Protein AF-0000000074539495 (afdb_homodimer)

Sequence (388 aa):
MKFKCVLYTWDEIRKLCKELAMKVRESGYQPDAVVAIARGGWVPARIVCDYLDIRELYSVKTEHWDVAEKREEAKITQPLNVDVSGKKILIVDDVADTGDTIRVVVDHVNQYRPAEIRVAVVDYKTTSKFVPDYYAAKMEAWRWIVYPWSVKEELRDLIEKVNAKTVDEAVRALKEEFDLEVDEELVRDVLTDCMKFKCVLYTWDEIRKLCKELAMKVRESGYQPDAVVAIARGGWVPARIVCDYLDIRELYSVKTEHWDVAEKREEAKITQPLNVDVSGKKILIVDDVADTGDTIRVVVDHVNQYRPAEIRVAVVDYKTTSKFVPDYYAAKMEAWRWIVYPWSVKEELRDLIEKVNAKTVDEAVRALKEEFDLEVDEELVRDVLTDC

Structure (mmCIF, N/CA/C/O backbone):
data_AF-0000000074539495-model_v1
#
loop_
_entity.id
_entity.type
_entity.pdbx_description
1 polymer 'Xanthine-guanine phosphoribosyltransferase (GptA-1)'
#
loop_
_atom_site.group_PDB
_atom_site.id
_atom_site.type_symbol
_atom_site.label_atom_id
_atom_site.label_alt_id
_atom_site.label_comp_id
_atom_site.label_asym_id
_atom_site.label_entity_id
_atom_site.label_seq_id
_atom_site.pdbx_PDB_ins_code
_atom_site.Cartn_x
_atom_site.Cartn_y
_atom_site.Cartn_z
_atom_site.occupancy
_atom_site.B_iso_or_equiv
_atom_site.auth_seq_id
_atom_site.auth_comp_id
_atom_site.auth_asym_id
_atom_site.auth_atom_id
_atom_site.pdbx_PDB_model_num
ATOM 1 N N . MET A 1 1 ? -1.854 -24.922 -20.188 1 56.97 1 MET A N 1
ATOM 2 C CA . MET A 1 1 ? -3.227 -24.531 -19.875 1 56.97 1 MET A CA 1
ATOM 3 C C . MET A 1 1 ? -3.393 -23.016 -19.953 1 56.97 1 MET A C 1
ATOM 5 O O . MET A 1 1 ? -2.529 -22.266 -19.484 1 56.97 1 MET A O 1
ATOM 9 N N . LYS A 1 2 ? -4.148 -22.531 -21.047 1 81.12 2 LYS A N 1
ATOM 10 C CA . LYS A 1 2 ? -4.441 -21.172 -21.484 1 81.12 2 LYS A CA 1
ATOM 11 C C . LYS A 1 2 ? -5.523 -20.531 -20.625 1 81.12 2 LYS A C 1
ATOM 13 O O . LYS A 1 2 ? -6.57 -21.125 -20.375 1 81.12 2 LYS A O 1
ATOM 18 N N . PHE A 1 3 ? -5.164 -19.672 -19.672 1 89.75 3 PHE A N 1
ATOM 19 C CA . PHE A 1 3 ? -6.199 -18.922 -18.969 1 89.75 3 PHE A CA 1
ATOM 20 C C . PHE A 1 3 ? -6.156 -17.453 -19.344 1 89.75 3 PHE A C 1
ATOM 22 O O . PHE A 1 3 ? -5.203 -17 -19.984 1 89.75 3 PHE A O 1
ATOM 29 N N . LYS A 1 4 ? -7.262 -16.797 -19.094 1 95.5 4 LYS A N 1
ATOM 30 C CA . LYS A 1 4 ? -7.355 -15.367 -19.406 1 95.5 4 LYS A CA 1
ATOM 31 C C . LYS A 1 4 ? -6.895 -14.523 -18.219 1 95.5 4 LYS A C 1
ATOM 33 O O . LYS A 1 4 ? -6.992 -14.945 -17.062 1 95.5 4 LYS A O 1
ATOM 38 N N . CYS A 1 5 ? -6.387 -13.344 -18.578 1 96.31 5 CYS A N 1
ATOM 39 C CA . CYS A 1 5 ? -5.898 -12.438 -17.547 1 96.31 5 CYS A CA 1
ATOM 40 C C . CYS A 1 5 ? -6.602 -11.094 -17.625 1 96.31 5 CYS A C 1
ATOM 42 O O . CYS A 1 5 ? -7.145 -10.727 -18.672 1 96.31 5 CYS A O 1
ATOM 44 N N . VAL A 1 6 ? -6.645 -10.453 -16.547 1 95.94 6 VAL A N 1
ATOM 45 C CA . VAL A 1 6 ? -7.062 -9.062 -16.484 1 95.94 6 VAL A CA 1
ATOM 46 C C . VAL A 1 6 ? -5.961 -8.219 -15.828 1 95.94 6 VAL A C 1
ATOM 48 O O . VAL A 1 6 ? -5.371 -8.633 -14.828 1 95.94 6 VAL A O 1
ATOM 51 N N . LEU A 1 7 ? -5.609 -7.133 -16.438 1 96.62 7 LEU A N 1
ATOM 52 C CA . LEU A 1 7 ? -4.633 -6.172 -15.938 1 96.62 7 LEU A CA 1
ATOM 53 C C . LEU A 1 7 ? -5.32 -4.891 -15.477 1 96.62 7 LEU A C 1
ATOM 55 O O . LEU A 1 7 ? -5.914 -4.176 -16.281 1 96.62 7 LEU A O 1
ATOM 59 N N . TYR A 1 8 ? -5.215 -4.629 -14.188 1 97.38 8 TYR A N 1
ATOM 60 C CA . TYR A 1 8 ? -5.777 -3.389 -13.672 1 97.38 8 TYR A CA 1
ATOM 61 C C . TYR A 1 8 ? -4.781 -2.242 -13.797 1 97.38 8 TYR A C 1
ATOM 63 O O . TYR A 1 8 ? -3.588 -2.42 -13.555 1 97.38 8 TYR A O 1
ATOM 71 N N . THR A 1 9 ? -5.301 -1.091 -14.203 1 96.38 9 THR A N 1
ATOM 72 C CA . THR A 1 9 ? -4.543 0.146 -14.055 1 96.38 9 THR A CA 1
ATOM 73 C C . THR A 1 9 ? -4.664 0.689 -12.633 1 96.38 9 THR A C 1
ATOM 75 O O . THR A 1 9 ? -5.531 0.261 -11.867 1 96.38 9 THR A O 1
ATOM 78 N N . TRP A 1 10 ? -3.844 1.575 -12.273 1 96.88 10 TRP A N 1
ATOM 79 C CA . TRP A 1 10 ? -3.898 2.221 -10.969 1 96.88 10 TRP A CA 1
ATOM 80 C C . TRP A 1 10 ? -5.215 2.971 -10.781 1 96.88 10 TRP A C 1
ATOM 82 O O . TRP A 1 10 ? -5.793 2.967 -9.695 1 96.88 10 TRP A O 1
ATOM 92 N N . ASP A 1 11 ? -5.691 3.605 -11.812 1 95.12 11 ASP A N 1
ATOM 93 C CA . ASP A 1 11 ? -6.957 4.332 -11.742 1 95.12 11 ASP A CA 1
ATOM 94 C C . ASP A 1 11 ? -8.125 3.377 -11.516 1 95.12 11 ASP A C 1
ATOM 96 O O . ASP A 1 11 ? -9.062 3.695 -10.773 1 95.12 11 ASP A O 1
ATOM 100 N N . GLU A 1 12 ? -8.102 2.258 -12.164 1 97.31 12 GLU A N 1
ATOM 101 C CA . GLU A 1 12 ? -9.141 1.256 -11.961 1 97.31 12 GLU A CA 1
ATOM 102 C C . GLU A 1 12 ? -9.141 0.751 -10.516 1 97.31 12 GLU A C 1
ATOM 104 O O . GLU A 1 12 ? -10.203 0.59 -9.914 1 97.31 12 GLU A O 1
ATOM 109 N N . ILE A 1 13 ? -7.941 0.53 -9.977 1 98.12 13 ILE A N 1
ATOM 110 C CA . ILE A 1 13 ? -7.82 0.048 -8.602 1 98.12 13 ILE A CA 1
ATOM 111 C C . ILE A 1 13 ? -8.367 1.097 -7.637 1 98.12 13 ILE A C 1
ATOM 113 O O . ILE A 1 13 ? -9.086 0.764 -6.691 1 98.12 13 ILE A O 1
ATOM 117 N N . ARG A 1 14 ? -8.008 2.303 -7.855 1 96.56 14 ARG A N 1
ATOM 118 C CA . ARG A 1 14 ? -8.531 3.377 -7.016 1 96.56 14 ARG A CA 1
ATOM 119 C C . ARG A 1 14 ? -10.055 3.375 -7.016 1 96.56 14 ARG A C 1
ATOM 121 O O . ARG A 1 14 ? -10.68 3.477 -5.957 1 96.56 14 ARG A O 1
ATOM 128 N N . LYS A 1 15 ? -10.664 3.258 -8.203 1 96.88 15 LYS A N 1
ATOM 129 C CA . LYS A 1 15 ? -12.117 3.25 -8.328 1 96.88 15 LYS A CA 1
ATOM 130 C C . LYS A 1 15 ? -12.727 2.049 -7.609 1 96.88 15 LYS A C 1
ATOM 132 O O . LYS A 1 15 ? -13.727 2.184 -6.902 1 96.88 15 LYS A O 1
ATOM 137 N N . LEU A 1 16 ? -12.117 0.916 -7.793 1 98.62 16 LEU A N 1
ATOM 138 C CA . LEU A 1 16 ? -12.617 -0.297 -7.152 1 98.62 16 LEU A CA 1
ATOM 139 C C . LEU A 1 16 ? -12.508 -0.195 -5.637 1 98.62 16 LEU A C 1
ATOM 141 O O . LEU A 1 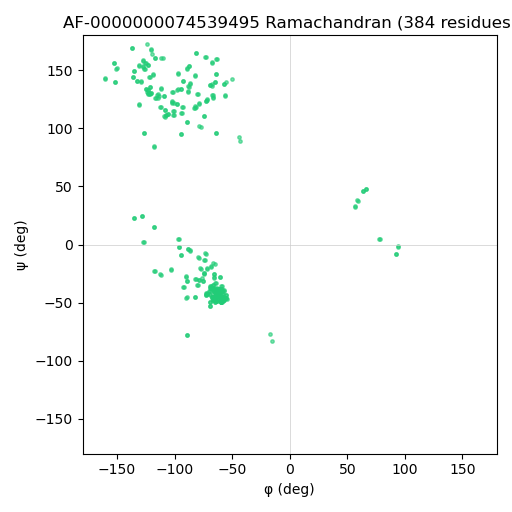16 ? -13.422 -0.606 -4.914 1 98.62 16 LEU A O 1
ATOM 145 N N . CYS A 1 17 ? -11.438 0.355 -5.121 1 98.62 17 CYS A N 1
ATOM 146 C CA . CYS A 1 17 ? -11.258 0.501 -3.68 1 98.62 17 CYS A CA 1
ATOM 147 C C . CYS A 1 17 ? -12.234 1.518 -3.107 1 98.62 17 CYS A C 1
ATOM 149 O O . CYS A 1 17 ? -12.719 1.357 -1.983 1 98.62 17 CYS A O 1
ATOM 151 N N . LYS A 1 18 ? -12.469 2.572 -3.867 1 97.06 18 LYS A N 1
ATOM 152 C CA . LYS A 1 18 ? -13.5 3.521 -3.459 1 97.06 18 LYS A CA 1
ATOM 153 C C . LYS A 1 18 ? -14.859 2.842 -3.348 1 97.06 18 LYS A C 1
ATOM 155 O O . LYS A 1 18 ? -15.57 3.025 -2.357 1 97.06 18 LYS A O 1
ATOM 160 N N . GLU A 1 19 ? -15.188 2.102 -4.406 1 98.12 19 GLU A N 1
ATOM 161 C CA . GLU A 1 19 ? -16.438 1.352 -4.379 1 98.12 19 GLU A CA 1
ATOM 162 C C . GLU A 1 19 ? -16.5 0.43 -3.164 1 98.12 19 GLU A C 1
ATOM 164 O O . GLU A 1 19 ? -17.547 0.332 -2.51 1 98.12 19 GLU A O 1
ATOM 169 N N . LEU A 1 20 ? -15.461 -0.222 -2.881 1 98.75 20 LEU A N 1
ATOM 170 C CA . LEU A 1 20 ? -15.375 -1.126 -1.739 1 98.75 20 LEU A CA 1
ATOM 171 C C . LEU A 1 20 ? -15.633 -0.38 -0.435 1 98.75 20 LEU A C 1
ATOM 173 O O . LEU A 1 20 ? -16.422 -0.834 0.397 1 98.75 20 LEU A O 1
ATOM 177 N N . ALA A 1 21 ? -14.969 0.743 -0.233 1 98.12 21 ALA A N 1
ATOM 178 C CA . ALA A 1 21 ? -15.141 1.567 0.961 1 98.12 21 ALA A CA 1
ATOM 179 C C . ALA A 1 21 ? -16.594 2.029 1.103 1 98.12 21 ALA A C 1
ATOM 181 O O . ALA A 1 21 ? -17.141 2.047 2.207 1 98.12 21 ALA A O 1
ATOM 182 N N . MET A 1 22 ? -17.203 2.395 -0.023 1 97.12 22 MET A N 1
ATOM 183 C CA . MET A 1 22 ? -18.578 2.854 0.001 1 97.12 22 MET A CA 1
ATOM 184 C C . MET A 1 22 ? -19.531 1.727 0.418 1 97.12 22 MET A C 1
ATOM 186 O O . MET A 1 22 ? -20.484 1.952 1.164 1 97.12 22 MET A O 1
ATOM 190 N N . LYS A 1 23 ? -19.234 0.545 -0.064 1 98.62 23 LYS A N 1
ATOM 191 C CA . LYS A 1 23 ? -20.047 -0.599 0.34 1 98.62 23 LYS A CA 1
ATOM 192 C C . LYS A 1 23 ? -19.969 -0.829 1.847 1 98.62 23 LYS A C 1
ATOM 194 O O . LYS A 1 23 ? -20.969 -1.132 2.49 1 98.62 23 LYS A O 1
ATOM 199 N N . VAL A 1 24 ? -18.781 -0.725 2.398 1 98.69 24 VAL A N 1
ATOM 200 C CA . VAL A 1 24 ? -18.609 -0.846 3.844 1 98.69 24 VAL A CA 1
ATOM 201 C C . VAL A 1 24 ? -19.422 0.235 4.551 1 98.69 24 VAL A C 1
ATOM 203 O O . VAL A 1 24 ? -20.203 -0.06 5.465 1 98.69 24 VAL A O 1
ATOM 206 N N . ARG A 1 25 ? -19.266 1.432 4.105 1 96.69 25 ARG A N 1
ATOM 207 C CA . ARG A 1 25 ? -19.969 2.566 4.703 1 96.69 25 ARG A CA 1
ATOM 208 C C . ARG A 1 25 ? -21.469 2.383 4.625 1 96.69 25 ARG A C 1
ATOM 210 O O . ARG A 1 25 ? -22.188 2.594 5.609 1 96.69 25 ARG A O 1
ATOM 217 N N . GLU A 1 26 ? -21.969 2.033 3.488 1 97.12 26 GLU A N 1
ATOM 218 C CA . GLU A 1 26 ? -23.406 1.904 3.238 1 97.12 26 GLU A CA 1
ATOM 219 C C . GLU A 1 26 ? -24 0.77 4.059 1 97.12 26 GLU A C 1
ATOM 221 O O . GLU A 1 26 ? -25.203 0.777 4.352 1 97.12 26 GLU A O 1
ATOM 226 N N . SER A 1 27 ? -23.203 -0.2 4.43 1 98.31 27 SER A N 1
ATOM 227 C CA . SER A 1 27 ? -23.688 -1.313 5.242 1 98.31 27 SER A CA 1
ATOM 228 C C . SER A 1 27 ? -23.969 -0.875 6.676 1 98.31 27 SER A C 1
ATOM 230 O O . SER A 1 27 ? -24.625 -1.588 7.434 1 98.31 27 SER A O 1
ATOM 232 N N . GLY A 1 28 ? -23.328 0.281 7.09 1 97.69 28 GLY A N 1
ATOM 233 C CA . GLY A 1 28 ? -23.438 0.765 8.453 1 97.69 28 GLY A CA 1
ATOM 234 C C . GLY A 1 28 ? -22.328 0.268 9.359 1 97.69 28 GLY A C 1
ATOM 235 O O . GLY A 1 28 ? -22.219 0.682 10.516 1 97.69 28 GLY A O 1
ATOM 236 N N . TYR A 1 29 ? -21.516 -0.667 8.836 1 98.44 29 TYR A N 1
ATOM 237 C CA . TYR A 1 29 ? -20.375 -1.151 9.602 1 98.44 29 TYR A CA 1
ATOM 238 C C . TYR A 1 29 ? -19.344 -0.053 9.797 1 98.44 29 TYR A C 1
ATOM 240 O O . TYR A 1 29 ? -18.922 0.59 8.828 1 98.44 29 TYR A O 1
ATOM 248 N N . GLN A 1 30 ? -18.922 0.256 11 1 98.06 30 GLN A N 1
ATOM 249 C CA . GLN A 1 30 ? -17.906 1.262 11.328 1 98.06 30 GLN A CA 1
ATOM 250 C C . GLN A 1 30 ? -16.703 0.627 12 1 98.06 30 GLN A C 1
ATOM 252 O O . GLN A 1 30 ? -16.609 0.6 13.227 1 98.06 30 GLN A O 1
ATOM 257 N N . PRO A 1 31 ? -15.82 0.135 11.188 1 98.69 31 PRO A N 1
ATOM 258 C CA . PRO A 1 31 ? -14.648 -0.493 11.797 1 98.69 31 PRO A CA 1
ATOM 259 C C . PRO A 1 31 ? -13.797 0.496 12.594 1 98.69 31 PRO A C 1
ATOM 261 O O . PRO A 1 31 ? -13.641 1.649 12.18 1 98.69 31 PRO A O 1
ATOM 264 N N . ASP A 1 32 ? -13.172 -0.001 13.703 1 98.69 32 ASP A N 1
ATOM 265 C CA . ASP A 1 32 ? -12.219 0.779 14.492 1 98.69 32 ASP A CA 1
ATOM 266 C C . ASP A 1 32 ? -10.836 0.76 13.859 1 98.69 32 ASP A C 1
ATOM 268 O O . ASP A 1 32 ? -10.047 1.691 14.039 1 98.69 32 ASP A O 1
ATOM 272 N N . ALA A 1 33 ? -10.539 -0.318 13.164 1 98.69 33 ALA A N 1
ATOM 273 C CA . ALA A 1 33 ? -9.219 -0.506 12.562 1 98.69 33 ALA A CA 1
ATOM 274 C C . ALA A 1 33 ? -9.305 -1.402 11.328 1 98.69 33 ALA A C 1
ATOM 276 O O . ALA A 1 33 ? -10.281 -2.133 11.148 1 98.69 33 ALA A O 1
ATOM 277 N N . VAL A 1 34 ? -8.359 -1.262 10.484 1 98.88 34 VAL A N 1
ATOM 278 C CA . VAL A 1 34 ? -8.211 -2.109 9.305 1 98.88 34 VAL A CA 1
ATOM 279 C C . VAL A 1 34 ? -6.969 -2.99 9.453 1 98.88 34 VAL A C 1
ATOM 281 O O . VAL A 1 34 ? -5.926 -2.527 9.922 1 98.88 34 VAL A O 1
ATOM 284 N N . VAL A 1 35 ? -7.086 -4.215 9.164 1 98.88 35 VAL A N 1
ATOM 285 C CA . VAL A 1 35 ? -5.969 -5.148 9.078 1 98.88 35 VAL A CA 1
ATOM 286 C C . VAL A 1 35 ? -5.766 -5.582 7.629 1 98.88 35 VAL A C 1
ATOM 288 O O . VAL A 1 35 ? -6.652 -6.195 7.027 1 98.88 35 VAL A O 1
ATOM 291 N N . ALA A 1 36 ? -4.648 -5.281 7.117 1 98.81 36 ALA A N 1
ATOM 292 C CA . ALA A 1 36 ? -4.32 -5.645 5.742 1 98.81 36 ALA A CA 1
ATOM 293 C C . ALA A 1 36 ? -3.605 -6.988 5.68 1 98.81 36 ALA A C 1
ATOM 295 O O . ALA A 1 36 ? -2.75 -7.281 6.52 1 98.81 36 ALA A O 1
ATOM 296 N N . ILE A 1 37 ? -3.916 -7.758 4.734 1 98.44 37 ILE A N 1
ATOM 297 C CA . ILE A 1 37 ? -3.182 -8.992 4.48 1 98.44 37 ILE A CA 1
ATOM 298 C C . ILE A 1 37 ? -2.021 -8.719 3.525 1 98.44 37 ILE A C 1
ATOM 300 O O . ILE A 1 37 ? -2.238 -8.422 2.348 1 98.44 37 ILE A O 1
ATOM 304 N N . ALA A 1 38 ? -0.853 -8.695 4.055 1 97.19 38 ALA A N 1
ATOM 305 C CA . ALA A 1 38 ? 0.351 -8.508 3.25 1 97.19 38 ALA A CA 1
ATOM 306 C C . ALA A 1 38 ? 0.567 -9.68 2.301 1 97.19 38 ALA A C 1
ATOM 308 O O . ALA A 1 38 ? 0.287 -10.828 2.65 1 97.19 38 ALA A O 1
ATOM 309 N N . ARG A 1 39 ? 0.975 -9.398 1.108 1 96.88 39 ARG A N 1
ATOM 310 C CA . ARG A 1 39 ? 1.405 -8.102 0.591 1 96.88 39 ARG A CA 1
ATOM 311 C C . ARG A 1 39 ? 0.322 -7.473 -0.276 1 96.88 39 ARG A C 1
ATOM 313 O O . ARG A 1 39 ? 0.262 -6.25 -0.41 1 96.88 39 ARG A O 1
ATOM 320 N N . GLY A 1 40 ? -0.552 -8.391 -0.752 1 97.38 40 GLY A N 1
ATOM 321 C CA . GLY A 1 40 ? -1.525 -7.965 -1.745 1 97.38 40 GLY A CA 1
ATOM 322 C C . GLY A 1 40 ? -2.533 -6.969 -1.202 1 97.38 40 GLY A C 1
ATOM 323 O O . GLY A 1 40 ? -3.025 -6.109 -1.938 1 97.38 40 GLY A O 1
ATOM 324 N N . GLY A 1 41 ? -2.785 -7.035 0.032 1 98.56 41 GLY A N 1
ATOM 325 C CA . GLY A 1 41 ? -3.826 -6.223 0.64 1 98.56 41 GLY A CA 1
ATOM 326 C C . GLY A 1 41 ? -3.338 -4.848 1.064 1 98.56 41 GLY A C 1
ATOM 327 O O . GLY A 1 41 ? -4.133 -4.004 1.48 1 98.56 41 GLY A O 1
ATOM 328 N N . TRP A 1 42 ? -2.047 -4.551 0.96 1 98.75 42 TRP A N 1
ATOM 329 C CA . TRP A 1 42 ? -1.504 -3.303 1.483 1 98.75 42 TRP A CA 1
ATOM 330 C C . TRP A 1 42 ? -2.07 -2.105 0.73 1 98.75 42 TRP A C 1
ATOM 332 O O . TRP A 1 42 ? -2.57 -1.158 1.342 1 98.75 42 TRP A O 1
ATOM 342 N N . VAL A 1 43 ? -2.039 -2.201 -0.572 1 98.75 43 VAL A N 1
ATOM 343 C CA . VAL A 1 43 ? -2.443 -1.05 -1.371 1 98.75 43 VAL A CA 1
ATOM 344 C C . VAL A 1 43 ? -3.947 -0.822 -1.226 1 98.75 43 VAL A C 1
ATOM 346 O O . VAL A 1 43 ? -4.383 0.269 -0.851 1 98.75 43 VAL A O 1
ATOM 349 N N . PRO A 1 44 ? -4.77 -1.901 -1.396 1 98.88 44 PRO A N 1
ATOM 350 C CA . PRO A 1 44 ? -6.203 -1.657 -1.215 1 98.88 44 PRO A CA 1
ATOM 351 C C . PRO A 1 44 ? -6.547 -1.185 0.196 1 98.88 44 PRO A C 1
ATOM 353 O O . PRO A 1 44 ? -7.422 -0.333 0.368 1 98.88 44 PRO A O 1
ATOM 356 N N . ALA A 1 45 ? -5.887 -1.736 1.19 1 98.88 45 ALA A N 1
ATOM 357 C CA . ALA A 1 45 ? -6.18 -1.335 2.562 1 98.88 45 ALA A CA 1
ATOM 358 C C . ALA A 1 45 ? -5.871 0.144 2.781 1 98.88 45 ALA A C 1
ATOM 360 O O . ALA A 1 45 ? -6.641 0.856 3.43 1 98.88 45 ALA A O 1
ATOM 361 N N . ARG A 1 46 ? -4.746 0.583 2.277 1 98.69 46 ARG A N 1
ATOM 362 C CA . ARG A 1 46 ? -4.363 1.984 2.428 1 98.69 46 ARG A CA 1
ATOM 363 C C . ARG A 1 46 ? -5.395 2.902 1.78 1 98.69 46 ARG A C 1
ATOM 365 O O . ARG A 1 46 ? -5.766 3.93 2.354 1 98.69 46 ARG A O 1
ATOM 372 N N . ILE A 1 47 ? -5.855 2.557 0.586 1 98.38 47 ILE A N 1
ATOM 373 C CA . ILE A 1 47 ? -6.836 3.359 -0.138 1 98.38 47 ILE A CA 1
ATOM 374 C C . ILE A 1 47 ? -8.172 3.332 0.601 1 98.38 47 ILE A C 1
ATOM 376 O O . ILE A 1 47 ? -8.797 4.375 0.807 1 98.38 47 ILE A O 1
ATOM 380 N N . VAL A 1 48 ? -8.57 2.172 1.025 1 98.69 48 VAL A N 1
ATOM 381 C CA . VAL A 1 48 ? -9.836 2.004 1.722 1 98.69 48 VAL A CA 1
ATOM 382 C C . VAL A 1 48 ? -9.836 2.82 3.012 1 98.69 48 VAL A C 1
ATOM 384 O O . VAL A 1 48 ? -10.828 3.469 3.35 1 98.69 48 VAL A O 1
ATOM 387 N N . CYS A 1 49 ? -8.734 2.805 3.762 1 98.31 49 CYS A N 1
ATOM 388 C CA . CYS A 1 49 ? -8.617 3.594 4.984 1 98.31 49 CYS A CA 1
ATOM 389 C C . CYS A 1 49 ? -8.852 5.074 4.703 1 98.31 49 CYS A C 1
ATOM 391 O O . CYS A 1 49 ? -9.477 5.77 5.504 1 98.31 49 CYS A O 1
ATOM 393 N N . ASP A 1 50 ? -8.336 5.523 3.59 1 97.44 50 ASP A N 1
ATOM 394 C CA . ASP A 1 50 ? -8.516 6.926 3.23 1 97.44 50 ASP A CA 1
ATOM 395 C C . ASP A 1 50 ? -9.992 7.266 3.047 1 97.44 50 ASP A C 1
ATOM 397 O O . ASP A 1 50 ? -10.492 8.227 3.633 1 97.44 50 ASP A O 1
ATOM 401 N N . TYR A 1 51 ? -10.703 6.445 2.338 1 96.25 51 TYR A N 1
ATOM 402 C CA . TYR A 1 51 ? -12.102 6.715 2.004 1 96.25 51 TYR A CA 1
ATOM 403 C C . TYR A 1 51 ? -13 6.492 3.211 1 96.25 51 TYR A C 1
ATOM 405 O O . TYR A 1 51 ? -14.062 7.105 3.32 1 96.25 51 TYR A O 1
ATOM 413 N N . LEU A 1 52 ? -12.547 5.633 4.168 1 96.81 52 LEU A N 1
ATOM 414 C CA . LEU A 1 52 ? -13.352 5.355 5.352 1 96.81 52 LEU A CA 1
ATOM 415 C C . LEU A 1 52 ? -12.953 6.262 6.508 1 96.81 52 LEU A C 1
ATOM 417 O O . LEU A 1 52 ? -13.578 6.234 7.57 1 96.81 52 LEU A O 1
ATOM 421 N N . ASP A 1 53 ? -11.883 6.988 6.359 1 94.62 53 ASP A N 1
ATOM 422 C CA . ASP A 1 53 ? -11.367 7.875 7.398 1 94.62 53 ASP A CA 1
ATOM 423 C C . ASP A 1 53 ? -10.938 7.086 8.633 1 94.62 53 ASP A C 1
ATOM 425 O O . ASP A 1 53 ? -11.352 7.402 9.75 1 94.62 53 ASP A O 1
ATOM 429 N N . ILE A 1 54 ? -10.234 6.039 8.352 1 97.06 54 ILE A N 1
ATOM 430 C CA . ILE A 1 54 ? -9.711 5.203 9.43 1 97.06 54 ILE A CA 1
ATOM 431 C C . ILE A 1 54 ? -8.195 5.375 9.531 1 97.06 54 ILE A C 1
ATOM 433 O O . ILE A 1 54 ? -7.48 5.199 8.547 1 97.06 54 ILE A O 1
ATOM 437 N N . ARG A 1 55 ? -7.746 5.656 10.672 1 94.81 55 ARG A N 1
ATOM 438 C CA . ARG A 1 55 ? -6.324 5.91 10.891 1 94.81 55 ARG A CA 1
ATOM 439 C C . ARG A 1 55 ? -5.598 4.629 11.289 1 94.81 55 ARG A C 1
ATOM 441 O O . ARG A 1 55 ? -4.438 4.426 10.914 1 94.81 55 ARG A O 1
ATOM 448 N N . GLU A 1 56 ? -6.281 3.795 12.062 1 97.12 56 GLU A N 1
ATOM 449 C CA . GLU A 1 56 ? -5.664 2.566 12.555 1 97.12 56 GLU A CA 1
ATOM 450 C C . GLU A 1 56 ? -5.555 1.521 11.445 1 97.12 56 GLU A C 1
ATOM 452 O O . GLU A 1 56 ? -6.566 0.988 10.992 1 97.12 56 GLU A O 1
ATOM 457 N N . LEU A 1 57 ? -4.355 1.254 11.023 1 97.88 57 LEU A N 1
ATOM 458 C CA . LEU A 1 57 ? -4.027 0.318 9.953 1 97.88 57 LEU A CA 1
ATOM 459 C C . LEU A 1 57 ? -2.928 -0.645 10.383 1 97.88 57 LEU A C 1
ATOM 461 O O . LEU A 1 57 ? -1.831 -0.217 10.75 1 97.88 57 LEU A O 1
ATOM 465 N N . TYR A 1 58 ? -3.234 -1.91 10.367 1 98.06 58 TYR A N 1
ATOM 466 C CA . TYR A 1 58 ? -2.342 -2.975 10.812 1 98.06 58 TYR A CA 1
ATOM 467 C C . TYR A 1 58 ? -2.062 -3.957 9.68 1 98.06 58 TYR A C 1
ATOM 469 O O . TYR A 1 58 ? -2.73 -3.928 8.648 1 98.06 58 TYR A O 1
ATOM 477 N N . SER A 1 59 ? -1.06 -4.805 9.93 1 98.19 59 SER A N 1
ATOM 478 C CA . SER A 1 59 ? -0.664 -5.758 8.891 1 98.19 59 SER A CA 1
ATOM 479 C C . SER A 1 59 ? -0.513 -7.164 9.469 1 98.19 59 SER A C 1
ATOM 481 O O . SER A 1 59 ? -0.015 -7.336 10.578 1 98.19 59 SER A O 1
ATOM 483 N N . VAL A 1 60 ? -0.948 -8.125 8.711 1 97.94 60 VAL A N 1
ATOM 484 C CA . VAL A 1 60 ? -0.662 -9.539 8.922 1 97.94 60 VAL A CA 1
ATOM 485 C C . VAL A 1 60 ? -0.141 -10.156 7.629 1 97.94 60 VAL A C 1
ATOM 487 O O . VAL A 1 60 ? -0.627 -9.836 6.539 1 97.94 60 VAL A O 1
ATOM 490 N N . LYS A 1 61 ? 0.827 -11.008 7.754 1 96.81 61 LYS A N 1
ATOM 491 C CA . LYS A 1 61 ? 1.354 -11.656 6.559 1 96.81 61 LYS A CA 1
ATOM 492 C C . LYS A 1 61 ? 1.23 -13.172 6.652 1 96.81 61 LYS A C 1
ATOM 494 O O . LYS A 1 61 ? 1.494 -13.758 7.707 1 96.81 61 LYS A O 1
ATOM 499 N N . THR A 1 62 ? 0.784 -13.711 5.539 1 93.5 62 THR A N 1
ATOM 500 C CA . THR A 1 62 ? 0.725 -15.164 5.383 1 93.5 62 THR A CA 1
ATOM 501 C C . THR A 1 62 ? 1.604 -15.617 4.219 1 93.5 62 THR A C 1
ATOM 503 O O . THR A 1 62 ? 1.843 -14.859 3.279 1 93.5 62 THR A O 1
ATOM 506 N N . GLU A 1 63 ? 2.168 -16.734 4.344 1 89.5 63 GLU A N 1
ATOM 507 C CA . GLU A 1 63 ? 2.883 -17.375 3.242 1 89.5 63 GLU A CA 1
ATOM 508 C C . GLU A 1 63 ? 2.361 -18.797 2.994 1 89.5 63 GLU A C 1
ATOM 510 O O . GLU A 1 63 ? 1.841 -19.438 3.906 1 89.5 63 GLU A O 1
ATOM 515 N N . HIS A 1 64 ? 2.521 -19.109 1.685 1 82.12 64 HIS A N 1
ATOM 516 C CA . HIS A 1 64 ? 2.123 -20.469 1.305 1 82.12 64 HIS A CA 1
ATOM 517 C C . HIS A 1 64 ? 3.326 -21.391 1.236 1 82.12 64 HIS A C 1
ATOM 519 O O . HIS A 1 64 ? 4.398 -21 0.77 1 82.12 64 HIS A O 1
ATOM 525 N N . TRP A 1 65 ? 3.41 -22.484 1.994 1 65.56 65 TRP A N 1
ATOM 526 C CA . TRP A 1 65 ? 4.496 -23.453 1.93 1 65.56 65 TRP A CA 1
ATOM 527 C C . TRP A 1 65 ? 3.992 -24.797 1.422 1 65.56 65 TRP A C 1
ATOM 529 O O . TRP A 1 65 ? 2.838 -25.172 1.655 1 65.56 65 TRP A O 1
ATOM 539 N N . ASP A 1 66 ? 4.789 -25.203 0.357 1 58.78 66 ASP A N 1
ATOM 540 C CA . ASP A 1 66 ? 4.562 -26.578 -0.075 1 58.78 66 ASP A CA 1
ATOM 541 C C . ASP A 1 66 ? 4.926 -27.578 1.028 1 58.78 66 ASP A C 1
ATOM 543 O O . ASP A 1 66 ? 6.062 -27.594 1.503 1 58.78 66 ASP A O 1
ATOM 547 N N . VAL A 1 67 ? 4.117 -28.062 1.82 1 47.41 67 VAL A N 1
ATOM 548 C CA . VAL A 1 67 ? 4.488 -29.141 2.732 1 47.41 67 VAL A CA 1
ATOM 549 C C . VAL A 1 67 ? 4.445 -30.484 1.998 1 47.41 67 VAL A C 1
ATOM 551 O O . VAL A 1 67 ? 3.504 -30.766 1.251 1 47.41 67 VAL A O 1
ATOM 554 N N . ALA A 1 68 ? 5.754 -31.188 1.936 1 50.72 68 ALA A N 1
ATOM 555 C CA . ALA A 1 68 ? 5.934 -32.5 1.296 1 50.72 68 ALA A CA 1
ATOM 556 C C . ALA A 1 68 ? 4.59 -33.188 1.062 1 50.72 68 ALA A C 1
ATOM 558 O O . ALA A 1 68 ? 4.305 -33.625 -0.048 1 50.72 68 ALA A O 1
ATOM 559 N N . GLU A 1 69 ? 4.113 -33.812 2.047 1 46.44 69 GLU A N 1
ATOM 560 C CA . GLU A 1 69 ? 3.043 -34.781 1.905 1 46.44 69 GLU A CA 1
ATOM 561 C C . GLU A 1 69 ? 1.697 -34.094 1.658 1 46.44 69 GLU A C 1
ATOM 563 O O . GLU A 1 69 ? 0.723 -34.781 1.289 1 46.44 69 GLU A O 1
ATOM 568 N N . LYS A 1 70 ? 1.564 -32.719 2.127 1 51.16 70 LYS A N 1
ATOM 569 C CA . LYS A 1 70 ? 0.216 -32.156 2.137 1 51.16 70 LYS A CA 1
ATOM 570 C C . LYS A 1 70 ? 0.149 -30.859 1.318 1 51.16 70 LYS A C 1
ATOM 572 O O . LYS A 1 70 ? 1.182 -30.297 0.953 1 51.16 70 LYS A O 1
ATOM 577 N N . ARG A 1 71 ? -1.097 -30.281 1.085 1 54.41 71 ARG A N 1
ATOM 578 C CA . ARG A 1 71 ? -1.707 -29.141 0.397 1 54.41 71 ARG A CA 1
ATOM 579 C C . ARG A 1 71 ? -1.084 -27.828 0.85 1 54.41 71 ARG A C 1
ATOM 581 O O . ARG A 1 71 ? -0.532 -27.734 1.949 1 54.41 71 ARG A O 1
ATOM 588 N N . GLU A 1 72 ? -0.849 -26.875 -0.093 1 62.59 72 GLU A N 1
ATOM 589 C CA . GLU A 1 72 ? -0.476 -25.484 0.117 1 62.59 72 GLU A CA 1
ATOM 590 C C . GLU A 1 72 ? -1.312 -24.859 1.224 1 62.59 72 GLU A C 1
ATOM 592 O O . GLU A 1 72 ? -2.537 -24.766 1.111 1 62.59 72 GLU A O 1
ATOM 597 N N . GLU A 1 73 ? -0.719 -24.953 2.461 1 80.12 73 GLU A N 1
ATOM 598 C CA . GLU A 1 73 ? -1.441 -24.312 3.555 1 80.12 73 GLU A CA 1
ATOM 599 C C . GLU A 1 73 ? -0.878 -22.922 3.852 1 80.12 73 GLU A C 1
ATOM 601 O O . GLU A 1 73 ? 0.34 -22.734 3.855 1 80.12 73 GLU A O 1
ATOM 606 N N . ALA A 1 74 ? -1.767 -21.984 3.979 1 88.62 74 ALA A N 1
ATOM 607 C CA . ALA A 1 74 ? -1.402 -20.625 4.387 1 88.62 74 ALA A CA 1
ATOM 608 C C . ALA A 1 74 ? -1.012 -20.594 5.863 1 88.62 74 ALA A C 1
ATOM 610 O O . ALA A 1 74 ? -1.701 -21.156 6.711 1 88.62 74 ALA A O 1
ATOM 611 N N . LYS A 1 75 ? 0.181 -20.078 6.141 1 92.5 75 LYS A N 1
ATOM 612 C CA . LYS A 1 75 ? 0.655 -19.922 7.512 1 92.5 75 LYS A CA 1
ATOM 613 C C . LYS A 1 75 ? 0.989 -18.453 7.812 1 92.5 75 LYS A C 1
ATOM 615 O O . LYS A 1 75 ? 1.545 -17.75 6.961 1 92.5 75 LYS A O 1
ATOM 620 N N . ILE A 1 76 ? 0.677 -18.141 9.07 1 95.94 76 ILE A N 1
ATOM 621 C CA . ILE A 1 76 ? 1.011 -16.797 9.516 1 95.94 76 ILE A CA 1
ATOM 622 C C . ILE A 1 76 ? 2.52 -16.672 9.711 1 95.94 76 ILE A C 1
ATOM 624 O O . ILE A 1 76 ? 3.113 -17.438 10.477 1 95.94 76 ILE A O 1
ATOM 628 N N . THR A 1 77 ? 3.123 -15.719 9.039 1 94.69 77 THR A N 1
ATOM 629 C CA . THR A 1 77 ? 4.562 -15.523 9.188 1 94.69 77 THR A CA 1
ATOM 630 C C . THR A 1 77 ? 4.852 -14.195 9.883 1 94.69 77 THR A C 1
ATOM 632 O O . THR A 1 77 ? 5.934 -14.008 10.445 1 94.69 77 THR A O 1
ATOM 635 N N . GLN A 1 78 ? 3.977 -13.242 9.789 1 96.12 78 GLN A N 1
ATOM 636 C CA . GLN A 1 78 ? 3.99 -11.984 10.523 1 96.12 78 GLN A CA 1
ATOM 637 C C . GLN A 1 78 ? 2.664 -11.75 11.242 1 96.12 78 GLN A C 1
ATOM 639 O O . GLN A 1 78 ? 1.714 -11.234 10.656 1 96.12 78 GLN A O 1
ATOM 644 N N . PRO A 1 79 ? 2.602 -12.117 12.523 1 96.06 79 PRO A N 1
ATOM 645 C CA . PRO A 1 79 ? 1.337 -12.016 13.258 1 96.06 79 PRO A CA 1
ATOM 646 C C . PRO A 1 79 ? 0.961 -10.578 13.594 1 96.06 79 PRO A C 1
ATOM 648 O O . PRO A 1 79 ? 1.794 -9.672 13.477 1 96.06 79 PRO A O 1
ATOM 651 N N . LEU A 1 80 ? -0.281 -10.438 13.891 1 95.31 80 LEU A N 1
ATOM 652 C CA . LEU A 1 80 ? -0.729 -9.164 14.445 1 95.31 80 LEU A CA 1
ATOM 653 C C . LEU A 1 80 ? 0.041 -8.828 15.719 1 95.31 80 LEU A C 1
ATOM 655 O O . LEU A 1 80 ? 0.28 -9.695 16.547 1 95.31 80 LEU A O 1
ATOM 659 N N . ASN A 1 81 ? 0.436 -7.543 15.883 1 92.06 81 ASN A N 1
ATOM 660 C CA . ASN A 1 81 ? 1.238 -7.195 17.047 1 92.06 81 ASN A CA 1
ATOM 661 C C . ASN A 1 81 ? 0.642 -6.012 17.812 1 92.06 81 ASN A C 1
ATOM 663 O O . ASN A 1 81 ? 1.376 -5.184 18.359 1 92.06 81 ASN A O 1
ATOM 667 N N . VAL A 1 82 ? -0.556 -5.809 17.703 1 94.12 82 VAL A N 1
ATOM 668 C CA . VAL A 1 82 ? -1.29 -4.758 18.406 1 94.12 82 VAL A CA 1
ATOM 669 C C . VAL A 1 82 ? -2.49 -5.363 19.125 1 94.12 82 VAL A C 1
ATOM 671 O O . VAL A 1 82 ? -2.957 -6.445 18.766 1 94.12 82 VAL A O 1
ATOM 674 N N . ASP A 1 83 ? -2.984 -4.656 20.125 1 95.31 83 ASP A N 1
ATOM 675 C CA . ASP A 1 83 ? -4.195 -5.066 20.844 1 95.31 83 ASP A CA 1
ATOM 676 C C . ASP A 1 83 ? -5.445 -4.625 20.094 1 95.31 83 ASP A C 1
ATOM 678 O O . ASP A 1 83 ? -5.688 -3.428 19.922 1 95.31 83 ASP A O 1
ATOM 682 N N . VAL A 1 84 ? -6.223 -5.605 19.672 1 97.69 84 VAL A N 1
ATOM 683 C CA . VAL A 1 84 ? -7.449 -5.266 18.953 1 97.69 84 VAL A CA 1
ATOM 684 C C . VAL A 1 84 ? -8.664 -5.762 19.734 1 97.69 84 VAL A C 1
ATOM 686 O O . VAL A 1 84 ? -9.75 -5.898 19.172 1 97.69 84 VAL A O 1
ATOM 689 N N . SER A 1 85 ? -8.453 -6.105 21 1 98.25 85 SER A N 1
ATOM 690 C CA . SER A 1 85 ? -9.539 -6.598 21.844 1 98.25 85 SER A CA 1
ATOM 691 C C . SER A 1 85 ? -10.695 -5.602 21.891 1 98.25 85 SER A C 1
ATOM 693 O O . SER A 1 85 ? -10.484 -4.406 22.109 1 98.25 85 SER A O 1
ATOM 695 N N . GLY A 1 86 ? -11.859 -6.062 21.609 1 98.62 86 GLY A N 1
ATOM 696 C CA . GLY A 1 86 ? -13.062 -5.242 21.703 1 98.62 86 GLY A CA 1
ATOM 697 C C . GLY A 1 86 ? -13.234 -4.301 20.516 1 98.62 86 GLY A C 1
ATOM 698 O O . GLY A 1 86 ? -14.188 -3.521 20.484 1 98.62 86 GLY A O 1
ATOM 699 N N . LYS A 1 87 ? -12.398 -4.363 19.531 1 98.62 87 LYS A N 1
ATOM 700 C CA . LYS A 1 87 ? -12.477 -3.465 18.375 1 98.62 87 LYS A CA 1
ATOM 701 C C . LYS A 1 87 ? -13.211 -4.121 17.219 1 98.62 87 LYS A C 1
ATOM 703 O O . LYS A 1 87 ? -13.18 -5.344 17.062 1 98.62 87 LYS A O 1
ATOM 708 N N . LYS A 1 88 ? -13.898 -3.35 16.469 1 98.88 88 LYS A N 1
ATOM 709 C CA . LYS A 1 88 ? -14.406 -3.781 15.164 1 98.88 88 LYS A CA 1
ATOM 710 C C . LYS A 1 88 ? -13.312 -3.73 14.102 1 98.88 88 LYS A C 1
ATOM 712 O O . LYS A 1 88 ? -12.766 -2.664 13.812 1 98.88 88 LYS A O 1
ATOM 717 N N . ILE A 1 89 ? -13.078 -4.922 13.508 1 98.94 89 ILE A N 1
ATOM 718 C CA . ILE A 1 89 ? -11.93 -5.02 12.609 1 98.94 89 ILE A CA 1
ATOM 719 C C . ILE A 1 89 ? -12.406 -5.289 11.188 1 98.94 89 ILE A C 1
ATOM 721 O O . ILE A 1 89 ? -13.266 -6.152 10.961 1 98.94 89 ILE A O 1
ATOM 725 N N . LEU A 1 90 ? -11.945 -4.523 10.281 1 98.94 90 LEU A N 1
ATOM 726 C CA . LEU A 1 90 ? -12.094 -4.812 8.859 1 98.94 90 LEU A CA 1
ATOM 727 C C . LEU A 1 90 ? -10.805 -5.398 8.289 1 98.94 90 LEU A C 1
ATOM 729 O O . LEU A 1 90 ? -9.766 -4.727 8.273 1 98.94 90 LEU A O 1
ATOM 733 N N . ILE A 1 91 ? -10.844 -6.625 7.855 1 98.94 91 ILE A N 1
ATOM 734 C CA . ILE A 1 91 ? -9.719 -7.242 7.168 1 98.94 91 ILE A CA 1
ATOM 735 C C . ILE A 1 91 ? -9.812 -6.969 5.668 1 98.94 91 ILE A C 1
ATOM 737 O O . ILE A 1 91 ? -10.875 -7.141 5.066 1 98.94 91 ILE A O 1
ATOM 741 N N . VAL A 1 92 ? -8.734 -6.523 5.047 1 98.94 92 VAL A N 1
ATOM 742 C CA . VAL A 1 92 ? -8.758 -6.141 3.639 1 98.94 92 VAL A CA 1
ATOM 743 C C . VAL A 1 92 ? -7.684 -6.91 2.875 1 98.94 92 VAL A C 1
ATOM 745 O O . VAL A 1 92 ? -6.547 -7.035 3.34 1 98.94 92 VAL A O 1
ATOM 748 N N . ASP A 1 93 ? -8 -7.449 1.771 1 98.81 93 ASP A N 1
ATOM 749 C CA . ASP A 1 93 ? -7.094 -8.094 0.829 1 98.81 93 ASP A CA 1
ATOM 750 C C . ASP A 1 93 ? -7.422 -7.695 -0.609 1 98.81 93 ASP A C 1
ATOM 752 O O . ASP A 1 93 ? -8.422 -7.023 -0.858 1 98.81 93 ASP A O 1
ATOM 756 N N . ASP A 1 94 ? -6.543 -8.031 -1.528 1 98.62 94 ASP A N 1
ATOM 757 C CA . ASP A 1 94 ? -6.809 -7.684 -2.92 1 98.62 94 ASP A CA 1
ATOM 758 C C . ASP A 1 94 ? -7.781 -8.672 -3.561 1 98.62 94 ASP A C 1
ATOM 760 O O . ASP A 1 94 ? -8.625 -8.281 -4.371 1 98.62 94 ASP A O 1
ATOM 764 N N . VAL A 1 95 ? -7.668 -9.969 -3.139 1 98.5 95 VAL A N 1
ATOM 765 C CA . VAL A 1 95 ? -8.508 -10.922 -3.859 1 98.5 95 VAL A CA 1
ATOM 766 C C . VAL A 1 95 ? -8.844 -12.102 -2.949 1 98.5 95 VAL A C 1
ATOM 768 O O . VAL A 1 95 ? -8.031 -12.516 -2.123 1 98.5 95 VAL A O 1
ATOM 771 N N . ALA A 1 96 ? -10.062 -12.586 -3.008 1 98 96 ALA A N 1
ATOM 772 C CA . ALA A 1 96 ? -10.453 -13.914 -2.529 1 98 96 ALA A CA 1
ATOM 773 C C . ALA A 1 96 ? -10.43 -14.93 -3.662 1 98 96 ALA A C 1
ATOM 775 O O . ALA A 1 96 ? -11.406 -15.07 -4.402 1 98 96 ALA A O 1
ATOM 776 N N . ASP A 1 97 ? -9.367 -15.594 -3.764 1 95.81 97 ASP A N 1
ATOM 777 C CA . ASP A 1 97 ? -9.219 -16.609 -4.809 1 95.81 97 ASP A CA 1
ATOM 778 C C . ASP A 1 97 ? -9.703 -17.969 -4.332 1 95.81 97 ASP A C 1
ATOM 780 O O . ASP A 1 97 ? -10.875 -18.312 -4.512 1 95.81 97 ASP A O 1
ATOM 784 N N . THR A 1 98 ? -8.891 -18.656 -3.525 1 93.62 98 THR A N 1
ATOM 785 C CA . THR A 1 98 ? -9.352 -19.906 -2.904 1 93.62 98 THR A CA 1
ATOM 786 C C . THR A 1 98 ? -10 -19.625 -1.553 1 93.62 98 THR A C 1
ATOM 788 O O . THR A 1 98 ? -10.805 -20.422 -1.069 1 93.62 98 THR A O 1
ATOM 791 N N . GLY A 1 99 ? -9.602 -18.594 -0.947 1 95.56 99 GLY A N 1
ATOM 792 C CA . GLY A 1 99 ? -10.117 -18.219 0.357 1 95.56 99 GLY A CA 1
ATOM 793 C C . GLY A 1 99 ? -9.281 -18.734 1.508 1 95.56 99 GLY A C 1
ATOM 794 O O . GLY A 1 99 ? -9.523 -18.406 2.668 1 95.56 99 GLY A O 1
ATOM 795 N N . ASP A 1 100 ? -8.234 -19.469 1.253 1 94.25 100 ASP A N 1
ATOM 796 C CA . ASP A 1 100 ? -7.434 -20.109 2.281 1 94.25 100 ASP A CA 1
ATOM 797 C C . ASP A 1 100 ? -6.691 -19.094 3.135 1 94.25 100 ASP A C 1
ATOM 799 O O . ASP A 1 100 ? -6.688 -19.188 4.363 1 94.25 100 ASP A O 1
ATOM 803 N N . THR A 1 101 ? -6.086 -18.125 2.457 1 96.12 101 THR A N 1
ATOM 804 C CA . THR A 1 101 ? -5.344 -17.094 3.162 1 96.12 101 THR A CA 1
ATOM 805 C C . THR A 1 101 ? -6.262 -16.312 4.102 1 96.12 101 THR A C 1
ATOM 807 O O . THR A 1 101 ? -5.934 -16.109 5.273 1 96.12 101 THR A O 1
ATOM 810 N N . ILE A 1 102 ? -7.414 -15.953 3.631 1 97.81 102 ILE A N 1
ATOM 811 C CA . ILE A 1 102 ? -8.352 -15.133 4.395 1 97.81 102 ILE A CA 1
ATOM 812 C C . ILE A 1 102 ? -8.828 -15.906 5.625 1 97.81 102 ILE A C 1
ATOM 814 O O . ILE A 1 102 ? -8.875 -15.352 6.727 1 97.81 102 ILE A O 1
ATOM 818 N N . ARG A 1 103 ? -9.125 -17.125 5.441 1 97 103 ARG A N 1
ATOM 819 C CA . ARG A 1 103 ? -9.594 -17.953 6.551 1 97 103 ARG A CA 1
ATOM 820 C C . ARG A 1 103 ? -8.555 -18 7.668 1 97 103 ARG A C 1
ATOM 822 O O . ARG A 1 103 ? -8.891 -17.828 8.844 1 97 103 ARG A O 1
ATOM 829 N N . VAL A 1 104 ? -7.312 -18.234 7.293 1 97.12 104 VAL A N 1
ATOM 830 C CA . VAL A 1 104 ? -6.223 -18.344 8.258 1 97.12 104 VAL A CA 1
ATOM 831 C C . VAL A 1 104 ? -6.047 -17.016 8.984 1 97.12 104 VAL A C 1
ATOM 833 O O . VAL A 1 104 ? -5.82 -16.984 10.195 1 97.12 104 VAL A O 1
ATOM 836 N N . VAL A 1 105 ? -6.199 -15.914 8.305 1 98.38 105 VAL A N 1
ATOM 837 C CA . VAL A 1 105 ? -6.016 -14.594 8.891 1 98.38 105 VAL A CA 1
ATOM 838 C C . VAL A 1 105 ? -7.184 -14.273 9.82 1 98.38 105 VAL A C 1
ATOM 840 O O . VAL A 1 105 ? -6.984 -13.742 10.922 1 98.38 105 VAL A O 1
ATOM 843 N N . VAL A 1 106 ? -8.383 -14.578 9.375 1 98.56 106 VAL A N 1
ATOM 844 C CA . VAL A 1 106 ? -9.555 -14.359 10.219 1 98.56 106 VAL A CA 1
ATOM 845 C C . VAL A 1 106 ? -9.398 -15.133 11.523 1 98.56 106 VAL A C 1
ATOM 847 O O . VAL A 1 106 ? -9.625 -14.586 12.602 1 98.56 106 VAL A O 1
ATOM 850 N N . ASP A 1 107 ? -9.031 -16.406 11.391 1 98.06 107 ASP A N 1
ATOM 851 C CA . ASP A 1 107 ? -8.82 -17.234 12.578 1 98.06 107 ASP A CA 1
ATOM 852 C C . ASP A 1 107 ? -7.754 -16.625 13.492 1 98.06 107 ASP A C 1
ATOM 854 O O . ASP A 1 107 ? -7.914 -16.594 14.711 1 98.06 107 ASP A O 1
ATOM 858 N N . HIS A 1 108 ? -6.691 -16.141 12.906 1 98.31 108 HIS A N 1
ATOM 859 C CA . HIS A 1 108 ? -5.594 -15.531 13.648 1 98.31 108 HIS A CA 1
ATOM 860 C C . HIS A 1 108 ? -6.055 -14.281 14.383 1 98.31 108 HIS A C 1
ATOM 862 O O . HIS A 1 108 ? -5.797 -14.133 15.586 1 98.31 108 HIS A O 1
ATOM 868 N N . VAL A 1 109 ? -6.762 -13.375 13.703 1 98.5 109 VAL A N 1
ATOM 869 C CA . VAL A 1 109 ? -7.203 -12.117 14.289 1 98.5 109 VAL A CA 1
ATOM 870 C C . VAL A 1 109 ? -8.234 -12.391 15.383 1 98.5 109 VAL A C 1
ATOM 872 O O . VAL A 1 109 ? -8.258 -11.703 16.406 1 98.5 109 VAL A O 1
ATOM 875 N N . ASN A 1 110 ? -9.031 -13.398 15.172 1 98.44 110 ASN A N 1
ATOM 876 C CA . ASN A 1 110 ? -10.055 -13.766 16.141 1 98.44 110 ASN A CA 1
ATOM 877 C C . ASN A 1 110 ? -9.438 -14.133 17.484 1 98.44 110 ASN A C 1
ATOM 879 O O . ASN A 1 110 ? -10.07 -13.953 18.531 1 98.44 110 ASN A O 1
ATOM 883 N N . GLN A 1 111 ? -8.227 -14.625 17.5 1 98 111 GLN A N 1
ATOM 884 C CA . GLN A 1 111 ? -7.535 -15.016 18.734 1 98 111 GLN A CA 1
ATOM 885 C C . GLN A 1 111 ? -7.266 -13.812 19.625 1 98 111 GLN A C 1
ATOM 887 O O . GLN A 1 111 ? -7.008 -13.953 20.812 1 98 111 GLN A O 1
ATOM 892 N N . TYR A 1 112 ? -7.348 -12.648 19.078 1 97.81 112 TYR A N 1
ATOM 893 C CA . TYR A 1 112 ? -7.059 -11.43 19.828 1 97.81 112 TYR A CA 1
ATOM 894 C C . TYR A 1 112 ? -8.344 -10.805 20.375 1 97.81 112 TYR A C 1
ATOM 896 O O . TYR A 1 112 ? -8.344 -9.656 20.828 1 97.81 112 TYR A O 1
ATOM 904 N N . ARG A 1 113 ? -9.469 -11.43 20.203 1 97.94 113 ARG A N 1
ATOM 905 C CA . ARG A 1 113 ? -10.766 -11.141 20.812 1 97.94 113 ARG A CA 1
ATOM 906 C C . ARG A 1 113 ? -11.312 -9.805 20.328 1 97.94 113 ARG A C 1
ATOM 908 O O . ARG A 1 113 ? -11.688 -8.953 21.141 1 97.94 113 ARG A O 1
ATOM 915 N N . PRO A 1 114 ? -11.312 -9.539 19.062 1 98.69 114 PRO A N 1
ATOM 916 C CA . PRO A 1 114 ? -12.047 -8.375 18.562 1 98.69 114 PRO A CA 1
ATOM 917 C C . PRO A 1 114 ? -13.555 -8.477 18.797 1 98.69 114 PRO A C 1
ATOM 919 O O . PRO A 1 114 ? -14.062 -9.57 19.062 1 98.69 114 PRO A O 1
ATOM 922 N N . ALA A 1 115 ? -14.25 -7.312 18.766 1 98.75 115 ALA A N 1
ATOM 923 C CA . ALA A 1 115 ? -15.703 -7.324 18.906 1 98.75 115 ALA A CA 1
ATOM 924 C C . ALA A 1 115 ? -16.375 -7.93 17.688 1 98.75 115 ALA A C 1
ATOM 926 O O . ALA A 1 115 ? -17.391 -8.625 17.797 1 98.75 115 ALA A O 1
ATOM 927 N N . GLU A 1 116 ? -15.828 -7.664 16.547 1 98.69 116 GLU A N 1
ATOM 928 C CA . GLU A 1 116 ? -16.375 -8.094 15.266 1 98.69 116 GLU A CA 1
ATOM 929 C C . GLU A 1 116 ? -15.305 -8.062 14.18 1 98.69 116 GLU A C 1
ATOM 931 O O . GLU A 1 116 ? -14.414 -7.211 14.203 1 98.69 116 GLU A O 1
ATOM 936 N N . ILE A 1 117 ? -15.398 -9.031 13.336 1 98.81 117 ILE A N 1
ATOM 937 C CA . ILE A 1 117 ? -14.531 -9.055 12.164 1 98.81 117 ILE A CA 1
ATOM 938 C C . ILE A 1 117 ? -15.375 -9.102 10.891 1 98.81 117 ILE A C 1
ATOM 940 O O . ILE A 1 117 ? -16.312 -9.898 10.797 1 98.81 117 ILE A O 1
ATOM 944 N N . ARG A 1 118 ? -15.078 -8.234 9.961 1 98.94 118 ARG A N 1
ATOM 945 C CA . ARG A 1 118 ? -15.578 -8.352 8.594 1 98.94 118 ARG A CA 1
ATOM 946 C C . ARG A 1 118 ? -14.438 -8.328 7.586 1 98.94 118 ARG A C 1
ATOM 948 O O . ARG A 1 118 ? -13.352 -7.828 7.883 1 98.94 118 ARG A O 1
ATOM 955 N N . VAL A 1 119 ? -14.734 -8.906 6.434 1 98.94 119 VAL A N 1
ATOM 956 C CA . VAL A 1 119 ? -13.695 -9.062 5.418 1 98.94 119 VAL A CA 1
ATOM 957 C C . VAL A 1 119 ? -14.109 -8.344 4.141 1 98.94 119 VAL A C 1
ATOM 959 O O . VAL A 1 119 ? -15.25 -8.469 3.688 1 98.94 119 VAL A O 1
ATOM 962 N N . ALA A 1 120 ? -13.203 -7.527 3.607 1 98.94 120 ALA A N 1
ATOM 963 C CA . ALA A 1 120 ? -13.391 -6.828 2.34 1 98.94 120 ALA A CA 1
ATOM 964 C C . ALA A 1 120 ? -12.273 -7.152 1.358 1 98.94 120 ALA A C 1
ATOM 966 O O . ALA A 1 120 ? -11.094 -7.141 1.725 1 98.94 120 ALA A O 1
ATOM 967 N N . VAL A 1 121 ? -12.633 -7.469 0.127 1 98.94 121 VAL A N 1
ATOM 968 C CA . VAL A 1 121 ? -11.641 -7.723 -0.91 1 98.94 121 VAL A CA 1
ATOM 969 C C . VAL A 1 121 ? -11.984 -6.922 -2.164 1 98.94 121 VAL A C 1
ATOM 971 O O . VAL A 1 121 ? -13.148 -6.598 -2.398 1 98.94 121 VAL A O 1
ATOM 974 N N . VAL A 1 122 ? -10.969 -6.598 -2.969 1 98.88 122 VAL A N 1
ATOM 975 C CA . VAL A 1 122 ? -11.227 -5.906 -4.227 1 98.88 122 VAL A CA 1
ATOM 976 C C . VAL A 1 122 ? -11.945 -6.844 -5.195 1 98.88 122 VAL A C 1
ATOM 978 O O . VAL A 1 122 ? -13.031 -6.527 -5.688 1 98.88 122 VAL A O 1
ATOM 981 N N . ASP A 1 123 ? -11.359 -7.996 -5.379 1 98.81 123 ASP A N 1
ATOM 982 C CA . ASP A 1 123 ? -11.906 -8.961 -6.324 1 98.81 123 ASP A CA 1
ATOM 983 C C . ASP A 1 123 ? -12.344 -10.242 -5.613 1 98.81 123 ASP A C 1
ATOM 985 O O . ASP A 1 123 ? -11.555 -10.867 -4.902 1 98.81 123 ASP A O 1
ATOM 989 N N . TYR A 1 124 ? -13.57 -10.602 -5.832 1 98.75 124 TYR A N 1
ATOM 990 C CA . TYR A 1 124 ? -14.133 -11.852 -5.316 1 98.75 124 TYR A CA 1
ATOM 991 C C . TYR A 1 124 ? -14.32 -12.867 -6.434 1 98.75 124 TYR A C 1
ATOM 993 O O . TYR A 1 124 ? -15.109 -12.648 -7.355 1 98.75 124 TYR A O 1
ATOM 1001 N N . LYS A 1 125 ? -13.539 -13.914 -6.387 1 97.56 125 LYS A N 1
ATOM 1002 C CA . LYS A 1 125 ? -13.766 -15.031 -7.301 1 97.56 125 LYS A CA 1
ATOM 1003 C C . LYS A 1 125 ? -14.75 -16.031 -6.711 1 97.56 125 LYS A C 1
ATOM 1005 O O . LYS A 1 125 ? -14.578 -16.484 -5.582 1 97.56 125 LYS A O 1
ATOM 1010 N N . THR A 1 126 ? -15.641 -16.484 -7.461 1 95.88 126 THR A N 1
ATOM 1011 C CA . THR A 1 126 ? -16.703 -17.344 -6.953 1 95.88 126 THR A CA 1
ATOM 1012 C C . THR A 1 126 ? -16.188 -18.734 -6.645 1 95.88 126 THR A C 1
ATOM 1014 O O . THR A 1 126 ? -16.859 -19.531 -5.992 1 95.88 126 THR A O 1
ATOM 1017 N N . THR A 1 127 ? -14.961 -19 -7 1 93.06 127 THR A N 1
ATOM 1018 C CA . THR A 1 127 ? -14.312 -20.25 -6.652 1 93.06 127 THR A CA 1
ATOM 1019 C C . THR A 1 127 ? -13.828 -20.234 -5.207 1 93.06 127 THR A C 1
ATOM 1021 O O . THR A 1 127 ? -13.461 -21.281 -4.652 1 93.06 127 THR A O 1
ATOM 1024 N N . SER A 1 128 ? -13.844 -19.094 -4.617 1 95.31 128 SER A N 1
ATOM 1025 C CA . SER A 1 128 ? -13.344 -18.953 -3.25 1 95.31 128 SER A CA 1
ATOM 1026 C C . SER A 1 128 ? -14.242 -19.688 -2.262 1 95.31 128 SER A C 1
ATOM 1028 O O . SER A 1 128 ? -15.469 -19.594 -2.336 1 95.31 128 SER A O 1
ATOM 1030 N N . LYS A 1 129 ? -13.633 -20.391 -1.335 1 95.25 129 LYS A N 1
ATOM 1031 C CA . LYS A 1 129 ? -14.367 -21.062 -0.266 1 95.25 129 LYS A CA 1
ATOM 1032 C C . LYS A 1 129 ? -14.805 -20.062 0.805 1 95.25 129 LYS A C 1
ATOM 1034 O O . LYS A 1 129 ? -15.68 -20.375 1.621 1 95.25 129 LYS A O 1
ATOM 1039 N N . PHE A 1 130 ? -14.164 -19.016 0.827 1 96.94 130 PHE A N 1
ATOM 1040 C CA . PHE A 1 130 ? -14.531 -17.938 1.743 1 96.94 130 PHE A CA 1
ATOM 1041 C C . PHE A 1 130 ? -15.312 -16.844 1.018 1 96.94 130 PHE A C 1
ATOM 1043 O O . PHE A 1 130 ? -14.859 -16.328 0.001 1 96.94 130 PHE A O 1
ATOM 1050 N N . VAL A 1 131 ? -16.469 -16.578 1.464 1 98 131 VAL A N 1
ATOM 1051 C CA . VAL A 1 131 ? -17.25 -15.477 0.911 1 98 131 VAL A CA 1
ATOM 1052 C C . VAL A 1 131 ? -17.016 -14.211 1.73 1 98 131 VAL A C 1
ATOM 1054 O O . VAL A 1 131 ? -17.391 -14.141 2.9 1 98 131 VAL A O 1
ATOM 1057 N N . PRO A 1 132 ? -16.406 -13.195 1.203 1 98.81 132 PRO A N 1
ATOM 1058 C CA . PRO A 1 132 ? -16.172 -11.953 1.951 1 98.81 132 PRO A CA 1
ATOM 1059 C C . PRO A 1 132 ? -17.453 -11.203 2.262 1 98.81 132 PRO A C 1
ATOM 1061 O O . PRO A 1 132 ? -18.469 -11.398 1.584 1 98.81 132 PRO A O 1
ATOM 1064 N N . ASP A 1 133 ? -17.391 -10.391 3.281 1 98.88 133 ASP A N 1
ATOM 1065 C CA . ASP A 1 133 ? -18.547 -9.547 3.605 1 98.88 133 ASP A CA 1
ATOM 1066 C C . ASP A 1 133 ? -18.75 -8.477 2.539 1 98.88 133 ASP A C 1
ATOM 1068 O O . ASP A 1 133 ? -19.891 -8.102 2.242 1 98.88 133 ASP A O 1
ATOM 1072 N N . TYR A 1 134 ? -17.641 -7.945 1.967 1 98.94 134 TYR A N 1
ATOM 1073 C CA . TYR A 1 134 ? -17.672 -6.891 0.959 1 98.94 134 TYR A CA 1
ATOM 1074 C C . TYR A 1 134 ? -16.703 -7.188 -0.176 1 98.94 134 TYR A C 1
ATOM 1076 O O . TYR A 1 134 ? -15.617 -7.715 0.055 1 98.94 134 TYR A O 1
ATOM 1084 N N . TYR A 1 135 ? -17.094 -6.836 -1.364 1 98.88 135 TYR A N 1
ATOM 1085 C CA . TYR A 1 135 ? -16.219 -6.875 -2.527 1 98.88 135 TYR A CA 1
ATOM 1086 C C . TYR A 1 135 ? -16.609 -5.809 -3.541 1 98.88 135 TYR A C 1
ATOM 1088 O O . TYR A 1 135 ? -17.766 -5.391 -3.602 1 98.88 135 TYR A O 1
ATOM 1096 N N . ALA A 1 136 ? -15.641 -5.363 -4.285 1 98.75 136 ALA A N 1
ATOM 1097 C CA . ALA A 1 136 ? -15.914 -4.363 -5.316 1 98.75 136 ALA A CA 1
ATOM 1098 C C . ALA A 1 136 ? -16.266 -5.031 -6.645 1 98.75 136 ALA A C 1
ATOM 1100 O O . ALA A 1 136 ? -17.203 -4.613 -7.328 1 98.75 136 ALA A O 1
ATOM 1101 N N . ALA A 1 137 ? -15.477 -6.062 -7.047 1 98.5 137 ALA A N 1
ATOM 1102 C CA . ALA A 1 137 ? -15.68 -6.773 -8.305 1 98.5 137 ALA A CA 1
ATOM 1103 C C . ALA A 1 137 ? -15.906 -8.266 -8.062 1 98.5 137 ALA A C 1
ATOM 1105 O O . ALA A 1 137 ? -15.172 -8.891 -7.301 1 98.5 137 ALA A O 1
ATOM 1106 N N . LYS A 1 138 ? -16.922 -8.75 -8.633 1 97.81 138 LYS A N 1
ATOM 1107 C CA . LYS A 1 138 ? -17.203 -10.18 -8.602 1 97.81 138 LYS A CA 1
ATOM 1108 C C . LYS A 1 138 ? -16.828 -10.844 -9.922 1 97.81 138 LYS A C 1
ATOM 1110 O O . LYS A 1 138 ? -17.266 -10.406 -10.992 1 97.81 138 LYS A O 1
ATOM 1115 N N . MET A 1 139 ? -15.969 -11.797 -9.812 1 95.12 139 MET A N 1
ATOM 1116 C CA . MET A 1 139 ? -15.516 -12.508 -11 1 95.12 139 MET A CA 1
ATOM 1117 C C . MET A 1 139 ? -16.234 -13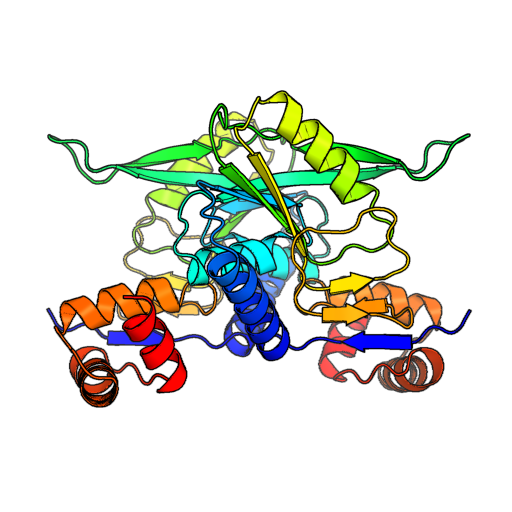.852 -11.141 1 95.12 139 MET A C 1
ATOM 1119 O O . MET A 1 139 ? -15.898 -14.805 -10.43 1 95.12 139 MET A O 1
ATOM 1123 N N . GLU A 1 140 ? -17.094 -13.977 -12.156 1 89.19 140 GLU A N 1
ATOM 1124 C CA . GLU A 1 140 ? -17.828 -15.227 -12.359 1 89.19 140 GLU A CA 1
ATOM 1125 C C . GLU A 1 140 ? -16.969 -16.25 -13.109 1 89.19 140 GLU A C 1
ATOM 1127 O O . GLU A 1 140 ? -16.969 -17.438 -12.781 1 89.19 140 GLU A O 1
ATOM 1132 N N . ALA A 1 141 ? -16.328 -15.727 -14.156 1 91.06 141 ALA A N 1
ATOM 1133 C CA . ALA A 1 141 ? -15.352 -16.578 -14.844 1 91.06 141 ALA A CA 1
ATOM 1134 C C . ALA A 1 141 ? -13.945 -16.328 -14.305 1 91.06 141 ALA A C 1
ATOM 1136 O O . ALA A 1 141 ? -13.523 -15.188 -14.117 1 91.06 141 ALA A O 1
ATOM 1137 N N . TRP A 1 142 ? -13.328 -17.422 -14.078 1 90.81 142 TRP A N 1
ATOM 1138 C CA . TRP A 1 142 ? -12.016 -17.328 -13.445 1 90.81 142 TRP A CA 1
ATOM 1139 C C . TRP A 1 142 ? -11.008 -16.656 -14.383 1 90.81 142 TRP A C 1
ATOM 1141 O O . TRP A 1 142 ? -10.883 -17.047 -15.547 1 90.81 142 TRP A O 1
ATOM 1151 N N . ARG A 1 143 ? -10.336 -15.664 -13.898 1 95.06 143 ARG A N 1
ATOM 1152 C CA . ARG A 1 143 ? -9.234 -14.984 -14.578 1 95.06 143 ARG A CA 1
ATOM 1153 C C . ARG A 1 143 ? -8.07 -14.75 -13.625 1 95.06 143 ARG A C 1
ATOM 1155 O O . ARG A 1 143 ? -8.266 -14.641 -12.414 1 95.06 143 ARG A O 1
ATOM 1162 N N . TRP A 1 144 ? -6.938 -14.766 -14.227 1 96 144 TRP A N 1
ATOM 1163 C CA . TRP A 1 144 ? -5.77 -14.336 -13.469 1 96 144 TRP A CA 1
ATOM 1164 C C . TRP A 1 144 ? -5.688 -12.812 -13.406 1 96 144 TRP A C 1
ATOM 1166 O O . TRP A 1 144 ? -5.801 -12.141 -14.438 1 96 144 TRP A O 1
ATOM 1176 N N . ILE A 1 145 ? -5.527 -12.305 -12.211 1 97.31 145 ILE A N 1
ATOM 1177 C CA . ILE A 1 145 ? -5.527 -10.852 -12.062 1 97.31 145 ILE A CA 1
ATOM 1178 C C . ILE A 1 145 ? -4.094 -10.352 -11.914 1 97.31 145 ILE A C 1
ATOM 1180 O O . ILE A 1 145 ? -3.324 -10.875 -11.102 1 97.31 145 ILE A O 1
ATOM 1184 N N . VAL A 1 146 ? -3.771 -9.359 -12.664 1 97.31 146 VAL A N 1
ATOM 1185 C CA . VAL A 1 146 ? -2.51 -8.641 -12.539 1 97.31 146 VAL A CA 1
ATOM 1186 C C . VAL A 1 146 ? -2.762 -7.25 -11.961 1 97.31 146 VAL A C 1
ATOM 1188 O O . VAL A 1 146 ? -3.33 -6.383 -12.625 1 97.31 146 VAL A O 1
ATOM 1191 N N . TYR A 1 147 ? -2.307 -7.09 -10.719 1 98.06 147 TYR A N 1
ATOM 1192 C CA . TYR A 1 147 ? -2.441 -5.789 -10.07 1 98.06 147 TYR A CA 1
ATOM 1193 C C . TYR A 1 147 ? -1.251 -4.895 -10.398 1 98.06 147 TYR A C 1
ATOM 1195 O O . TYR A 1 147 ? -0.145 -5.383 -10.633 1 98.06 147 TYR A O 1
ATOM 1203 N N . PRO A 1 148 ? -1.413 -3.553 -10.375 1 97.06 148 PRO A N 1
ATOM 1204 C CA . PRO A 1 148 ? -0.319 -2.662 -10.766 1 97.06 148 PRO A CA 1
ATOM 1205 C C . PRO A 1 148 ? 0.84 -2.674 -9.773 1 97.06 148 PRO A C 1
ATOM 1207 O O . PRO A 1 148 ? 1.975 -2.354 -10.141 1 97.06 148 PRO A O 1
ATOM 1210 N N . TRP A 1 149 ? 0.628 -3.137 -8.539 1 97.56 149 TRP A N 1
ATOM 1211 C CA . TRP A 1 149 ? 1.692 -3.137 -7.539 1 97.56 149 TRP A CA 1
ATOM 1212 C C . TRP A 1 149 ? 2.504 -4.426 -7.609 1 97.56 149 TRP A C 1
ATOM 1214 O O . TRP A 1 149 ? 3.457 -4.609 -6.848 1 97.56 149 TRP A O 1
ATOM 1224 N N . SER A 1 150 ? 2.166 -5.34 -8.414 1 96.38 150 SER A N 1
ATOM 1225 C CA . SER A 1 150 ? 2.895 -6.594 -8.586 1 96.38 150 SER A CA 1
ATOM 1226 C C . SER A 1 150 ? 3.061 -6.945 -10.055 1 96.38 150 SER A C 1
ATOM 1228 O O . SER A 1 150 ? 3.199 -8.117 -10.406 1 96.38 150 SER A O 1
ATOM 1230 N N . VAL A 1 151 ? 2.99 -5.98 -10.922 1 95.94 151 VAL A N 1
ATOM 1231 C CA . VAL A 1 151 ? 2.906 -6.191 -12.367 1 95.94 151 VAL A CA 1
ATOM 1232 C C . VAL A 1 151 ? 4.184 -6.863 -12.867 1 95.94 151 VAL A C 1
ATOM 1234 O O . VAL A 1 151 ? 4.133 -7.777 -13.688 1 95.94 151 VAL A O 1
ATOM 1237 N N . LYS A 1 152 ? 5.305 -6.492 -12.398 1 95 152 LYS A N 1
ATOM 1238 C CA . LYS A 1 152 ? 6.555 -7.078 -12.867 1 95 152 LYS A CA 1
ATOM 123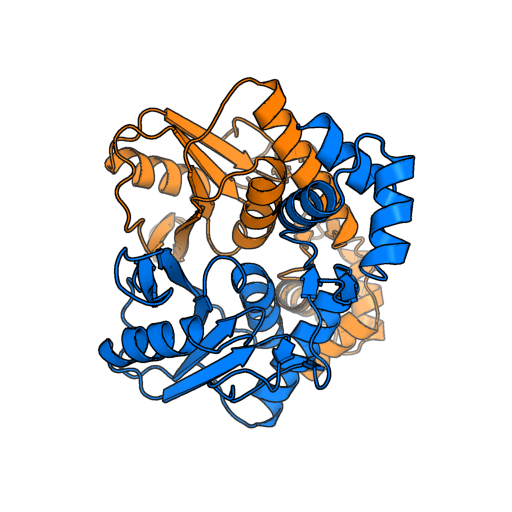9 C C . LYS A 1 152 ? 6.66 -8.547 -12.477 1 95 152 LYS A C 1
ATOM 1241 O O . LYS A 1 152 ? 7.016 -9.391 -13.297 1 95 152 LYS A O 1
ATOM 1246 N N . GLU A 1 153 ? 6.371 -8.805 -11.211 1 94.44 153 GLU A N 1
ATOM 1247 C CA . GLU A 1 153 ? 6.387 -10.18 -10.719 1 94.44 153 GLU A CA 1
ATOM 1248 C C . GLU A 1 153 ? 5.469 -11.07 -11.555 1 94.44 153 GLU A C 1
ATOM 1250 O O . GLU A 1 153 ? 5.863 -12.156 -11.969 1 94.44 153 GLU A O 1
ATOM 1255 N N . GLU A 1 154 ? 4.246 -10.586 -11.828 1 94.88 154 GLU A N 1
ATOM 1256 C CA . GLU A 1 154 ? 3.246 -11.367 -12.547 1 94.88 154 GLU A CA 1
ATOM 1257 C C . GLU A 1 154 ? 3.646 -11.562 -14.008 1 94.88 154 GLU A C 1
ATOM 1259 O O . GLU A 1 154 ? 3.518 -12.664 -14.547 1 94.88 154 GLU A O 1
ATOM 1264 N N . LEU A 1 155 ? 4.129 -10.484 -14.594 1 95.19 155 LEU A N 1
ATOM 1265 C CA . LEU A 1 155 ? 4.52 -10.578 -16 1 95.19 155 LEU A CA 1
ATOM 1266 C C . LEU A 1 155 ? 5.719 -11.5 -16.172 1 95.19 155 LEU A C 1
ATOM 1268 O O . LEU A 1 155 ? 5.816 -12.219 -17.172 1 95.19 155 LEU A O 1
ATOM 1272 N N . ARG A 1 156 ? 6.621 -11.438 -15.219 1 95 156 ARG A N 1
ATOM 1273 C CA . ARG A 1 156 ? 7.766 -12.344 -15.281 1 95 156 ARG A CA 1
ATOM 1274 C C . ARG A 1 156 ? 7.316 -13.797 -15.32 1 95 156 ARG A C 1
ATOM 1276 O O . ARG A 1 156 ? 7.785 -14.578 -16.141 1 95 156 ARG A O 1
ATOM 1283 N N . ASP A 1 157 ? 6.414 -14.133 -14.438 1 94.38 157 ASP A N 1
ATOM 1284 C CA . ASP A 1 157 ? 5.895 -15.492 -14.367 1 94.38 157 ASP A CA 1
ATOM 1285 C C . ASP A 1 157 ? 5.188 -15.875 -15.672 1 94.38 157 ASP A C 1
ATOM 1287 O O . ASP A 1 157 ? 5.367 -16.984 -16.188 1 94.38 157 ASP A O 1
ATOM 1291 N N . LEU A 1 158 ? 4.402 -14.992 -16.219 1 95.56 158 LEU A N 1
ATOM 1292 C CA . LEU A 1 158 ? 3.623 -15.25 -17.422 1 95.56 158 LEU A CA 1
ATOM 1293 C C . LEU A 1 158 ? 4.531 -15.367 -18.641 1 95.56 158 LEU A C 1
ATOM 1295 O O . LEU A 1 158 ? 4.305 -16.203 -19.516 1 95.56 158 LEU A O 1
ATOM 1299 N N . ILE A 1 159 ? 5.52 -14.539 -18.719 1 95.88 159 ILE A N 1
ATOM 1300 C CA . ILE A 1 159 ? 6.453 -14.555 -19.844 1 95.88 159 ILE A CA 1
ATOM 1301 C C . ILE A 1 159 ? 7.242 -15.867 -19.828 1 95.88 159 ILE A C 1
ATOM 1303 O O . ILE A 1 159 ? 7.492 -16.453 -20.891 1 95.88 159 ILE A O 1
ATOM 1307 N N . GLU A 1 160 ? 7.594 -16.281 -18.625 1 94.56 160 GLU A N 1
ATOM 1308 C CA . GLU A 1 160 ? 8.273 -17.562 -18.5 1 94.56 160 GLU A CA 1
ATOM 1309 C C . GLU A 1 160 ? 7.391 -18.703 -18.984 1 94.56 160 GLU A C 1
ATOM 1311 O O . GLU A 1 160 ? 7.879 -19.641 -19.625 1 94.56 160 GLU A O 1
ATOM 1316 N N . LYS A 1 161 ? 6.145 -18.656 -18.719 1 94.44 161 LYS A N 1
ATOM 1317 C CA . LYS A 1 161 ? 5.195 -19.703 -19.094 1 94.44 161 LYS A CA 1
ATOM 1318 C C . LYS A 1 161 ? 5.074 -19.797 -20.609 1 94.44 161 LYS A C 1
ATOM 1320 O O . LYS A 1 161 ? 4.855 -20.891 -21.156 1 94.44 161 LYS A O 1
ATOM 1325 N N . VAL A 1 162 ? 5.203 -18.672 -21.281 1 95.19 162 VAL A N 1
ATOM 1326 C CA . VAL A 1 162 ? 5.051 -18.703 -22.734 1 95.19 162 VAL A CA 1
ATOM 1327 C C . VAL A 1 162 ? 6.426 -18.812 -23.391 1 95.19 162 VAL A C 1
ATOM 1329 O O . VAL A 1 162 ? 6.531 -18.812 -24.625 1 95.19 162 VAL A O 1
ATOM 1332 N N 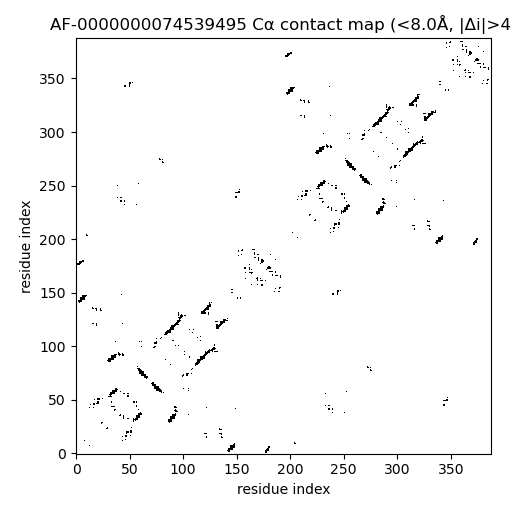. ASN A 1 163 ? 7.5 -18.812 -22.594 1 94.19 163 ASN A N 1
ATOM 1333 C CA . ASN A 1 163 ? 8.875 -19.016 -23.047 1 94.19 163 ASN A CA 1
ATOM 1334 C C . ASN A 1 163 ? 9.289 -17.969 -24.078 1 94.19 163 ASN A C 1
ATOM 1336 O O . ASN A 1 163 ? 9.898 -18.312 -25.094 1 94.19 163 ASN A O 1
ATOM 1340 N N . ALA A 1 164 ? 8.844 -16.797 -23.859 1 94.31 164 ALA A N 1
ATOM 1341 C CA . ALA A 1 164 ? 9.211 -15.727 -24.781 1 94.31 164 ALA A CA 1
ATOM 1342 C C . ALA A 1 164 ? 10.586 -15.164 -24.438 1 94.31 164 ALA A C 1
ATOM 1344 O O . ALA A 1 164 ? 10.938 -15.016 -23.266 1 94.31 164 ALA A O 1
ATOM 1345 N N . LYS A 1 165 ? 11.305 -14.766 -25.484 1 93.44 165 LYS A N 1
ATOM 1346 C CA . LYS A 1 165 ? 12.672 -14.32 -25.281 1 93.44 165 LYS A CA 1
ATOM 1347 C C . LYS A 1 165 ? 12.852 -12.867 -25.688 1 93.44 165 LYS A C 1
ATOM 1349 O O . LYS A 1 165 ? 13.812 -12.211 -25.281 1 93.44 165 LYS A O 1
ATOM 1354 N N . THR A 1 166 ? 11.984 -12.375 -26.547 1 96.06 166 THR A N 1
ATOM 1355 C CA . THR A 1 166 ? 12.047 -10.984 -26.984 1 96.06 166 THR A CA 1
ATOM 1356 C C . THR A 1 166 ? 10.797 -10.227 -26.562 1 96.06 166 THR A C 1
ATOM 1358 O O . THR A 1 166 ? 9.766 -10.836 -26.25 1 96.06 166 THR A O 1
ATOM 1361 N N . VAL A 1 167 ? 10.922 -8.945 -26.547 1 96.62 167 VAL A N 1
ATOM 1362 C CA . VAL A 1 167 ? 9.805 -8.094 -26.156 1 96.62 167 VAL A CA 1
ATOM 1363 C C . VAL A 1 167 ? 8.617 -8.344 -27.078 1 96.62 167 VAL A C 1
ATOM 1365 O O . VAL A 1 167 ? 7.492 -8.531 -26.625 1 96.62 167 VAL A O 1
ATOM 1368 N N . ASP A 1 168 ? 8.891 -8.406 -28.344 1 96.62 168 ASP A N 1
ATOM 1369 C CA . ASP A 1 168 ? 7.828 -8.594 -29.328 1 96.62 168 ASP A CA 1
ATOM 1370 C C . ASP A 1 168 ? 7.156 -9.953 -29.141 1 96.62 168 ASP A C 1
ATOM 1372 O O . ASP A 1 168 ? 5.93 -10.055 -29.203 1 96.62 168 ASP A O 1
ATOM 1376 N N . GLU A 1 169 ? 7.961 -10.969 -28.953 1 97.06 169 GLU A N 1
ATOM 1377 C CA . GLU A 1 169 ? 7.445 -12.312 -28.734 1 97.06 169 GLU A CA 1
ATOM 1378 C C . GLU A 1 169 ? 6.57 -12.375 -27.484 1 97.06 169 GLU A C 1
ATOM 1380 O O . GLU A 1 169 ? 5.512 -13.008 -27.5 1 97.06 169 GLU A O 1
ATOM 1385 N N . ALA A 1 170 ? 7.055 -11.742 -26.469 1 97.25 170 ALA A N 1
ATOM 1386 C CA . ALA A 1 170 ? 6.336 -11.75 -25.203 1 97.25 170 ALA A CA 1
ATOM 1387 C C . ALA A 1 170 ? 4.992 -11.047 -25.328 1 97.25 170 ALA A C 1
ATOM 1389 O O . ALA A 1 170 ? 3.963 -11.57 -24.891 1 97.25 170 ALA A O 1
ATOM 1390 N N . VAL A 1 171 ? 4.984 -9.852 -25.922 1 97.44 171 VAL A N 1
ATOM 1391 C CA . VAL A 1 171 ? 3.762 -9.07 -26.078 1 97.44 171 VAL A CA 1
ATOM 1392 C C . VAL A 1 171 ? 2.736 -9.867 -26.875 1 97.44 171 VAL A C 1
ATOM 1394 O O . VAL A 1 171 ? 1.566 -9.945 -26.5 1 97.44 171 VAL A O 1
ATOM 1397 N N . ARG A 1 172 ? 3.178 -10.461 -27.938 1 97.19 172 ARG A N 1
ATOM 1398 C CA . ARG A 1 172 ? 2.301 -11.25 -28.797 1 97.19 172 ARG A CA 1
ATOM 1399 C C . ARG A 1 172 ? 1.771 -12.477 -28.047 1 97.19 172 ARG A C 1
ATOM 1401 O O . ARG A 1 172 ? 0.569 -12.75 -28.078 1 97.19 172 ARG A O 1
ATOM 1408 N N . ALA A 1 173 ? 2.639 -13.203 -27.422 1 97 173 ALA A N 1
ATOM 1409 C CA . ALA A 1 173 ? 2.27 -14.445 -26.734 1 97 173 ALA A CA 1
ATOM 1410 C C . ALA A 1 173 ? 1.313 -14.172 -25.578 1 97 173 ALA A C 1
ATOM 1412 O O . ALA A 1 173 ? 0.379 -14.938 -25.344 1 97 173 ALA A O 1
ATOM 1413 N N . LEU A 1 174 ? 1.577 -13.086 -24.812 1 97.44 174 LEU A N 1
ATOM 1414 C CA . LEU A 1 174 ? 0.709 -12.727 -23.688 1 97.44 174 LEU A CA 1
ATOM 1415 C C . LEU A 1 174 ? -0.704 -12.422 -24.172 1 97.44 174 LEU A C 1
ATOM 1417 O O . LEU A 1 174 ? -1.682 -12.82 -23.547 1 97.44 174 LEU A O 1
ATOM 1421 N N . LYS A 1 175 ? -0.823 -11.734 -25.297 1 96.88 175 LYS A N 1
ATOM 1422 C CA . LYS A 1 175 ? -2.129 -11.43 -25.875 1 96.88 175 LYS A CA 1
ATOM 1423 C C . LYS A 1 175 ? -2.818 -12.703 -26.359 1 96.88 175 LYS A C 1
ATOM 1425 O O . LYS A 1 175 ? -3.984 -12.945 -26.031 1 96.88 175 LYS A O 1
ATOM 1430 N N . GLU A 1 176 ? -2.123 -13.523 -27.031 1 96.56 176 GLU A N 1
ATOM 1431 C CA . GLU A 1 176 ? -2.693 -14.711 -27.656 1 96.56 176 GLU A CA 1
ATOM 1432 C C . GLU A 1 176 ? -3.049 -15.766 -26.625 1 96.56 176 GLU A C 1
ATOM 1434 O O . GLU A 1 176 ? -4.09 -16.422 -26.719 1 96.56 176 GLU A O 1
ATOM 1439 N N . GLU A 1 177 ? -2.164 -15.93 -25.656 1 96.12 177 GLU A N 1
ATOM 1440 C CA . GLU A 1 177 ? -2.309 -17.047 -24.719 1 96.12 177 GLU A CA 1
ATOM 1441 C C . GLU A 1 177 ? -3.158 -16.656 -23.516 1 96.12 177 GLU A C 1
ATOM 1443 O O . GLU A 1 177 ? -3.846 -17.5 -22.938 1 96.12 177 GLU A O 1
ATOM 1448 N N . PHE A 1 178 ? -3.1 -15.328 -23.109 1 96.69 178 PHE A N 1
ATOM 1449 C CA . PHE A 1 178 ? -3.703 -14.938 -21.828 1 96.69 178 PHE A CA 1
ATOM 1450 C C . PHE A 1 178 ? -4.668 -13.773 -22.031 1 96.69 178 PHE A C 1
ATOM 1452 O O . PHE A 1 178 ? -5.211 -13.242 -21.062 1 96.69 178 PHE A O 1
ATOM 1459 N N . ASP A 1 179 ? -4.887 -13.281 -23.297 1 96.19 179 ASP A N 1
ATOM 1460 C CA . ASP A 1 179 ? -5.711 -12.109 -23.578 1 96.19 179 ASP A CA 1
ATOM 1461 C C . ASP A 1 179 ? -5.211 -10.883 -22.812 1 96.19 179 ASP A C 1
ATOM 1463 O O . ASP A 1 179 ? -6.012 -10.086 -22.312 1 96.19 179 ASP A O 1
ATOM 1467 N N . LEU A 1 180 ? -3.891 -10.82 -22.609 1 96.06 180 LEU A N 1
ATOM 1468 C CA . LEU A 1 180 ? -3.271 -9.758 -21.828 1 96.06 180 LEU A CA 1
ATOM 1469 C C . LEU A 1 180 ? -2.561 -8.758 -22.734 1 96.06 180 LEU A C 1
ATOM 1471 O O . LEU A 1 180 ? -1.587 -9.109 -23.406 1 96.06 180 LEU A O 1
ATOM 1475 N N . GLU A 1 181 ? -3.08 -7.57 -22.797 1 95.56 181 GLU A N 1
ATOM 1476 C CA . GLU A 1 181 ? -2.418 -6.48 -23.516 1 95.56 181 GLU A CA 1
ATOM 1477 C C . GLU A 1 181 ? -1.534 -5.664 -22.578 1 95.56 181 GLU A C 1
ATOM 1479 O O . GLU A 1 181 ? -2.027 -5.055 -21.625 1 95.56 181 GLU A O 1
ATOM 1484 N N . VAL A 1 182 ? -0.267 -5.652 -22.859 1 95.25 182 VAL A N 1
ATOM 1485 C CA . VAL A 1 182 ? 0.672 -4.992 -21.969 1 95.25 182 VAL A CA 1
ATOM 1486 C C . VAL A 1 182 ? 1.535 -4.004 -22.75 1 95.25 182 VAL A C 1
ATOM 1488 O O . VAL A 1 182 ? 1.734 -4.168 -23.953 1 95.25 182 VAL A O 1
ATOM 1491 N N . ASP A 1 183 ? 1.965 -3.049 -22.062 1 92.12 183 ASP A N 1
ATOM 1492 C CA . ASP A 1 183 ? 2.893 -2.076 -22.625 1 92.12 183 ASP A CA 1
ATOM 1493 C C . ASP A 1 183 ? 4.266 -2.703 -22.875 1 92.12 183 ASP A C 1
ATOM 1495 O O . ASP A 1 183 ? 4.777 -3.432 -22.016 1 92.12 183 ASP A O 1
ATOM 1499 N N . GLU A 1 184 ? 4.867 -2.393 -24.031 1 94 184 GLU A N 1
ATOM 1500 C CA . GLU A 1 184 ? 6.18 -2.934 -24.375 1 94 184 GLU A CA 1
ATOM 1501 C C . GLU A 1 184 ? 7.23 -2.539 -23.344 1 94 184 GLU A C 1
ATOM 1503 O O . GLU A 1 184 ? 8.148 -3.311 -23.062 1 94 184 GLU A O 1
ATOM 1508 N N . GLU A 1 185 ? 7.098 -1.371 -22.828 1 90.12 185 GLU A N 1
ATOM 1509 C CA . GLU A 1 185 ? 8.062 -0.89 -21.844 1 90.12 185 GLU A CA 1
ATOM 1510 C C . GLU A 1 185 ? 8.07 -1.775 -20.609 1 90.12 185 GLU A C 1
ATOM 1512 O O . GLU A 1 185 ? 9.133 -2.068 -20.047 1 90.12 185 GLU A O 1
ATOM 1517 N N . LEU A 1 186 ? 6.91 -2.148 -20.203 1 90.94 186 LEU A N 1
ATOM 1518 C CA . LEU A 1 186 ? 6.789 -3.021 -19.047 1 90.94 186 LEU A CA 1
ATOM 1519 C C . LEU A 1 186 ? 7.441 -4.375 -19.312 1 90.94 186 LEU A C 1
ATOM 1521 O O . LEU A 1 186 ? 8.133 -4.914 -18.438 1 90.94 186 LEU A O 1
ATOM 1525 N N . VAL A 1 187 ? 7.199 -4.891 -20.5 1 94.75 187 VAL A N 1
ATOM 1526 C CA . VAL A 1 187 ? 7.777 -6.176 -20.875 1 94.75 187 VAL A CA 1
ATOM 1527 C C . VAL A 1 187 ? 9.297 -6.062 -20.938 1 94.75 187 VAL A C 1
ATOM 1529 O O . VAL A 1 187 ? 10.008 -6.973 -20.5 1 94.75 187 VAL A O 1
ATOM 1532 N N . ARG A 1 188 ? 9.734 -4.945 -21.406 1 93.12 188 ARG A N 1
ATOM 1533 C CA . ARG A 1 188 ? 11.172 -4.703 -21.469 1 93.12 188 ARG A CA 1
ATOM 1534 C C . ARG A 1 188 ? 11.789 -4.684 -20.078 1 93.12 188 ARG A C 1
ATOM 1536 O O . ARG A 1 188 ? 12.859 -5.246 -19.859 1 93.12 188 ARG A O 1
ATOM 1543 N N . ASP A 1 189 ? 11.109 -4.07 -19.188 1 88.81 189 ASP A N 1
ATOM 1544 C CA . ASP A 1 189 ? 11.578 -4.008 -17.812 1 88.81 189 ASP A CA 1
ATOM 1545 C C . ASP A 1 189 ? 11.727 -5.406 -17.219 1 88.81 189 ASP A C 1
ATOM 1547 O O . ASP A 1 189 ? 12.641 -5.664 -16.438 1 88.81 189 ASP A O 1
ATOM 1551 N N . VAL A 1 190 ? 10.828 -6.266 -17.547 1 92.12 190 VAL A N 1
ATOM 1552 C CA . VAL A 1 190 ? 10.82 -7.625 -17.031 1 92.12 190 VAL A CA 1
ATOM 1553 C C . VAL A 1 190 ? 11.953 -8.43 -17.656 1 92.12 190 VAL A C 1
ATOM 1555 O O . VAL A 1 190 ? 12.672 -9.156 -16.953 1 92.12 190 VAL A O 1
ATOM 1558 N N . LEU A 1 191 ? 12.148 -8.281 -18.922 1 91.44 191 LEU A N 1
ATOM 1559 C CA . LEU A 1 191 ? 13.109 -9.102 -19.656 1 91.44 191 LEU A CA 1
ATOM 1560 C C . LEU A 1 191 ? 14.531 -8.609 -19.422 1 91.44 191 LEU A C 1
ATOM 1562 O O . LEU A 1 191 ? 15.484 -9.383 -19.516 1 91.44 191 LEU A O 1
ATOM 1566 N N . THR A 1 192 ? 14.742 -7.262 -19.188 1 82.5 192 THR A N 1
ATOM 1567 C CA . THR A 1 192 ? 16.078 -6.723 -18.953 1 82.5 192 THR A CA 1
ATOM 1568 C C . THR A 1 192 ? 16.562 -7.062 -17.547 1 82.5 192 THR A C 1
ATOM 1570 O O . THR A 1 192 ? 17.766 -7.137 -17.312 1 82.5 192 THR A O 1
ATOM 1573 N N . ASP A 1 193 ? 15.711 -7.156 -16.641 1 68.5 193 ASP A N 1
ATOM 1574 C CA . ASP A 1 193 ? 16.062 -7.5 -15.258 1 68.5 193 ASP A CA 1
ATOM 1575 C C . ASP A 1 193 ? 16.406 -8.984 -15.141 1 68.5 193 ASP A C 1
ATOM 1577 O O . ASP A 1 193 ? 16.891 -9.43 -14.094 1 68.5 193 ASP A O 1
ATOM 1581 N N . CYS A 1 194 ? 16.062 -9.703 -16.188 1 47.84 194 CYS A N 1
ATOM 1582 C CA . CYS A 1 194 ? 16.422 -11.117 -16.219 1 47.84 194 CYS A CA 1
ATOM 1583 C C . CYS A 1 194 ? 17.828 -11.305 -16.75 1 47.84 194 CYS A C 1
ATOM 1585 O O . CYS A 1 194 ? 18.266 -10.586 -17.656 1 47.84 194 CYS A O 1
ATOM 1587 N N . MET B 1 1 ? -1.316 31.047 6.383 1 57.5 1 MET B N 1
ATOM 1588 C CA . MET B 1 1 ? -0.03 30.797 5.738 1 57.5 1 MET B CA 1
ATOM 1589 C C . MET B 1 1 ? -0.202 29.922 4.5 1 57.5 1 MET B C 1
ATOM 1591 O O . MET B 1 1 ? -0.947 28.953 4.523 1 57.5 1 MET B O 1
ATOM 1595 N N . LYS B 1 2 ? -0.02 30.578 3.248 1 81.5 2 LYS B N 1
ATOM 1596 C CA . LYS B 1 2 ? -0.188 30.094 1.879 1 81.5 2 LYS B CA 1
ATOM 1597 C C . LYS B 1 2 ? 1.008 29.25 1.439 1 81.5 2 LYS B C 1
ATOM 1599 O O . LYS B 1 2 ? 2.158 29.672 1.606 1 81.5 2 LYS B O 1
ATOM 1604 N N . PHE B 1 3 ? 0.886 27.922 1.435 1 89.69 3 PHE B N 1
ATOM 1605 C CA . PHE B 1 3 ? 1.954 27.125 0.843 1 89.69 3 PHE B CA 1
ATOM 1606 C C . PHE B 1 3 ? 1.475 26.438 -0.429 1 89.69 3 PHE B C 1
ATOM 1608 O O . PHE B 1 3 ? 0.276 26.4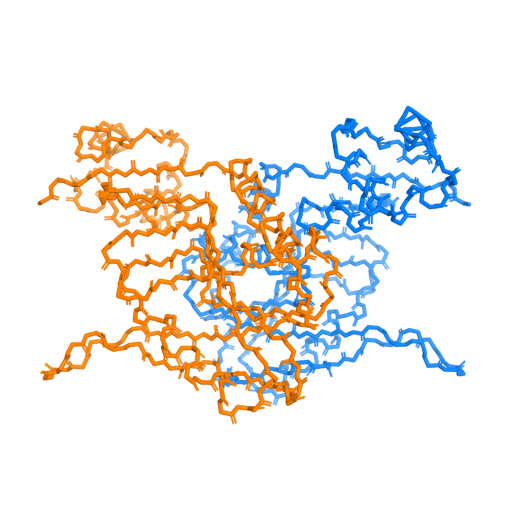06 -0.713 1 89.69 3 PHE B O 1
ATOM 1615 N N . LYS B 1 4 ? 2.434 26.047 -1.236 1 95.44 4 LYS B N 1
ATOM 1616 C CA . LYS B 1 4 ? 2.115 25.359 -2.486 1 95.44 4 LYS B CA 1
ATOM 1617 C C . LYS B 1 4 ? 2.029 23.844 -2.279 1 95.44 4 LYS B C 1
ATOM 1619 O O . LYS B 1 4 ? 2.678 23.297 -1.385 1 95.44 4 LYS B O 1
ATOM 1624 N N . CYS B 1 5 ? 1.19 23.25 -3.127 1 96.25 5 CYS B N 1
ATOM 1625 C CA . CYS B 1 5 ? 1.006 21.812 -3.035 1 96.25 5 CYS B CA 1
ATOM 1626 C C . CYS B 1 5 ? 1.334 21.141 -4.363 1 96.25 5 CYS B C 1
ATOM 1628 O O . CYS B 1 5 ? 1.307 21.781 -5.414 1 96.25 5 CYS B O 1
ATOM 1630 N N . VAL B 1 6 ? 1.696 19.938 -4.266 1 95.88 6 VAL B N 1
ATOM 1631 C CA . VAL B 1 6 ? 1.82 19.062 -5.426 1 95.88 6 VAL B CA 1
ATOM 1632 C C . VAL B 1 6 ? 0.946 17.828 -5.238 1 95.88 6 VAL B C 1
ATOM 1634 O O . VAL B 1 6 ? 0.915 17.234 -4.156 1 95.88 6 VAL B O 1
ATOM 1637 N N . LEU B 1 7 ? 0.159 17.5 -6.219 1 96.62 7 LEU B N 1
ATOM 1638 C CA . LEU B 1 7 ? -0.692 16.312 -6.25 1 96.62 7 LEU B CA 1
ATOM 1639 C C . LEU B 1 7 ? -0.148 15.281 -7.23 1 96.62 7 LEU B C 1
ATOM 1641 O O . LEU B 1 7 ? -0.102 15.523 -8.438 1 96.62 7 LEU B O 1
ATOM 1645 N N . TYR B 1 8 ? 0.243 14.141 -6.688 1 97.38 8 TYR B N 1
ATOM 1646 C CA . TYR B 1 8 ? 0.711 13.07 -7.562 1 97.38 8 TYR B CA 1
ATOM 1647 C C . TYR B 1 8 ? -0.453 12.219 -8.055 1 97.38 8 TYR B C 1
ATOM 1649 O O . TYR B 1 8 ? -1.375 11.922 -7.293 1 97.38 8 TYR B O 1
ATOM 1657 N N . THR B 1 9 ? -0.389 11.867 -9.328 1 96.31 9 THR B N 1
ATOM 1658 C CA . THR B 1 9 ? -1.249 10.805 -9.836 1 96.31 9 THR B CA 1
ATOM 1659 C C . THR B 1 9 ? -0.658 9.43 -9.523 1 96.31 9 THR B C 1
ATOM 1661 O O . THR B 1 9 ? 0.516 9.32 -9.164 1 96.31 9 THR B O 1
ATOM 1664 N N . TRP B 1 10 ? -1.413 8.422 -9.641 1 96.81 10 TRP B N 1
ATOM 1665 C CA . TRP B 1 10 ? -0.949 7.059 -9.438 1 96.81 10 TRP B CA 1
ATOM 1666 C C . TRP B 1 10 ? 0.145 6.695 -10.438 1 96.81 10 TRP B C 1
ATOM 1668 O O . TRP B 1 10 ? 1.112 6.016 -10.086 1 96.81 10 TRP B O 1
ATOM 1678 N N . ASP B 1 11 ? 0.018 7.145 -11.656 1 95.12 11 ASP B N 1
ATOM 1679 C CA . ASP B 1 11 ? 1.022 6.871 -12.68 1 95.12 11 ASP B CA 1
ATOM 1680 C C . ASP B 1 11 ? 2.346 7.559 -12.344 1 95.12 11 ASP B C 1
ATOM 1682 O O . ASP B 1 11 ? 3.418 6.996 -12.57 1 95.12 11 ASP B O 1
ATOM 1686 N N . GLU B 1 12 ? 2.271 8.758 -11.867 1 97.31 12 GLU B N 1
ATOM 1687 C CA . GLU B 1 12 ? 3.482 9.461 -11.453 1 97.31 12 GLU B CA 1
ATOM 1688 C C . GLU B 1 12 ? 4.18 8.734 -10.305 1 97.31 12 GLU B C 1
ATOM 1690 O O . GLU B 1 12 ? 5.406 8.602 -10.305 1 97.31 12 GLU B O 1
ATOM 1695 N N . ILE B 1 13 ? 3.393 8.242 -9.352 1 98.12 13 ILE B N 1
ATOM 1696 C CA . ILE B 1 13 ? 3.953 7.523 -8.211 1 98.12 13 ILE B CA 1
ATOM 1697 C C . ILE B 1 13 ? 4.629 6.242 -8.688 1 98.12 13 ILE B C 1
ATOM 1699 O O . ILE B 1 13 ? 5.727 5.902 -8.234 1 98.12 13 ILE B O 1
ATOM 1703 N N . ARG B 1 14 ? 3.971 5.547 -9.539 1 96.62 14 ARG B N 1
ATOM 1704 C CA . ARG B 1 14 ? 4.57 4.336 -10.102 1 96.62 14 ARG B CA 1
ATOM 1705 C C . ARG B 1 14 ? 5.926 4.641 -10.727 1 96.62 14 ARG B C 1
ATOM 1707 O O . ARG B 1 14 ? 6.898 3.92 -10.5 1 96.62 14 ARG B O 1
ATOM 1714 N N . LYS B 1 15 ? 5.996 5.707 -11.531 1 96.88 15 LYS B N 1
ATOM 1715 C CA . LYS B 1 15 ? 7.238 6.094 -12.195 1 96.88 15 LYS B CA 1
ATOM 1716 C C . LYS B 1 15 ? 8.312 6.461 -11.18 1 96.88 15 LYS B C 1
ATOM 1718 O O . LYS B 1 15 ? 9.469 6.055 -11.312 1 96.88 15 LYS B O 1
ATOM 1723 N N . LEU B 1 16 ? 7.922 7.223 -10.195 1 98.62 16 LEU B N 1
ATOM 1724 C CA . LEU B 1 16 ? 8.867 7.637 -9.172 1 98.62 16 LEU B CA 1
ATOM 1725 C C . LEU B 1 16 ? 9.383 6.434 -8.383 1 98.62 16 LEU B C 1
ATOM 1727 O O . LEU B 1 16 ? 10.578 6.352 -8.078 1 98.62 16 LEU B O 1
ATOM 1731 N N . CYS B 1 17 ? 8.547 5.488 -8.062 1 98.62 17 CYS B N 1
ATOM 1732 C CA . CYS B 1 17 ? 8.953 4.297 -7.324 1 98.62 17 CYS B CA 1
ATOM 1733 C C . CYS B 1 17 ? 9.859 3.412 -8.172 1 98.62 17 CYS B C 1
ATOM 1735 O O . CYS B 1 17 ? 10.781 2.787 -7.652 1 98.62 17 CYS B O 1
ATOM 1737 N N . LYS B 1 18 ? 9.523 3.336 -9.453 1 97.06 18 LYS B N 1
ATOM 1738 C CA . LYS B 1 18 ? 10.422 2.625 -10.359 1 97.06 18 LYS B CA 1
ATOM 1739 C C . LYS B 1 18 ? 11.812 3.258 -10.359 1 97.06 18 LYS B C 1
ATOM 1741 O O . LYS B 1 18 ? 12.82 2.555 -10.266 1 97.06 18 LYS B O 1
ATOM 1746 N N . GLU B 1 19 ? 11.812 4.578 -10.523 1 98.12 19 GLU B N 1
ATOM 1747 C CA . GLU B 1 19 ? 13.078 5.297 -10.477 1 98.12 19 GLU B CA 1
ATOM 1748 C C . GLU B 1 19 ? 13.828 5.016 -9.18 1 98.12 19 GLU B C 1
ATOM 1750 O O . GLU B 1 19 ? 15.047 4.805 -9.188 1 98.12 19 GLU B O 1
ATOM 1755 N N . LEU B 1 20 ? 13.156 5.02 -8.117 1 98.75 20 LEU B N 1
ATOM 1756 C CA . LEU B 1 20 ? 13.734 4.75 -6.805 1 98.75 20 LEU B CA 1
ATOM 1757 C C . LEU B 1 20 ? 14.359 3.359 -6.766 1 98.75 20 LEU B C 1
ATOM 1759 O O . LEU B 1 20 ? 15.5 3.201 -6.316 1 98.75 20 LEU B O 1
ATOM 1763 N N . ALA B 1 21 ? 13.633 2.35 -7.203 1 98.12 21 ALA B N 1
ATOM 1764 C CA . ALA B 1 21 ? 14.117 0.973 -7.242 1 98.12 21 ALA B CA 1
ATOM 1765 C C . ALA B 1 21 ? 15.367 0.858 -8.109 1 98.12 21 ALA B C 1
ATOM 1767 O O . ALA B 1 21 ? 16.312 0.145 -7.758 1 98.12 21 ALA B O 1
ATOM 1768 N N . MET B 1 22 ? 15.367 1.568 -9.234 1 97.12 22 MET B N 1
ATOM 1769 C CA . MET B 1 22 ? 16.516 1.53 -10.133 1 97.12 22 MET B CA 1
ATOM 1770 C C . MET B 1 22 ? 17.75 2.141 -9.469 1 97.12 22 MET B C 1
ATOM 1772 O O . MET B 1 22 ? 18.859 1.637 -9.641 1 97.12 22 MET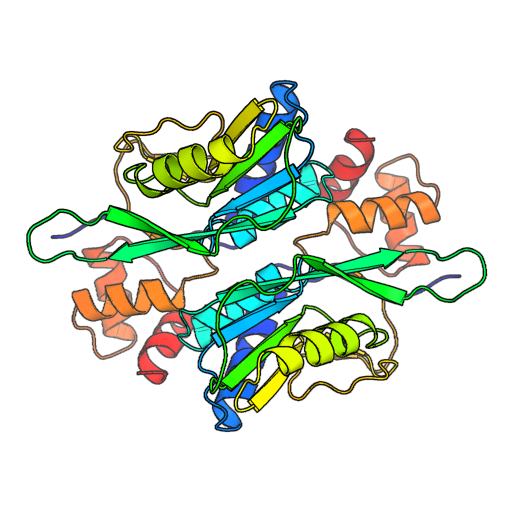 B O 1
ATOM 1776 N N . LYS B 1 23 ? 17.531 3.203 -8.75 1 98.69 23 LYS B N 1
ATOM 1777 C CA . LYS B 1 23 ? 18.656 3.811 -8.031 1 98.69 23 LYS B CA 1
ATOM 1778 C C . LYS B 1 23 ? 19.25 2.836 -7.016 1 98.69 23 LYS B C 1
ATOM 1780 O O . LYS B 1 23 ? 20.469 2.758 -6.867 1 98.69 23 LYS B O 1
ATOM 1785 N N . VAL B 1 24 ? 18.406 2.125 -6.297 1 98.69 24 VAL B N 1
ATOM 1786 C CA . VAL B 1 24 ? 18.875 1.109 -5.367 1 98.69 24 VAL B CA 1
ATOM 1787 C C . VAL B 1 24 ? 19.672 0.05 -6.121 1 98.69 24 VAL B C 1
ATOM 1789 O O . VAL B 1 24 ? 20.812 -0.275 -5.738 1 98.69 24 VAL B O 1
ATOM 1792 N N . ARG B 1 25 ? 19.125 -0.427 -7.172 1 96.75 25 ARG B N 1
ATOM 1793 C CA . ARG B 1 25 ? 19.766 -1.463 -7.977 1 96.75 25 ARG B CA 1
ATOM 1794 C C . ARG B 1 25 ? 21.109 -0.986 -8.516 1 96.75 25 ARG B C 1
ATOM 1796 O O . ARG B 1 25 ? 22.094 -1.708 -8.438 1 96.75 25 ARG B O 1
ATOM 1803 N N . GLU B 1 26 ? 21.141 0.175 -9.062 1 97.12 26 GLU B N 1
ATOM 1804 C CA . GLU B 1 26 ? 22.328 0.727 -9.703 1 97.12 26 GLU B CA 1
ATOM 1805 C C . GLU B 1 26 ? 23.438 0.978 -8.68 1 97.12 26 GLU B C 1
ATOM 1807 O O . GLU B 1 26 ? 24.609 0.998 -9.023 1 97.12 26 GLU B O 1
ATOM 1812 N N . SER B 1 27 ? 23.078 1.177 -7.445 1 98.25 27 SER B N 1
ATOM 1813 C CA . SER B 1 27 ? 24.062 1.396 -6.395 1 98.25 27 SER B CA 1
ATOM 1814 C C . SER B 1 27 ? 24.812 0.11 -6.062 1 98.25 27 SER B C 1
ATOM 1816 O O . SER B 1 27 ? 25.859 0.146 -5.406 1 98.25 27 SER B O 1
ATOM 1818 N N . GLY B 1 28 ? 24.203 -1.071 -6.422 1 97.69 28 GLY B N 1
ATOM 1819 C CA . GLY B 1 28 ? 24.766 -2.369 -6.09 1 97.69 28 GLY B CA 1
ATOM 1820 C C . GLY B 1 28 ? 24.25 -2.928 -4.781 1 97.69 28 GLY B C 1
ATOM 1821 O O . GLY B 1 28 ? 24.547 -4.066 -4.418 1 97.69 28 GLY B O 1
ATOM 1822 N N . TYR B 1 29 ? 23.5 -2.102 -4.035 1 98.44 29 TYR B N 1
ATOM 1823 C CA . TYR B 1 29 ? 22.906 -2.578 -2.789 1 98.44 29 TYR B CA 1
ATOM 1824 C C . TYR B 1 29 ? 21.844 -3.637 -3.061 1 98.44 29 TYR B C 1
ATOM 1826 O O . TYR B 1 29 ? 20.953 -3.43 -3.879 1 98.44 29 TYR B O 1
ATOM 1834 N N . GLN B 1 30 ? 21.906 -4.805 -2.459 1 98 30 GLN B N 1
ATOM 1835 C CA . GLN B 1 30 ? 20.953 -5.898 -2.602 1 98 30 GLN B CA 1
ATOM 1836 C C . GLN B 1 30 ? 20.281 -6.219 -1.268 1 98 30 GLN B C 1
ATOM 1838 O O . GLN B 1 30 ? 20.719 -7.121 -0.549 1 98 30 GLN B O 1
ATOM 1843 N N . PRO B 1 31 ? 19.266 -5.477 -0.983 1 98.69 31 PRO B N 1
ATOM 1844 C CA . PRO B 1 31 ? 18.609 -5.75 0.296 1 98.69 31 PRO B CA 1
ATOM 1845 C C . PRO B 1 31 ? 17.984 -7.141 0.352 1 98.69 31 PRO B C 1
ATOM 1847 O O . PRO B 1 31 ? 17.453 -7.621 -0.649 1 98.69 31 PRO B O 1
ATOM 1850 N N . ASP B 1 32 ? 17.984 -7.754 1.575 1 98.69 32 ASP B N 1
ATOM 1851 C CA . ASP B 1 32 ? 17.328 -9.031 1.821 1 98.69 32 ASP B CA 1
ATOM 1852 C C . ASP B 1 32 ? 15.828 -8.828 2.072 1 98.69 32 ASP B C 1
ATOM 1854 O O . ASP B 1 32 ? 15.023 -9.719 1.816 1 98.69 32 ASP B O 1
ATOM 1858 N N . ALA B 1 33 ? 15.492 -7.676 2.609 1 98.69 33 ALA B N 1
ATOM 1859 C CA . ALA B 1 33 ? 14.109 -7.375 2.975 1 98.69 33 ALA B CA 1
ATOM 1860 C C . ALA B 1 33 ? 13.844 -5.871 2.938 1 98.69 33 ALA B C 1
ATOM 1862 O O . ALA B 1 33 ? 14.781 -5.07 2.977 1 98.69 33 ALA B O 1
ATOM 1863 N N . VAL B 1 34 ? 12.633 -5.535 2.779 1 98.81 34 VAL B N 1
ATOM 1864 C CA . VAL B 1 34 ? 12.172 -4.148 2.832 1 98.81 34 VAL B CA 1
ATOM 1865 C C . VAL B 1 34 ? 11.312 -3.932 4.074 1 98.81 34 VAL B C 1
ATOM 1867 O O . VAL B 1 34 ? 10.484 -4.781 4.418 1 98.81 34 VAL B O 1
ATOM 1870 N N . VAL B 1 35 ? 11.539 -2.896 4.762 1 98.88 35 VAL B N 1
ATOM 1871 C CA . VAL B 1 35 ? 10.695 -2.451 5.867 1 98.88 35 VAL B CA 1
ATOM 1872 C C . VAL B 1 35 ? 10 -1.146 5.492 1 98.88 35 VAL B C 1
ATOM 1874 O O . VAL B 1 35 ? 10.656 -0.13 5.25 1 98.88 35 VAL B O 1
ATOM 1877 N N . ALA B 1 36 ? 8.734 -1.185 5.465 1 98.81 36 ALA B N 1
ATOM 1878 C CA . ALA B 1 36 ? 7.945 -0.006 5.125 1 98.81 36 ALA B CA 1
ATOM 1879 C C . ALA B 1 36 ? 7.547 0.771 6.375 1 98.81 36 ALA B C 1
ATOM 1881 O O . ALA B 1 36 ? 7.191 0.175 7.395 1 98.81 36 ALA B O 1
ATOM 1882 N N . ILE B 1 37 ? 7.582 2.029 6.305 1 98.44 37 ILE B N 1
ATOM 1883 C CA . ILE B 1 37 ? 7.07 2.869 7.379 1 98.44 37 ILE B CA 1
ATOM 1884 C C . ILE B 1 37 ? 5.59 3.164 7.148 1 98.44 37 ILE B C 1
ATOM 1886 O O . ILE B 1 37 ? 5.234 3.885 6.215 1 98.44 37 ILE B O 1
ATOM 1890 N N . ALA B 1 38 ? 4.762 2.527 7.898 1 97.19 38 ALA B N 1
ATOM 1891 C CA . ALA B 1 38 ? 3.318 2.758 7.828 1 97.19 38 ALA B CA 1
ATOM 1892 C C . ALA B 1 38 ? 2.969 4.176 8.273 1 97.19 38 ALA B C 1
ATOM 1894 O O . ALA B 1 38 ? 3.596 4.719 9.188 1 97.19 38 ALA B O 1
ATOM 1895 N N . ARG B 1 39 ? 2.051 4.781 7.598 1 96.88 39 ARG B N 1
ATOM 1896 C CA . ARG B 1 39 ? 1.198 4.23 6.547 1 96.88 39 ARG B CA 1
ATOM 1897 C C . ARG B 1 39 ? 1.679 4.672 5.168 1 96.88 39 ARG B C 1
ATOM 1899 O O . ARG B 1 39 ? 1.429 3.988 4.172 1 96.88 39 ARG B O 1
ATOM 1906 N N . GLY B 1 40 ? 2.443 5.785 5.227 1 97.38 40 GLY B N 1
ATOM 1907 C CA . GLY B 1 40 ? 2.809 6.43 3.975 1 97.38 40 GLY B CA 1
ATOM 1908 C C . GLY B 1 40 ? 3.727 5.582 3.111 1 97.38 40 GLY B C 1
ATOM 1909 O O . GLY B 1 40 ? 3.682 5.668 1.883 1 97.38 40 GLY B O 1
ATOM 1910 N N . GLY B 1 41 ? 4.48 4.781 3.723 1 98.56 41 GLY B N 1
ATOM 1911 C CA . GLY B 1 41 ? 5.492 4.012 3.014 1 98.56 41 GLY B CA 1
ATOM 1912 C C . GLY B 1 41 ? 4.965 2.713 2.439 1 98.56 41 GLY B C 1
ATOM 1913 O O . GLY B 1 41 ? 5.672 2.012 1.715 1 98.56 41 GLY B O 1
ATOM 1914 N N . TRP B 1 42 ? 3.711 2.346 2.699 1 98.75 42 TRP B N 1
ATOM 1915 C CA . TRP B 1 42 ? 3.199 1.042 2.293 1 98.75 42 TRP B CA 1
ATOM 1916 C C . TRP B 1 42 ? 3.146 0.927 0.773 1 98.75 42 TRP B C 1
ATOM 1918 O O . TRP B 1 42 ? 3.654 -0.039 0.2 1 98.75 42 TRP B O 1
ATOM 1928 N N . VAL B 1 43 ? 2.602 1.934 0.159 1 98.75 43 VAL B N 1
ATOM 1929 C CA . VAL B 1 43 ? 2.398 1.849 -1.284 1 98.75 43 VAL B CA 1
ATOM 1930 C C . VAL B 1 43 ? 3.748 1.894 -1.999 1 98.75 43 VAL B C 1
ATOM 1932 O O . VAL B 1 43 ? 4.074 0.995 -2.777 1 98.75 43 VAL B O 1
ATOM 1935 N N . PRO B 1 44 ? 4.617 2.885 -1.647 1 98.88 44 PRO B N 1
ATOM 1936 C CA . PRO B 1 44 ? 5.918 2.881 -2.324 1 98.88 44 PRO B CA 1
ATOM 1937 C C . PRO B 1 44 ? 6.719 1.607 -2.057 1 98.88 44 PRO B C 1
ATOM 1939 O O . PRO B 1 44 ? 7.398 1.104 -2.953 1 98.88 44 PRO B O 1
ATOM 1942 N N . ALA B 1 45 ? 6.656 1.107 -0.841 1 98.88 45 ALA B N 1
ATOM 1943 C CA . ALA B 1 45 ? 7.41 -0.1 -0.521 1 98.88 45 ALA B CA 1
ATOM 1944 C C . ALA B 1 45 ? 6.938 -1.283 -1.36 1 98.88 45 ALA B C 1
ATOM 1946 O O . ALA B 1 45 ? 7.75 -2.068 -1.854 1 98.88 45 ALA B O 1
ATOM 1947 N N . ARG B 1 46 ? 5.633 -1.428 -1.481 1 98.69 46 ARG B N 1
ATOM 1948 C CA . ARG B 1 46 ? 5.086 -2.525 -2.271 1 98.69 46 ARG B CA 1
ATOM 1949 C C . ARG B 1 46 ? 5.551 -2.441 -3.723 1 98.69 46 ARG B C 1
ATOM 1951 O O . ARG B 1 46 ? 5.922 -3.451 -4.32 1 98.69 46 ARG B O 1
ATOM 1958 N N . ILE B 1 47 ? 5.52 -1.245 -4.301 1 98.38 47 ILE B N 1
ATOM 1959 C CA . ILE B 1 47 ? 5.93 -1.037 -5.684 1 98.38 47 ILE B CA 1
ATOM 1960 C C . ILE B 1 47 ? 7.43 -1.294 -5.824 1 98.38 47 ILE B C 1
ATOM 1962 O O . ILE B 1 47 ? 7.863 -1.997 -6.738 1 98.38 47 ILE B O 1
ATOM 1966 N N . VAL B 1 48 ? 8.188 -0.769 -4.914 1 98.69 48 VAL B N 1
ATOM 1967 C CA . VAL B 1 48 ? 9.641 -0.919 -4.945 1 98.69 48 VAL B CA 1
ATOM 1968 C C . VAL B 1 48 ? 10.008 -2.398 -4.848 1 98.69 48 VAL B C 1
ATOM 1970 O O . VAL B 1 48 ? 10.906 -2.869 -5.559 1 98.69 48 VAL B O 1
ATOM 1973 N N . CYS B 1 49 ? 9.352 -3.158 -3.973 1 98.38 49 CYS B N 1
ATOM 1974 C CA . CYS B 1 49 ? 9.602 -4.59 -3.85 1 98.38 49 CYS B CA 1
ATOM 1975 C C . CYS B 1 49 ? 9.391 -5.297 -5.184 1 98.38 49 CYS B C 1
ATOM 1977 O O . CYS B 1 49 ? 10.141 -6.211 -5.531 1 98.38 49 CYS B O 1
ATOM 1979 N N . ASP B 1 50 ? 8.375 -4.871 -5.895 1 97.44 50 ASP B N 1
ATOM 1980 C CA . ASP B 1 50 ? 8.102 -5.484 -7.188 1 97.44 50 ASP B CA 1
ATOM 1981 C C . ASP B 1 50 ? 9.266 -5.281 -8.156 1 97.44 50 ASP B C 1
ATOM 1983 O O . ASP B 1 50 ? 9.766 -6.238 -8.75 1 97.44 50 ASP B O 1
ATOM 1987 N N . TYR B 1 51 ? 9.766 -4.082 -8.234 1 96.31 51 TYR B N 1
ATOM 1988 C CA . TYR B 1 51 ? 10.812 -3.738 -9.195 1 96.31 51 TYR B CA 1
ATOM 1989 C C . TYR B 1 51 ? 12.156 -4.305 -8.766 1 96.31 51 TYR B C 1
ATOM 1991 O O . TYR B 1 51 ? 13.023 -4.574 -9.602 1 96.31 51 TYR B O 1
ATOM 1999 N N . LEU B 1 52 ? 12.336 -4.539 -7.43 1 96.81 52 LEU B N 1
ATOM 2000 C CA . LEU B 1 52 ? 13.602 -5.066 -6.934 1 96.81 52 LEU B CA 1
ATOM 2001 C C . LEU B 1 52 ? 13.547 -6.586 -6.812 1 96.81 52 LEU B C 1
ATOM 2003 O O . LEU B 1 52 ? 14.555 -7.227 -6.488 1 96.81 52 LEU B O 1
ATOM 2007 N N . ASP B 1 53 ? 12.391 -7.152 -6.977 1 94.62 53 ASP B N 1
ATOM 2008 C CA . ASP B 1 53 ? 12.188 -8.594 -6.855 1 94.62 53 ASP B CA 1
ATOM 2009 C C . ASP B 1 53 ? 12.484 -9.07 -5.434 1 94.62 53 ASP B C 1
ATOM 2011 O O . ASP B 1 53 ? 13.25 -10.016 -5.238 1 94.62 53 ASP B O 1
ATOM 2015 N N . ILE B 1 54 ? 11.953 -8.328 -4.52 1 97 54 ILE B N 1
ATOM 2016 C CA . ILE B 1 54 ? 12.109 -8.68 -3.111 1 97 54 ILE B CA 1
ATOM 2017 C C . ILE B 1 54 ? 10.773 -9.164 -2.555 1 97 54 ILE B C 1
ATOM 2019 O O . ILE B 1 54 ? 9.758 -8.469 -2.658 1 97 54 ILE B O 1
ATOM 2023 N N . ARG B 1 55 ? 10.789 -10.281 -1.963 1 94.81 55 ARG B N 1
ATOM 2024 C CA . ARG B 1 55 ? 9.57 -10.891 -1.439 1 94.81 55 ARG B CA 1
ATOM 2025 C C . ARG B 1 55 ? 9.344 -10.492 0.016 1 94.81 55 ARG B C 1
ATOM 2027 O O . ARG B 1 55 ? 8.203 -10.32 0.444 1 94.81 55 ARG B O 1
ATOM 2034 N N . GLU B 1 56 ? 10.438 -10.383 0.762 1 97.12 56 GLU B N 1
ATOM 2035 C CA . GLU B 1 56 ? 10.336 -10.07 2.186 1 97.12 56 GLU B CA 1
ATOM 2036 C C . GLU B 1 56 ? 9.992 -8.602 2.404 1 97.12 56 GLU B C 1
ATOM 2038 O O . GLU B 1 56 ? 10.805 -7.723 2.133 1 97.12 56 GLU B O 1
ATOM 2043 N N . LEU B 1 57 ? 8.797 -8.359 2.877 1 97.81 57 LEU B N 1
ATOM 2044 C CA . LEU B 1 57 ? 8.25 -7.027 3.127 1 97.81 57 LEU B CA 1
ATOM 2045 C C . LEU B 1 57 ? 7.645 -6.945 4.523 1 97.81 57 LEU B C 1
ATOM 2047 O O . LEU B 1 57 ? 6.742 -7.715 4.863 1 97.81 57 LEU B O 1
ATOM 2051 N N . TYR B 1 58 ? 8.164 -6.039 5.312 1 98.06 58 TYR B N 1
ATOM 2052 C CA . TYR B 1 58 ? 7.762 -5.852 6.703 1 98.06 58 TYR B CA 1
ATOM 2053 C C . TYR B 1 58 ? 7.238 -4.438 6.934 1 98.06 58 TYR B C 1
ATOM 2055 O O . TYR B 1 58 ? 7.391 -3.564 6.074 1 98.06 58 TYR B O 1
ATOM 2063 N N . SER B 1 59 ? 6.621 -4.27 8.102 1 98.19 59 SER B N 1
ATOM 2064 C CA . SER B 1 59 ? 6.031 -2.971 8.414 1 98.19 59 SER B CA 1
ATOM 2065 C C . SER B 1 59 ? 6.414 -2.51 9.82 1 98.19 59 SER B C 1
ATOM 2067 O O . SER B 1 59 ? 6.469 -3.316 10.75 1 98.19 59 SER B O 1
ATOM 2069 N N . VAL B 1 60 ? 6.676 -1.246 9.938 1 97.94 60 VAL B N 1
ATOM 2070 C CA . VAL B 1 60 ? 6.789 -0.541 11.211 1 97.94 60 VAL B CA 1
ATOM 2071 C C . VAL B 1 60 ? 5.914 0.709 11.188 1 97.94 60 VAL B C 1
ATOM 2073 O O . VAL B 1 60 ? 5.82 1.392 10.164 1 97.94 60 VAL B O 1
ATOM 2076 N N . LYS B 1 61 ? 5.281 0.984 12.281 1 96.88 61 LYS B N 1
ATOM 2077 C CA . LYS B 1 61 ? 4.449 2.182 12.344 1 96.88 61 LYS B CA 1
ATOM 2078 C C . LYS B 1 61 ? 4.898 3.115 13.461 1 96.88 61 LYS B C 1
ATOM 2080 O O . LYS B 1 61 ? 5.219 2.664 14.562 1 96.88 61 LYS B O 1
ATOM 2085 N N . THR B 1 62 ? 4.941 4.371 13.07 1 93.62 62 THR B N 1
ATOM 2086 C CA . THR B 1 62 ? 5.219 5.438 14.031 1 93.62 62 THR B CA 1
ATOM 2087 C C . THR B 1 62 ? 4.043 6.41 14.109 1 93.62 62 THR B C 1
ATOM 2089 O O . THR B 1 62 ? 3.295 6.562 13.141 1 93.62 62 THR B O 1
ATOM 2092 N N . GLU B 1 63 ? 3.811 6.934 15.227 1 89.56 63 GLU B N 1
ATOM 2093 C CA . GLU B 1 63 ? 2.844 8.016 15.406 1 89.56 63 GLU B CA 1
ATOM 2094 C C . GLU B 1 63 ? 3.477 9.211 16.109 1 89.56 63 GLU B C 1
ATOM 2096 O O . GLU B 1 63 ? 4.438 9.055 16.859 1 89.56 63 GLU B O 1
ATOM 2101 N N . HIS B 1 64 ? 2.852 10.352 15.711 1 82.25 64 HIS B N 1
ATOM 2102 C CA . HIS B 1 64 ? 3.309 11.578 16.344 1 82.25 64 HIS B CA 1
ATOM 2103 C C . HIS B 1 64 ? 2.393 11.977 17.5 1 82.25 64 HIS B C 1
ATOM 2105 O O . HIS B 1 64 ? 1.171 11.852 17.406 1 82.25 64 HIS B O 1
ATOM 2111 N N . TRP B 1 65 ? 2.854 12.102 18.734 1 65.12 65 TRP B N 1
ATOM 2112 C CA . TRP B 1 65 ? 2.055 12.547 19.875 1 65.12 65 TRP B CA 1
ATOM 2113 C C . TRP B 1 65 ? 2.561 13.883 20.406 1 65.12 65 TRP B C 1
ATOM 2115 O O . TRP B 1 65 ? 3.76 14.164 20.344 1 65.12 65 TRP B O 1
ATOM 2125 N N . ASP B 1 66 ? 1.485 14.781 20.453 1 58.81 66 ASP B N 1
ATOM 2126 C CA . ASP B 1 66 ? 1.776 16.031 21.156 1 58.81 66 ASP B CA 1
ATOM 2127 C C . ASP B 1 66 ? 2.072 15.766 22.625 1 58.81 66 ASP B C 1
ATOM 2129 O O . ASP B 1 66 ? 1.242 15.211 23.344 1 58.81 66 ASP B O 1
ATOM 2133 N N . VAL B 1 67 ? 3.189 15.633 23.109 1 47.56 67 VAL B N 1
ATOM 2134 C CA . VAL B 1 67 ? 3.416 15.586 24.547 1 47.56 67 VAL B CA 1
ATOM 2135 C C . VAL B 1 67 ? 3.473 17 25.109 1 47.56 67 VAL B C 1
ATOM 2137 O O . VAL B 1 67 ? 4.102 17.891 24.516 1 47.56 67 VAL B O 1
ATOM 2140 N N . ALA B 1 68 ? 2.434 17.328 26.125 1 50.56 68 ALA B N 1
ATOM 2141 C CA . ALA B 1 68 ? 2.32 18.609 26.812 1 50.56 68 ALA B CA 1
ATOM 2142 C C . ALA B 1 68 ? 3.611 19.406 26.688 1 50.56 68 ALA B C 1
ATOM 2144 O O . ALA B 1 68 ? 3.584 20.594 26.359 1 50.56 68 ALA B O 1
ATOM 2145 N N . GLU B 1 69 ? 4.562 19.047 27.422 1 46.62 69 GLU B N 1
ATOM 2146 C CA . GLU B 1 69 ? 5.703 19.938 27.641 1 46.62 69 GLU B CA 1
ATOM 2147 C C . GLU B 1 69 ? 6.633 19.953 26.438 1 46.62 69 GLU B C 1
ATOM 2149 O O . GLU B 1 69 ? 7.512 20.797 26.328 1 46.62 69 GLU B O 1
ATOM 2154 N N . LYS B 1 70 ? 6.652 18.734 25.656 1 50.94 70 LYS B N 1
ATOM 2155 C CA . LYS B 1 70 ? 7.715 18.609 24.656 1 50.94 70 LYS B CA 1
ATOM 2156 C C . LYS B 1 70 ? 7.137 18.453 23.25 1 50.94 70 LYS B C 1
ATOM 2158 O O . LYS B 1 70 ? 5.961 18.109 23.094 1 50.94 70 LYS B O 1
ATOM 2163 N N . ARG B 1 71 ? 7.973 18.656 22.156 1 54.25 71 ARG B N 1
ATOM 2164 C CA . ARG B 1 71 ? 7.957 18.609 20.688 1 54.25 71 ARG B CA 1
ATOM 2165 C C . ARG B 1 71 ? 7.371 17.281 20.203 1 54.25 71 ARG B C 1
ATOM 2167 O O . ARG B 1 71 ? 7.387 16.281 20.922 1 54.25 71 ARG B O 1
ATOM 2174 N N . GLU B 1 72 ? 6.582 17.312 19.094 1 63 72 GLU B N 1
ATOM 2175 C CA . GLU B 1 72 ? 6.07 16.203 18.297 1 63 72 GLU B CA 1
ATOM 2176 C C . GLU B 1 72 ? 7.148 15.148 18.062 1 63 72 GLU B C 1
ATOM 2178 O O . GLU B 1 72 ? 8.141 15.422 17.375 1 63 72 GLU B O 1
ATOM 2183 N N . GLU B 1 73 ? 7.172 14.203 19.062 1 80.12 73 GLU B N 1
ATOM 2184 C CA . GLU B 1 73 ? 8.148 13.133 18.859 1 80.12 73 GLU B CA 1
ATOM 2185 C C . GLU B 1 73 ? 7.5 11.898 18.234 1 80.12 73 GLU B C 1
ATOM 2187 O O . GLU B 1 73 ? 6.391 11.516 18.609 1 80.12 73 GLU B O 1
ATOM 2192 N N . ALA B 1 74 ? 8.164 11.375 17.25 1 88.69 74 ALA B N 1
ATOM 2193 C CA . ALA B 1 74 ? 7.75 10.125 16.625 1 88.69 74 ALA B CA 1
ATOM 2194 C C . ALA B 1 74 ? 8.008 8.938 17.547 1 88.69 74 ALA B C 1
ATOM 2196 O O . ALA B 1 74 ? 9.086 8.828 18.141 1 88.69 74 ALA B O 1
ATOM 2197 N N . LYS B 1 75 ? 6.973 8.164 17.828 1 92.56 75 LYS B N 1
ATOM 2198 C CA . LYS B 1 75 ? 7.094 6.957 18.641 1 92.56 75 LYS B CA 1
ATOM 2199 C C . LYS B 1 75 ? 6.633 5.727 17.859 1 92.56 75 LYS B C 1
ATOM 2201 O O . LYS B 1 75 ? 5.645 5.781 17.125 1 92.56 75 LYS B O 1
ATOM 2206 N N . ILE B 1 76 ? 7.367 4.66 18.172 1 96 76 ILE B N 1
ATOM 2207 C CA . ILE B 1 76 ? 6.992 3.391 17.562 1 96 76 ILE B CA 1
ATOM 2208 C C . ILE B 1 76 ? 5.711 2.865 18.203 1 96 76 ILE B C 1
ATOM 2210 O O . ILE B 1 76 ? 5.652 2.68 19.422 1 96 76 ILE B O 1
ATOM 2214 N N . THR B 1 77 ? 4.707 2.627 17.391 1 94.81 77 THR B N 1
ATOM 2215 C CA . THR B 1 77 ? 3.453 2.1 17.922 1 94.81 77 THR B CA 1
ATOM 2216 C C . THR B 1 77 ? 3.219 0.672 17.438 1 94.81 77 THR B C 1
ATOM 2218 O O . THR B 1 77 ? 2.463 -0.082 18.047 1 94.81 77 THR B O 1
ATOM 2221 N N . GLN B 1 78 ? 3.768 0.298 16.312 1 96.19 78 GLN B N 1
ATOM 2222 C CA . GLN B 1 78 ? 3.812 -1.062 15.789 1 96.19 78 GLN B CA 1
ATOM 2223 C C . GLN B 1 78 ? 5.242 -1.475 15.453 1 96.19 78 GLN B C 1
ATOM 2225 O O . GLN B 1 78 ? 5.742 -1.183 14.359 1 96.19 78 GLN B O 1
ATOM 2230 N N . PRO B 1 79 ? 5.906 -2.17 16.375 1 96.12 79 PRO B N 1
ATOM 2231 C CA . PRO B 1 79 ? 7.316 -2.521 16.172 1 96.12 79 PRO B CA 1
ATOM 2232 C C . PRO B 1 79 ? 7.504 -3.625 15.141 1 96.12 79 PRO B C 1
ATOM 2234 O O . PRO B 1 79 ? 6.539 -4.289 14.75 1 96.12 79 PRO B O 1
ATOM 2237 N N . LEU B 1 80 ? 8.695 -3.68 14.68 1 95.25 80 LEU B N 1
ATOM 2238 C CA . LEU B 1 80 ? 9.078 -4.824 13.859 1 95.25 80 LEU B CA 1
ATOM 2239 C C . LEU B 1 80 ? 8.859 -6.133 14.617 1 95.25 80 LEU B C 1
ATOM 2241 O O . LEU B 1 80 ? 9.164 -6.223 15.805 1 95.25 80 LEU B O 1
ATOM 2245 N N . ASN B 1 81 ? 8.328 -7.16 13.93 1 91.81 81 ASN B N 1
ATOM 2246 C CA . ASN B 1 81 ? 8.031 -8.406 14.641 1 91.81 81 ASN B CA 1
ATOM 2247 C C . ASN B 1 81 ? 8.641 -9.609 13.938 1 91.81 81 ASN B C 1
ATOM 2249 O O . ASN B 1 81 ? 8.055 -10.695 13.93 1 91.81 81 ASN B O 1
ATOM 2253 N N . VAL B 1 82 ? 9.617 -9.43 13.227 1 94 82 VAL B N 1
ATOM 2254 C CA . VAL B 1 82 ? 10.352 -10.477 12.531 1 94 82 VAL B CA 1
ATOM 2255 C C . VAL B 1 82 ? 11.836 -10.375 12.867 1 94 82 VAL B C 1
ATOM 2257 O O . VAL B 1 82 ? 12.32 -9.312 13.273 1 94 82 VAL B O 1
ATOM 2260 N N . ASP B 1 83 ? 12.562 -11.477 12.695 1 95.25 83 ASP B N 1
ATOM 2261 C CA . ASP B 1 83 ? 14.008 -11.484 12.875 1 95.25 83 ASP B CA 1
ATOM 2262 C C . ASP B 1 83 ? 14.719 -10.977 11.625 1 95.25 83 ASP B C 1
ATOM 2264 O O . ASP B 1 83 ? 14.633 -11.602 10.562 1 95.25 83 ASP B O 1
ATOM 2268 N N . VAL B 1 84 ? 15.422 -9.883 11.797 1 97.62 84 VAL B N 1
ATOM 2269 C CA . VAL B 1 84 ? 16.141 -9.336 10.648 1 97.62 84 VAL B CA 1
ATOM 2270 C C . VAL B 1 84 ? 17.641 -9.344 10.93 1 97.62 84 VAL B C 1
ATOM 2272 O O . VAL B 1 84 ? 18.406 -8.625 10.266 1 97.62 84 VAL B O 1
ATOM 2275 N N . SER B 1 85 ? 18.047 -10.086 11.938 1 98.25 85 SER B N 1
ATOM 2276 C CA . SER B 1 85 ? 19.469 -10.164 12.289 1 98.25 85 SER B CA 1
ATOM 2277 C C . SER B 1 85 ? 20.312 -10.617 11.109 1 98.25 85 SER B C 1
ATOM 2279 O O . SER B 1 85 ? 19.969 -11.602 10.438 1 98.25 85 SER B O 1
ATOM 2281 N N . GLY B 1 86 ? 21.328 -9.891 10.805 1 98.56 86 GLY B N 1
ATOM 2282 C CA . GLY B 1 86 ? 22.266 -10.25 9.758 1 98.56 86 GLY B CA 1
ATOM 2283 C C . GLY B 1 86 ? 21.734 -9.961 8.367 1 98.56 86 GLY B C 1
ATOM 2284 O O . GLY B 1 86 ? 22.406 -10.25 7.371 1 98.56 86 GLY B O 1
ATOM 2285 N N . LYS B 1 87 ? 20.594 -9.359 8.219 1 98.62 87 LYS B N 1
ATOM 2286 C CA . LYS B 1 87 ? 20 -9.086 6.914 1 98.62 87 LYS B CA 1
ATOM 2287 C C . LYS B 1 87 ? 20.297 -7.66 6.465 1 98.62 87 LYS B C 1
ATOM 2289 O O . LYS B 1 87 ? 20.453 -6.758 7.293 1 98.62 87 LYS B O 1
ATOM 2294 N N . LYS B 1 88 ? 20.453 -7.469 5.207 1 98.88 88 LYS B N 1
ATOM 2295 C CA . LYS B 1 88 ? 20.453 -6.137 4.613 1 98.88 88 LYS B CA 1
ATOM 2296 C C . LYS B 1 88 ? 19.031 -5.602 4.457 1 98.88 88 LYS B C 1
ATOM 2298 O O . LYS B 1 88 ? 18.203 -6.191 3.742 1 98.88 88 LYS B O 1
ATOM 2303 N N . ILE B 1 89 ? 18.797 -4.438 5.121 1 98.94 89 ILE B N 1
ATOM 2304 C CA . ILE B 1 89 ? 17.422 -3.943 5.188 1 98.94 89 ILE B CA 1
ATOM 2305 C C . ILE B 1 89 ? 17.312 -2.627 4.422 1 98.94 89 ILE B C 1
ATOM 2307 O O . ILE B 1 89 ? 18.141 -1.733 4.586 1 98.94 89 ILE B O 1
ATOM 2311 N N . LEU B 1 90 ? 16.375 -2.553 3.566 1 98.94 90 LEU B N 1
ATOM 2312 C CA . LEU B 1 90 ? 15.969 -1.29 2.955 1 98.94 90 LEU B CA 1
ATOM 2313 C C . LEU B 1 90 ? 14.711 -0.749 3.615 1 98.94 90 LEU B C 1
ATOM 2315 O O . LEU B 1 90 ? 13.648 -1.379 3.547 1 98.94 90 LEU B O 1
ATOM 2319 N N . ILE B 1 91 ? 14.805 0.369 4.266 1 98.94 91 ILE B N 1
ATOM 2320 C CA . ILE B 1 91 ? 13.641 1.05 4.82 1 98.94 91 ILE B CA 1
ATOM 2321 C C . ILE B 1 91 ? 13.055 1.992 3.773 1 98.94 91 ILE B C 1
ATOM 2323 O O . ILE B 1 91 ? 13.781 2.756 3.135 1 98.94 91 ILE B O 1
ATOM 2327 N N . VAL B 1 92 ? 11.75 1.946 3.561 1 98.94 92 VAL B N 1
ATOM 2328 C CA . VAL B 1 92 ? 11.109 2.736 2.514 1 98.94 92 VAL B CA 1
ATOM 2329 C C . VAL B 1 92 ? 9.992 3.584 3.115 1 98.94 92 VAL B C 1
ATOM 2331 O O . VAL B 1 92 ? 9.195 3.096 3.926 1 98.94 92 VAL B O 1
ATOM 2334 N N . ASP B 1 93 ? 9.922 4.805 2.779 1 98.81 93 ASP B N 1
ATOM 2335 C CA . ASP B 1 93 ? 8.844 5.73 3.121 1 98.81 93 ASP B CA 1
ATOM 2336 C C . ASP B 1 93 ? 8.461 6.594 1.922 1 98.81 93 ASP B C 1
ATOM 2338 O O . ASP B 1 93 ? 9.117 6.543 0.877 1 98.81 93 ASP B O 1
ATOM 2342 N N . ASP B 1 94 ? 7.367 7.312 2.041 1 98.62 94 ASP B N 1
ATOM 2343 C CA . ASP B 1 94 ? 6.953 8.156 0.925 1 98.62 94 ASP B CA 1
ATOM 2344 C C . ASP B 1 94 ? 7.742 9.469 0.905 1 98.62 94 ASP B C 1
ATOM 2346 O O . ASP B 1 94 ? 8.078 9.977 -0.165 1 98.62 94 ASP B O 1
ATOM 2350 N N . VAL B 1 95 ? 8.07 9.977 2.133 1 98.5 95 VAL B N 1
ATOM 2351 C CA . VAL B 1 95 ? 8.703 11.297 2.104 1 98.5 95 VAL B CA 1
ATOM 2352 C C . VAL B 1 95 ? 9.617 11.453 3.314 1 98.5 95 VAL B C 1
ATOM 2354 O O . VAL B 1 95 ? 9.32 10.953 4.398 1 98.5 95 VAL B O 1
ATOM 2357 N N . ALA B 1 96 ? 10.766 12.055 3.129 1 98.06 96 ALA B N 1
ATOM 2358 C CA . ALA B 1 96 ? 11.57 12.648 4.199 1 98.06 96 ALA B CA 1
ATOM 2359 C C . ALA B 1 96 ? 11.273 14.133 4.352 1 98.06 96 ALA B C 1
ATOM 2361 O O . ALA B 1 96 ? 11.852 14.961 3.646 1 98.06 96 ALA B O 1
ATOM 2362 N N . ASP B 1 97 ? 10.422 14.422 5.227 1 95.88 97 ASP B N 1
ATOM 2363 C CA . ASP B 1 97 ? 10.047 15.812 5.469 1 95.88 97 ASP B CA 1
ATOM 2364 C C . ASP B 1 97 ? 10.953 16.453 6.523 1 95.88 97 ASP B C 1
ATOM 2366 O O . ASP B 1 97 ? 11.984 17.031 6.191 1 95.88 97 ASP B O 1
ATOM 2370 N N . THR B 1 98 ? 10.711 16.141 7.805 1 93.69 98 THR B N 1
ATOM 2371 C CA . THR B 1 98 ? 11.617 16.578 8.859 1 93.69 98 THR B CA 1
ATOM 2372 C C . THR B 1 98 ? 12.711 15.547 9.109 1 93.69 98 THR B C 1
ATOM 2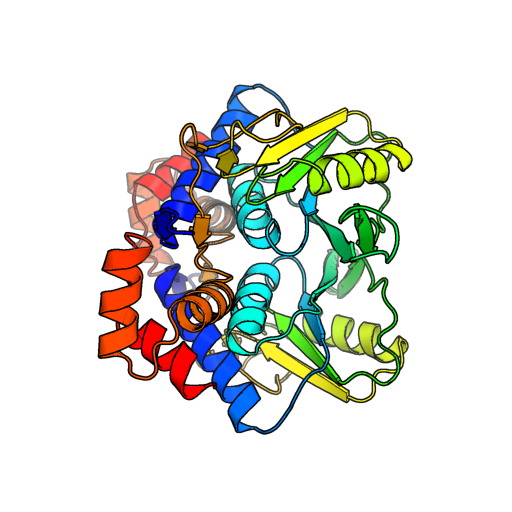374 O O . THR B 1 98 ? 13.781 15.875 9.617 1 93.69 98 THR B O 1
ATOM 2377 N N . GLY B 1 99 ? 12.406 14.352 8.844 1 95.62 99 GLY B N 1
ATOM 2378 C CA . GLY B 1 99 ? 13.336 13.258 9.047 1 95.62 99 GLY B CA 1
ATOM 2379 C C . GLY B 1 99 ? 13.18 12.586 10.398 1 95.62 99 GLY B C 1
ATOM 2380 O O . GLY B 1 99 ? 13.82 11.57 10.672 1 95.62 99 GLY B O 1
ATOM 2381 N N . ASP B 1 100 ? 12.289 13.039 11.227 1 94.25 100 ASP B N 1
ATOM 2382 C CA . ASP B 1 100 ? 12.141 12.547 12.594 1 94.25 100 ASP B CA 1
ATOM 2383 C C . ASP B 1 100 ? 11.633 11.109 12.609 1 94.25 100 ASP B C 1
ATOM 2385 O O . ASP B 1 100 ? 12.164 10.266 13.344 1 94.25 100 ASP B O 1
ATOM 2389 N N . THR B 1 101 ? 10.625 10.859 11.789 1 96.19 101 THR B N 1
ATOM 2390 C CA . THR B 1 101 ? 10.055 9.516 11.719 1 96.19 101 THR B CA 1
ATOM 2391 C C . THR B 1 101 ? 11.102 8.508 11.273 1 96.19 101 THR B C 1
ATOM 2393 O O . THR B 1 101 ? 11.266 7.453 11.891 1 96.19 101 THR B O 1
ATOM 2396 N N . ILE B 1 102 ? 11.859 8.852 10.266 1 97.88 102 ILE B N 1
ATOM 2397 C CA . ILE B 1 102 ? 12.852 7.949 9.688 1 97.88 102 ILE B CA 1
ATOM 2398 C C . ILE B 1 102 ? 13.93 7.637 10.719 1 97.88 102 ILE B C 1
ATOM 2400 O O . ILE B 1 102 ? 14.328 6.48 10.883 1 97.88 102 ILE B O 1
ATOM 2404 N N . ARG B 1 103 ? 14.367 8.625 11.398 1 97 103 ARG B N 1
ATOM 2405 C CA . ARG B 1 103 ? 15.406 8.438 12.406 1 97 103 ARG B CA 1
ATOM 2406 C C . ARG B 1 103 ? 14.961 7.445 13.469 1 97 103 ARG B C 1
ATOM 2408 O O . ARG B 1 103 ? 15.711 6.539 13.836 1 97 103 ARG B O 1
ATOM 2415 N N . VAL B 1 104 ? 13.75 7.629 13.953 1 97.19 104 VAL B N 1
ATOM 2416 C CA . VAL B 1 104 ? 13.203 6.773 15 1 97.19 104 VAL B CA 1
ATOM 2417 C C . VAL B 1 104 ? 13.086 5.34 14.492 1 97.19 104 VAL B C 1
ATOM 2419 O O . VAL B 1 104 ? 13.383 4.391 15.219 1 97.19 104 VAL B O 1
ATOM 2422 N N . VAL B 1 105 ? 12.719 5.16 13.25 1 98.38 105 VAL B N 1
ATOM 2423 C CA . VAL B 1 105 ? 12.531 3.83 12.68 1 98.38 105 VAL B CA 1
ATOM 2424 C C . VAL B 1 105 ? 13.891 3.172 12.461 1 98.38 105 VAL B C 1
ATOM 2426 O O . VAL B 1 105 ? 14.07 1.984 12.742 1 98.38 105 VAL B O 1
ATOM 2429 N N . VAL B 1 106 ? 14.836 3.941 11.938 1 98.56 106 VAL B N 1
ATOM 2430 C CA . VAL B 1 106 ? 16.188 3.414 11.742 1 98.56 106 VAL B CA 1
ATOM 2431 C C . VAL B 1 106 ? 16.75 2.922 13.07 1 98.56 106 VAL B C 1
ATOM 2433 O O . VAL B 1 106 ? 17.281 1.815 13.148 1 98.56 106 VAL B O 1
ATOM 2436 N N . ASP B 1 107 ? 16.609 3.771 14.102 1 98.06 107 ASP B N 1
ATOM 2437 C CA . ASP B 1 107 ? 17.078 3.393 15.43 1 98.06 107 ASP B CA 1
ATOM 2438 C C . ASP B 1 107 ? 16.391 2.117 15.914 1 98.06 107 ASP B C 1
ATOM 2440 O O . ASP B 1 107 ? 17.047 1.232 16.469 1 98.06 107 ASP B O 1
ATOM 2444 N N . HIS B 1 108 ? 15.117 2.016 15.688 1 98.31 108 HIS B N 1
ATOM 2445 C CA . HIS B 1 108 ? 14.328 0.856 16.094 1 98.31 108 HIS B CA 1
ATOM 2446 C C . HIS B 1 108 ? 14.797 -0.406 15.375 1 98.31 108 HIS B C 1
ATOM 2448 O O . HIS B 1 108 ? 15.047 -1.433 16.016 1 98.31 108 HIS B O 1
ATOM 2454 N N . VAL B 1 109 ? 14.961 -0.34 14.047 1 98.5 109 VAL B N 1
ATOM 2455 C CA . VAL B 1 109 ? 15.344 -1.5 13.258 1 98.5 109 VAL B CA 1
ATOM 2456 C C . VAL B 1 109 ? 16.766 -1.922 13.617 1 98.5 109 VAL B C 1
ATOM 2458 O O . VAL B 1 109 ? 17.078 -3.115 13.648 1 98.5 109 VAL B O 1
ATOM 2461 N N . ASN B 1 110 ? 17.578 -0.956 13.906 1 98.44 110 ASN B N 1
ATOM 2462 C CA . ASN B 1 110 ? 18.969 -1.225 14.273 1 98.44 110 ASN B CA 1
ATOM 2463 C C . ASN B 1 110 ? 19.062 -2.096 15.523 1 98.44 110 ASN B C 1
ATOM 2465 O O . ASN B 1 110 ? 20.016 -2.852 15.695 1 98.44 110 ASN B O 1
ATOM 2469 N N . GLN B 1 111 ? 18.094 -2.033 16.391 1 98 111 GLN B N 1
ATOM 2470 C CA . GLN B 1 111 ? 18.078 -2.818 17.625 1 98 111 GLN B CA 1
ATOM 2471 C C . GLN B 1 111 ? 17.953 -4.309 17.328 1 98 111 GLN B C 1
ATOM 2473 O O . GLN B 1 111 ? 18.266 -5.145 18.188 1 98 111 GLN B O 1
ATOM 2478 N N . TYR B 1 112 ? 17.578 -4.656 16.156 1 97.81 112 TYR B N 1
ATOM 2479 C CA . TYR B 1 112 ? 17.391 -6.055 15.789 1 97.81 112 TYR B CA 1
ATOM 2480 C C . TYR B 1 112 ? 18.625 -6.598 15.086 1 97.81 112 TYR B C 1
ATOM 2482 O O . TYR B 1 112 ? 18.594 -7.672 14.477 1 97.81 112 TYR B O 1
ATOM 2490 N N . ARG B 1 113 ? 19.672 -5.84 14.992 1 97.94 113 ARG B N 1
ATOM 2491 C CA . ARG B 1 113 ? 21.016 -6.215 14.57 1 97.94 113 ARG B CA 1
ATOM 2492 C C . ARG B 1 113 ? 21.047 -6.625 13.102 1 97.94 113 ARG B C 1
ATOM 2494 O O . ARG B 1 113 ? 21.547 -7.699 12.758 1 97.94 113 ARG B O 1
ATOM 2501 N N . PRO B 1 114 ? 20.469 -5.871 12.219 1 98.69 114 PRO B N 1
ATOM 2502 C CA . PRO B 1 114 ? 20.672 -6.113 10.789 1 98.69 114 PRO B CA 1
ATOM 2503 C C . PRO B 1 114 ? 22.125 -5.91 10.367 1 98.69 114 PRO B C 1
ATOM 2505 O O . PRO B 1 114 ? 22.922 -5.309 11.102 1 98.69 114 PRO B O 1
ATOM 2508 N N . ALA B 1 115 ? 22.516 -6.496 9.211 1 98.75 115 ALA B N 1
ATOM 2509 C CA . ALA B 1 115 ? 23.859 -6.312 8.695 1 98.75 115 ALA B CA 1
ATOM 2510 C C . ALA B 1 115 ? 24.078 -4.883 8.203 1 98.75 115 ALA B C 1
ATOM 2512 O O . ALA B 1 115 ? 25.156 -4.316 8.359 1 98.75 115 ALA B O 1
ATOM 2513 N N . GLU B 1 116 ? 23.062 -4.344 7.625 1 98.69 116 GLU B N 1
ATOM 2514 C CA . GLU B 1 116 ? 23.094 -3.012 7.027 1 98.69 116 GLU B CA 1
ATOM 2515 C C . GLU B 1 116 ? 21.688 -2.447 6.863 1 98.69 116 GLU B C 1
ATOM 2517 O O . GLU B 1 116 ? 20.734 -3.195 6.629 1 98.69 116 GLU B O 1
ATOM 2522 N N . ILE B 1 117 ? 21.609 -1.181 7.078 1 98.81 117 ILE B N 1
ATOM 2523 C CA . ILE B 1 117 ? 20.359 -0.479 6.832 1 98.81 117 ILE B CA 1
ATOM 2524 C C . ILE B 1 117 ? 20.578 0.654 5.832 1 98.81 117 ILE B C 1
ATOM 2526 O O . ILE B 1 117 ? 21.531 1.431 5.977 1 98.81 117 ILE B O 1
ATOM 2530 N N . ARG B 1 118 ? 19.766 0.712 4.816 1 98.94 118 ARG B N 1
ATOM 2531 C CA . ARG B 1 118 ? 19.656 1.887 3.955 1 98.94 118 ARG B CA 1
ATOM 2532 C C . ARG B 1 118 ? 18.219 2.387 3.873 1 98.94 118 ARG B C 1
ATOM 2534 O O . ARG B 1 118 ? 17.281 1.631 4.125 1 98.94 118 ARG B O 1
ATOM 2541 N N . VAL B 1 119 ? 18.125 3.676 3.551 1 98.94 119 VAL B N 1
ATOM 2542 C CA . VAL B 1 119 ? 16.812 4.312 3.551 1 98.94 119 VAL B CA 1
ATOM 2543 C C . VAL B 1 119 ? 16.5 4.867 2.162 1 98.94 119 VAL B C 1
ATOM 2545 O O . VAL B 1 119 ? 17.359 5.508 1.542 1 98.94 119 VAL B O 1
ATOM 2548 N N . ALA B 1 120 ? 15.32 4.547 1.664 1 98.94 120 ALA B N 1
ATOM 2549 C CA . ALA B 1 120 ? 14.82 5.059 0.39 1 98.94 120 ALA B CA 1
ATOM 2550 C C . ALA B 1 120 ? 13.484 5.766 0.571 1 98.94 120 ALA B C 1
ATOM 2552 O O . ALA B 1 120 ? 12.586 5.254 1.244 1 98.94 120 ALA B O 1
ATOM 2553 N N . VAL B 1 121 ? 13.344 6.949 -0.008 1 98.94 121 VAL B N 1
ATOM 2554 C CA . VAL B 1 121 ? 12.078 7.676 0.033 1 98.94 121 VAL B CA 1
ATOM 2555 C C . VAL B 1 121 ? 11.711 8.141 -1.372 1 98.94 121 VAL B C 1
ATOM 2557 O O . VAL B 1 121 ? 12.578 8.336 -2.223 1 98.94 121 VAL B O 1
ATOM 2560 N N . VAL B 1 122 ? 10.414 8.328 -1.614 1 98.88 122 VAL B N 1
ATOM 2561 C CA . VAL B 1 122 ? 9.984 8.852 -2.908 1 98.88 122 VAL B CA 1
ATOM 2562 C C . VAL B 1 122 ? 10.398 10.312 -3.039 1 98.88 122 VAL B C 1
ATOM 2564 O O . VAL B 1 122 ? 11.102 10.688 -3.98 1 98.88 122 VAL B O 1
ATOM 2567 N N . ASP B 1 123 ? 10.023 11.078 -2.047 1 98.81 123 ASP B N 1
ATOM 2568 C CA . ASP B 1 123 ? 10.312 12.516 -2.074 1 98.81 123 ASP B CA 1
ATOM 2569 C C . ASP B 1 123 ? 11.25 12.906 -0.934 1 98.81 123 ASP B C 1
ATOM 2571 O O . ASP B 1 123 ? 10.961 12.641 0.234 1 98.81 123 ASP B O 1
ATOM 2575 N N . TYR B 1 124 ? 12.312 13.547 -1.293 1 98.75 124 TYR B N 1
ATOM 2576 C CA . TYR B 1 124 ? 13.266 14.086 -0.334 1 98.75 124 TYR B CA 1
ATOM 2577 C C . TYR B 1 124 ? 13.172 15.602 -0.265 1 98.75 124 TYR B C 1
ATOM 2579 O O . TYR B 1 124 ? 13.453 16.297 -1.246 1 98.75 124 TYR B O 1
ATOM 2587 N N . LYS B 1 125 ? 12.703 16.094 0.856 1 97.56 125 LYS B N 1
ATOM 2588 C CA . LYS B 1 125 ? 12.742 17.531 1.089 1 97.56 125 LYS B CA 1
ATOM 2589 C C . LYS B 1 125 ? 14.07 17.953 1.72 1 97.56 125 LYS B C 1
ATOM 2591 O O . LYS B 1 125 ? 14.484 17.391 2.738 1 97.56 125 LYS B O 1
ATOM 2596 N N . THR B 1 126 ? 14.633 18.953 1.268 1 95.94 126 THR B N 1
ATOM 2597 C CA . THR B 1 126 ? 15.969 19.359 1.711 1 95.94 126 THR B CA 1
ATOM 2598 C C . THR B 1 126 ? 15.914 19.938 3.121 1 95.94 126 THR B C 1
ATOM 2600 O O . THR B 1 126 ? 16.953 20.109 3.764 1 95.94 126 THR B O 1
ATOM 2603 N N . THR B 1 127 ? 14.742 20.141 3.643 1 93.56 127 THR B N 1
ATOM 2604 C CA . THR B 1 127 ? 14.57 20.578 5.023 1 93.56 127 THR B CA 1
ATOM 2605 C C . THR B 1 127 ? 14.719 19.406 5.988 1 93.56 127 THR B C 1
ATOM 2607 O O . THR B 1 127 ? 14.836 19.609 7.199 1 93.56 127 THR B O 1
ATOM 2610 N N . SER B 1 128 ? 14.742 18.234 5.461 1 95.44 128 SER B N 1
ATOM 2611 C CA . SER B 1 128 ? 14.836 17.047 6.309 1 95.44 128 SER B CA 1
ATOM 2612 C C . SER B 1 128 ? 16.188 16.969 7.012 1 95.44 128 SER B C 1
ATOM 2614 O O . SER B 1 128 ? 17.234 17.203 6.391 1 95.44 128 SER B O 1
ATOM 2616 N N . LYS B 1 129 ? 16.172 16.609 8.273 1 95.38 129 LYS B N 1
ATOM 2617 C CA . LYS B 1 129 ? 17.406 16.406 9.039 1 95.38 129 LYS B CA 1
ATOM 2618 C C . LYS B 1 129 ? 18.047 15.07 8.703 1 95.38 129 LYS B C 1
ATOM 2620 O O . LYS B 1 129 ? 19.219 14.836 9.008 1 95.38 129 LYS B O 1
ATOM 2625 N N . PHE B 1 130 ? 17.266 14.234 8.188 1 97 130 PHE B N 1
ATOM 2626 C CA . PHE B 1 130 ? 17.766 12.938 7.742 1 97 130 PHE B CA 1
ATOM 2627 C C . PHE B 1 130 ? 17.938 12.922 6.227 1 97 130 PHE B C 1
ATOM 2629 O O . PHE B 1 130 ? 17 13.242 5.484 1 97 130 PHE B O 1
ATOM 2636 N N . VAL B 1 131 ? 19.094 12.641 5.797 1 98.06 131 VAL B N 1
ATOM 2637 C CA . VAL B 1 131 ? 19.344 12.492 4.367 1 98.06 131 VAL B CA 1
ATOM 2638 C C . VAL B 1 131 ? 19.234 11.016 3.975 1 98.06 131 VAL B C 1
ATOM 2640 O O . VAL B 1 131 ? 20.047 10.195 4.391 1 98.06 131 VAL B O 1
ATOM 2643 N N . PRO B 1 132 ? 18.266 10.625 3.193 1 98.81 132 PRO B N 1
ATOM 2644 C CA . PRO B 1 132 ? 18.125 9.227 2.785 1 98.81 132 PRO B CA 1
ATOM 2645 C C . PRO B 1 132 ? 19.25 8.766 1.86 1 98.81 132 PRO B C 1
ATOM 2647 O O . PRO B 1 132 ? 19.906 9.594 1.221 1 98.81 132 PRO B O 1
ATOM 2650 N N . ASP B 1 133 ? 19.469 7.484 1.841 1 98.88 133 ASP B N 1
ATOM 2651 C CA . ASP B 1 133 ? 20.453 6.922 0.919 1 98.88 133 ASP B CA 1
ATOM 2652 C C . ASP B 1 133 ? 19.984 7.051 -0.529 1 98.88 133 ASP B C 1
ATOM 2654 O O . ASP B 1 133 ? 20.797 7.25 -1.435 1 98.88 133 ASP B O 1
ATOM 2658 N N . TYR B 1 134 ? 18.656 6.902 -0.757 1 98.94 134 TYR B N 1
ATOM 2659 C CA . TYR B 1 134 ? 18.062 6.965 -2.088 1 98.94 134 TYR B CA 1
ATOM 2660 C C . TYR B 1 134 ? 16.781 7.793 -2.074 1 98.94 134 TYR B C 1
ATOM 2662 O O . TYR B 1 134 ? 16.016 7.754 -1.108 1 98.94 134 TYR B O 1
ATOM 2670 N N . TYR B 1 135 ? 16.562 8.508 -3.133 1 98.88 135 TYR B N 1
ATOM 2671 C CA . TYR B 1 135 ? 15.305 9.219 -3.359 1 98.88 135 TYR B CA 1
ATOM 2672 C C . TYR B 1 135 ? 15.016 9.352 -4.852 1 98.88 135 TYR B C 1
ATOM 2674 O O . TYR B 1 135 ? 15.938 9.359 -5.668 1 98.88 135 TYR B O 1
ATOM 2682 N N . ALA B 1 136 ? 13.766 9.414 -5.176 1 98.75 136 ALA B N 1
ATOM 2683 C CA . ALA B 1 136 ? 13.383 9.586 -6.574 1 98.75 136 ALA B CA 1
ATOM 2684 C C . ALA B 1 136 ? 13.273 11.062 -6.941 1 98.75 136 ALA B C 1
ATOM 2686 O O . ALA B 1 136 ? 13.734 11.477 -8 1 98.75 136 ALA B O 1
ATOM 2687 N N . ALA B 1 137 ? 12.617 11.875 -6.066 1 98.44 137 ALA B N 1
ATOM 2688 C CA . ALA B 1 137 ? 12.414 13.297 -6.305 1 98.44 137 ALA B CA 1
ATOM 2689 C C . ALA B 1 137 ? 13.008 14.133 -5.176 1 98.44 137 ALA B C 1
ATOM 2691 O O . ALA B 1 137 ? 12.805 13.836 -3.998 1 98.44 137 ALA B O 1
ATOM 2692 N N . LYS B 1 138 ? 13.766 15.062 -5.559 1 97.81 138 LYS B N 1
ATOM 2693 C CA . LYS B 1 138 ? 14.312 16.016 -4.609 1 97.81 138 LYS B CA 1
ATOM 2694 C C . LYS B 1 138 ? 13.562 17.344 -4.676 1 97.81 138 LYS B C 1
ATOM 2696 O O . LYS B 1 138 ? 13.422 17.938 -5.746 1 97.81 138 LYS B O 1
ATOM 2701 N N . MET B 1 139 ? 13.039 17.703 -3.551 1 95.25 139 MET B N 1
ATOM 2702 C CA . MET B 1 139 ? 12.281 18.953 -3.479 1 95.25 139 MET B CA 1
ATOM 2703 C C . MET B 1 139 ? 13.117 20.062 -2.865 1 95.25 139 MET B C 1
ATOM 2705 O O . MET B 1 139 ? 13.312 20.109 -1.649 1 95.25 139 MET B O 1
ATOM 2709 N N . GLU B 1 140 ? 13.484 21.062 -3.678 1 89.44 140 GLU B N 1
ATOM 2710 C CA . GLU B 1 140 ? 14.289 22.172 -3.182 1 89.44 140 GLU B CA 1
ATOM 2711 C C . GLU B 1 140 ? 13.422 23.219 -2.482 1 89.44 140 GLU B C 1
ATOM 2713 O O . GLU B 1 140 ? 13.805 23.75 -1.436 1 89.44 140 GLU B O 1
ATOM 2718 N N . ALA B 1 141 ? 12.312 23.516 -3.148 1 91.19 141 ALA B N 1
ATOM 2719 C CA . ALA B 1 141 ? 11.328 24.375 -2.49 1 91.19 141 ALA B CA 1
ATOM 2720 C C . ALA B 1 141 ? 10.258 23.547 -1.787 1 91.19 141 ALA B C 1
ATOM 2722 O O . ALA B 1 141 ? 9.742 22.578 -2.354 1 91.19 141 ALA B O 1
ATOM 2723 N N . TRP B 1 142 ? 10.023 23.969 -0.601 1 90.69 142 TRP B N 1
ATOM 2724 C CA . TRP B 1 142 ? 9.102 23.172 0.21 1 90.69 142 TRP B CA 1
ATOM 2725 C C . TRP B 1 142 ? 7.688 23.234 -0.363 1 90.69 142 TRP B C 1
ATOM 2727 O O . TRP B 1 142 ? 7.172 24.312 -0.656 1 90.69 142 TRP B O 1
ATOM 2737 N N . ARG B 1 143 ? 7.094 22.109 -0.553 1 95 143 ARG B N 1
ATOM 2738 C CA . ARG B 1 143 ? 5.699 21.938 -0.957 1 95 143 ARG B CA 1
ATOM 2739 C C . ARG B 1 143 ? 5.012 20.859 -0.132 1 95 143 ARG B C 1
ATOM 2741 O O . ARG B 1 143 ? 5.664 19.938 0.361 1 95 143 ARG B O 1
ATOM 2748 N N . TRP B 1 144 ? 3.762 21.078 0.022 1 96.06 144 TRP B N 1
ATOM 2749 C CA . TRP B 1 144 ? 2.955 20.016 0.598 1 96.06 144 TRP B CA 1
ATOM 2750 C C . TRP B 1 144 ? 2.604 18.969 -0.455 1 96.06 144 TRP B C 1
ATOM 2752 O O . TRP B 1 144 ? 2.154 19.312 -1.552 1 96.06 144 TRP B O 1
ATOM 2762 N N . ILE B 1 145 ? 2.857 17.734 -0.117 1 97.31 145 ILE B N 1
ATOM 2763 C CA . ILE B 1 145 ? 2.635 16.672 -1.102 1 97.31 145 ILE B CA 1
ATOM 2764 C C . ILE B 1 145 ? 1.323 15.953 -0.799 1 97.31 145 ILE B C 1
ATOM 2766 O O . ILE B 1 145 ? 1.079 15.547 0.34 1 97.31 145 ILE B O 1
ATOM 2770 N N . VAL B 1 146 ? 0.534 15.805 -1.801 1 97.31 146 VAL B N 1
ATOM 2771 C CA . VAL B 1 146 ? -0.68 15 -1.74 1 97.31 146 VAL B CA 1
ATOM 2772 C C . VAL B 1 146 ? -0.492 13.719 -2.555 1 97.31 146 VAL B C 1
ATOM 2774 O O . VAL B 1 146 ? -0.438 13.758 -3.785 1 97.31 146 VAL B O 1
ATOM 2777 N N . TYR B 1 147 ? -0.407 12.617 -1.814 1 98.06 147 TYR B N 1
ATOM 2778 C CA . TYR B 1 147 ? -0.278 11.328 -2.479 1 98.06 147 TYR B CA 1
ATOM 2779 C C . TYR B 1 147 ? -1.646 10.742 -2.814 1 98.06 147 TYR B C 1
ATOM 2781 O O . TYR B 1 147 ? -2.631 11.016 -2.125 1 98.06 147 TYR B O 1
ATOM 2789 N N . PRO B 1 148 ? -1.754 9.891 -3.854 1 97.06 148 PRO B N 1
ATOM 2790 C CA . PRO B 1 148 ? -3.066 9.391 -4.266 1 97.06 148 PRO B CA 1
ATOM 2791 C C . PRO B 1 148 ? -3.684 8.445 -3.238 1 97.06 148 PRO B C 1
ATOM 2793 O O . PRO B 1 148 ? -4.906 8.289 -3.193 1 97.06 148 PRO B O 1
ATOM 2796 N N . TRP B 1 149 ? -2.898 7.867 -2.326 1 97.62 149 TRP B N 1
ATOM 2797 C CA . TRP B 1 149 ? -3.432 6.926 -1.351 1 97.62 149 TRP B CA 1
ATOM 2798 C C . TRP B 1 149 ? -3.928 7.652 -0.105 1 97.62 149 TRP B C 1
ATOM 2800 O O . TRP B 1 149 ? -4.426 7.023 0.832 1 97.62 149 TRP B O 1
ATOM 2810 N N . SER B 1 150 ? -3.777 8.906 -0.004 1 96.44 150 SER B N 1
ATOM 2811 C CA . SER B 1 150 ? -4.246 9.695 1.128 1 96.44 150 SER B CA 1
ATOM 2812 C C . SER B 1 150 ? -4.941 10.969 0.662 1 96.44 150 SER B C 1
ATOM 2814 O O . SER B 1 150 ? -4.988 11.961 1.395 1 96.44 150 SER B O 1
ATOM 2816 N N . VAL B 1 151 ? -5.43 10.992 -0.542 1 95.94 151 VAL B N 1
ATOM 2817 C CA . VAL B 1 151 ? -5.914 12.203 -1.199 1 95.94 151 VAL B CA 1
ATOM 2818 C C . VAL B 1 151 ? -7.125 12.75 -0.45 1 95.94 151 VAL B C 1
ATOM 2820 O O . VAL B 1 151 ? -7.242 13.961 -0.245 1 95.94 151 VAL B O 1
ATOM 2823 N N . LYS B 1 152 ? -8 11.945 -0.006 1 95 152 LYS B N 1
ATOM 2824 C CA . LYS B 1 152 ? -9.195 12.422 0.682 1 95 152 LYS B CA 1
ATOM 2825 C C . LYS B 1 152 ? -8.836 13.07 2.016 1 95 152 LYS B C 1
ATOM 2827 O O . LYS B 1 152 ? -9.328 14.156 2.336 1 95 152 LYS B O 1
ATOM 2832 N N . GLU B 1 153 ? -8.008 12.383 2.764 1 94.56 153 GLU B N 1
ATOM 2833 C CA . GLU B 1 153 ? -7.551 12.914 4.047 1 94.56 153 GLU B CA 1
ATOM 2834 C C . GLU B 1 153 ? -6.902 14.281 3.877 1 94.56 153 GLU B C 1
ATOM 2836 O O . GLU B 1 153 ? -7.215 15.219 4.617 1 94.56 153 GLU B O 1
ATOM 2841 N N . GLU B 1 154 ? -6.02 14.406 2.867 1 94.88 154 GLU B N 1
ATOM 2842 C CA . GLU B 1 154 ? -5.273 15.641 2.639 1 94.88 154 GLU B CA 1
ATOM 2843 C C . GLU B 1 154 ? -6.195 16.766 2.162 1 94.88 154 GLU B C 1
ATOM 2845 O O . GLU B 1 154 ? -6.09 17.906 2.625 1 94.88 154 GLU B O 1
ATOM 2850 N N . LEU B 1 155 ? -7.074 16.391 1.259 1 95.19 155 LEU B N 1
ATOM 2851 C CA . LEU B 1 155 ? -7.984 17.406 0.728 1 95.19 155 LEU B CA 1
ATOM 2852 C C . LEU B 1 155 ? -8.945 17.891 1.808 1 95.19 155 LEU B C 1
ATOM 2854 O O . LEU B 1 155 ? -9.297 19.078 1.843 1 95.19 155 LEU B O 1
ATOM 2858 N N . ARG B 1 156 ? -9.359 16.969 2.641 1 95 156 ARG B N 1
ATOM 2859 C CA . ARG B 1 156 ? -10.227 17.375 3.742 1 95 156 ARG B CA 1
ATOM 2860 C C . ARG B 1 156 ? -9.555 18.438 4.609 1 95 156 ARG B C 1
ATOM 2862 O O . ARG B 1 156 ? -10.164 19.453 4.934 1 95 156 ARG B O 1
ATOM 2869 N N . ASP B 1 15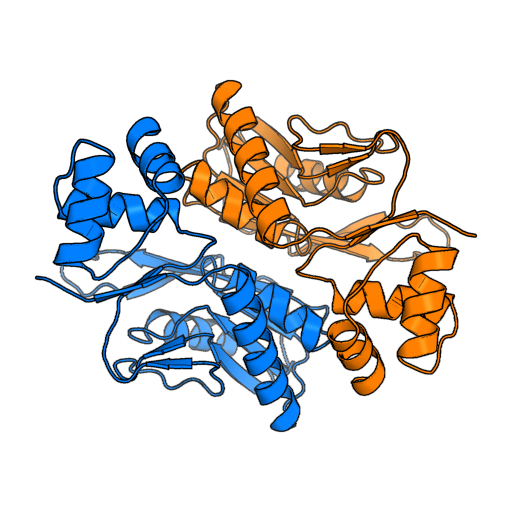7 ? -8.328 18.188 4.965 1 94.38 157 ASP B N 1
ATOM 2870 C CA . ASP B 1 157 ? -7.574 19.125 5.785 1 94.38 157 ASP B CA 1
ATOM 2871 C C . ASP B 1 157 ? -7.406 20.469 5.074 1 94.38 157 ASP B C 1
ATOM 2873 O O . ASP B 1 157 ? -7.562 21.516 5.691 1 94.38 157 ASP B O 1
ATOM 2877 N N . LEU B 1 158 ? -7.113 20.453 3.811 1 95.56 158 LEU B N 1
ATOM 2878 C CA . LEU B 1 158 ? -6.867 21.656 3.035 1 95.56 158 LEU B CA 1
ATOM 2879 C C . LEU B 1 158 ? -8.156 22.453 2.834 1 95.56 158 LEU B C 1
ATOM 2881 O O . LEU B 1 158 ? -8.148 23.688 2.898 1 95.56 158 LEU B O 1
ATOM 2885 N N . ILE B 1 159 ? -9.227 21.766 2.594 1 95.88 159 ILE B N 1
ATOM 2886 C CA . ILE B 1 159 ? -10.516 22.422 2.391 1 95.88 159 ILE B CA 1
ATOM 2887 C C . ILE B 1 159 ? -10.953 23.109 3.682 1 95.88 159 ILE B C 1
ATOM 2889 O O . ILE B 1 159 ? -11.5 24.219 3.65 1 95.88 159 ILE B O 1
ATOM 2893 N N . GLU B 1 160 ? -10.688 22.422 4.777 1 94.56 160 GLU B N 1
ATOM 2894 C CA . GLU B 1 160 ? -10.984 23.031 6.07 1 94.56 160 GLU B CA 1
ATOM 2895 C C . GLU B 1 160 ? -10.188 24.312 6.281 1 94.56 160 GLU B C 1
ATOM 2897 O O . GLU B 1 160 ? -10.703 25.297 6.828 1 94.56 160 GLU B O 1
ATOM 2902 N N . LYS B 1 161 ? -8.969 24.312 5.887 1 94.44 161 LYS B N 1
ATOM 2903 C CA . LYS B 1 161 ? -8.086 25.469 6.055 1 94.44 161 LYS B CA 1
ATOM 2904 C C . LYS B 1 161 ? -8.586 26.672 5.258 1 94.44 161 LYS B C 1
ATOM 2906 O O . LYS B 1 161 ? -8.406 27.812 5.68 1 94.44 161 LYS B O 1
ATOM 2911 N N . VAL B 1 162 ? -9.203 26.391 4.121 1 95.12 162 VAL B N 1
ATOM 2912 C CA . VAL B 1 162 ? -9.664 27.516 3.299 1 95.12 162 VAL B CA 1
ATOM 2913 C C . VAL B 1 162 ? -11.133 27.797 3.59 1 95.12 162 VAL B C 1
ATOM 2915 O O . VAL B 1 162 ? -11.734 28.672 2.979 1 95.12 162 VAL B O 1
ATOM 2918 N N . ASN B 1 163 ? -11.766 27 4.461 1 94.12 163 ASN B N 1
ATOM 2919 C CA . ASN B 1 163 ? -13.133 27.188 4.938 1 94.12 163 ASN B CA 1
ATOM 2920 C C . ASN B 1 163 ? -14.133 27.188 3.783 1 94.12 163 ASN B C 1
ATOM 2922 O O . ASN B 1 163 ? -15.023 28.031 3.738 1 94.12 163 ASN B O 1
ATOM 2926 N N . ALA B 1 164 ? -13.875 26.359 2.859 1 94.25 164 ALA B N 1
ATOM 2927 C CA . ALA B 1 164 ? -14.789 26.266 1.725 1 94.25 164 ALA B CA 1
ATOM 2928 C C . ALA B 1 164 ? -15.984 25.375 2.057 1 94.25 164 ALA B C 1
ATOM 2930 O O . ALA B 1 164 ? -15.844 24.359 2.725 1 94.25 164 ALA B O 1
ATOM 2931 N N . LYS B 1 165 ? -17.141 25.766 1.495 1 93.31 165 LYS B N 1
ATOM 2932 C CA . LYS B 1 165 ? -18.359 25.047 1.851 1 93.31 165 LYS B CA 1
ATOM 2933 C C . LYS B 1 165 ? -18.969 24.359 0.629 1 93.31 165 LYS B C 1
ATOM 2935 O O . LYS B 1 165 ? -19.797 23.453 0.765 1 93.31 165 LYS B O 1
ATOM 2940 N N . THR B 1 166 ? -18.656 24.844 -0.544 1 96 166 THR B N 1
ATOM 2941 C CA . THR B 1 166 ? -19.172 24.25 -1.772 1 96 166 THR B CA 1
ATOM 2942 C C . THR B 1 166 ? -18.031 23.703 -2.625 1 96 166 THR B C 1
ATOM 2944 O O . THR B 1 166 ? -16.859 24.078 -2.432 1 96 166 THR B O 1
ATOM 2947 N N . VAL B 1 167 ? -18.375 22.828 -3.506 1 96.62 167 VAL B N 1
ATOM 2948 C CA . VAL B 1 167 ? -17.391 22.203 -4.387 1 96.62 167 VAL B CA 1
ATOM 2949 C C . VAL B 1 167 ? -16.672 23.281 -5.191 1 96.62 167 VAL B C 1
ATOM 2951 O O . VAL B 1 167 ? -15.438 23.297 -5.27 1 96.62 167 VAL B O 1
ATOM 2954 N N . ASP B 1 168 ? -17.422 24.203 -5.711 1 96.56 168 ASP B N 1
ATOM 2955 C CA . ASP B 1 168 ? -16.844 25.25 -6.539 1 96.56 168 ASP B CA 1
ATOM 2956 C C . ASP B 1 168 ? -15.898 26.141 -5.727 1 96.56 168 ASP B C 1
ATOM 2958 O O . ASP B 1 168 ? -14.812 26.5 -6.188 1 96.56 168 ASP B O 1
ATOM 2962 N N . GLU B 1 169 ? -16.344 26.5 -4.551 1 97.06 169 GLU B N 1
ATOM 2963 C CA . GLU B 1 169 ? -15.531 27.312 -3.656 1 97.06 169 GLU B CA 1
ATOM 2964 C C . GLU B 1 169 ? -14.227 26.609 -3.301 1 97.06 169 GLU B C 1
ATOM 2966 O O . GLU B 1 169 ? -13.164 27.234 -3.271 1 97.06 169 GLU B O 1
ATOM 2971 N N . ALA B 1 170 ? -14.352 25.359 -3.016 1 97.25 170 ALA B N 1
ATOM 2972 C CA . ALA B 1 170 ? -13.188 24.562 -2.619 1 97.25 170 ALA B CA 1
ATOM 2973 C C . ALA B 1 170 ? -12.18 24.469 -3.76 1 97.25 170 ALA B C 1
ATOM 2975 O O . ALA B 1 170 ? -10.984 24.703 -3.561 1 97.25 170 ALA B O 1
ATOM 2976 N N . VAL B 1 171 ? -12.656 24.125 -4.961 1 97.44 171 VAL B N 1
ATOM 2977 C CA . VAL B 1 171 ? -11.781 23.984 -6.121 1 97.44 171 VAL B CA 1
ATOM 2978 C C . VAL B 1 171 ? -11.039 25.297 -6.387 1 97.44 171 VAL B C 1
ATOM 2980 O O . VAL B 1 171 ? -9.828 25.297 -6.602 1 97.44 171 VAL B O 1
ATOM 2983 N N . ARG B 1 172 ? -11.742 26.359 -6.336 1 97.12 172 ARG B N 1
ATOM 2984 C CA . ARG B 1 172 ? -11.156 27.688 -6.574 1 97.12 172 ARG B CA 1
ATOM 2985 C C . ARG B 1 172 ? -10.141 28.031 -5.492 1 97.12 172 ARG B C 1
ATOM 2987 O O . ARG B 1 172 ? -9.031 28.469 -5.797 1 97.12 172 ARG B O 1
ATOM 2994 N N . ALA B 1 173 ? -10.516 27.875 -4.25 1 97 173 ALA B N 1
ATOM 2995 C CA . ALA B 1 173 ? -9.664 28.25 -3.123 1 97 173 ALA B CA 1
ATOM 2996 C C . ALA B 1 173 ? -8.391 27.406 -3.096 1 97 173 ALA B C 1
ATOM 2998 O O . ALA B 1 173 ? -7.312 27.922 -2.785 1 97 173 ALA B O 1
ATOM 2999 N N . LEU B 1 174 ? -8.523 26.094 -3.385 1 97.44 174 LEU B N 1
ATOM 3000 C CA . LEU B 1 174 ? -7.359 25.203 -3.406 1 97.44 174 LEU B CA 1
ATOM 3001 C C . LEU B 1 174 ? -6.363 25.641 -4.473 1 97.44 174 LEU B C 1
ATOM 3003 O O . LEU B 1 174 ? -5.152 25.625 -4.242 1 97.44 174 LEU B O 1
ATOM 3007 N N . LYS B 1 175 ? -6.855 26.047 -5.617 1 96.81 175 LYS B N 1
ATOM 3008 C CA . LYS B 1 175 ? -5.996 26.531 -6.691 1 96.81 175 LYS B CA 1
ATOM 3009 C C . LYS B 1 175 ? -5.332 27.859 -6.305 1 96.81 175 LYS B C 1
ATOM 3011 O O . LYS B 1 175 ? -4.117 28 -6.438 1 96.81 175 LYS B O 1
ATOM 3016 N N . GLU B 1 176 ? -6.066 28.75 -5.781 1 96.44 176 GLU B N 1
ATOM 3017 C CA . GLU B 1 176 ? -5.586 30.094 -5.48 1 96.44 176 GLU B CA 1
ATOM 3018 C C . GLU B 1 176 ? -4.629 30.078 -4.289 1 96.44 176 GLU B C 1
ATOM 3020 O O . GLU B 1 176 ? -3.619 30.781 -4.293 1 96.44 176 GLU B O 1
ATOM 3025 N N . GLU B 1 177 ? -4.977 29.297 -3.283 1 96.12 177 GLU B N 1
ATOM 3026 C CA . GLU B 1 177 ? -4.246 29.359 -2.02 1 96.12 177 GLU B CA 1
ATOM 3027 C C . GLU B 1 177 ? -3.068 28.391 -2.01 1 96.12 177 GLU B C 1
ATOM 3029 O O . GLU B 1 177 ? -2.053 28.641 -1.358 1 96.12 177 GLU B O 1
ATOM 3034 N N . PHE B 1 178 ? -3.213 27.219 -2.74 1 96.62 178 PHE B N 1
ATOM 3035 C CA . PHE B 1 178 ? -2.229 26.141 -2.594 1 96.62 178 PHE B CA 1
ATOM 3036 C C . PHE B 1 178 ? -1.683 25.719 -3.951 1 96.62 178 PHE B C 1
ATOM 3038 O O . PHE B 1 178 ? -0.91 24.766 -4.047 1 96.62 178 PHE B O 1
ATOM 3045 N N . ASP B 1 179 ? -2.105 26.375 -5.082 1 96.12 179 ASP B N 1
ATOM 3046 C CA . ASP B 1 179 ? -1.718 25.984 -6.434 1 96.12 179 ASP B CA 1
ATOM 3047 C C . ASP B 1 179 ? -2.088 24.531 -6.719 1 96.12 179 ASP B C 1
ATOM 3049 O O . ASP B 1 179 ? -1.329 23.812 -7.363 1 96.12 179 ASP B O 1
ATOM 3053 N N . LEU B 1 180 ? -3.199 24.094 -6.113 1 96.06 180 LEU B N 1
ATOM 3054 C CA . LEU B 1 180 ? -3.637 22.703 -6.219 1 96.06 180 LEU B CA 1
ATOM 3055 C C . LEU B 1 180 ? -4.84 22.578 -7.148 1 96.06 180 LEU B C 1
ATOM 3057 O O . LEU B 1 180 ? -5.914 23.109 -6.848 1 96.06 180 LEU B O 1
ATOM 3061 N N . GLU B 1 181 ? -4.633 21.953 -8.273 1 95.56 181 GLU B N 1
ATOM 3062 C CA . GLU B 1 181 ? -5.73 21.656 -9.188 1 95.56 181 GLU B CA 1
ATOM 3063 C C . GLU B 1 181 ? -6.289 20.25 -8.93 1 95.56 181 GLU B C 1
ATOM 3065 O O . GLU B 1 181 ? -5.578 19.25 -9.07 1 95.56 181 GLU B O 1
ATOM 3070 N N . VAL B 1 182 ? -7.543 20.203 -8.562 1 95.19 182 VAL B N 1
ATOM 3071 C CA . VAL B 1 182 ? -8.133 18.922 -8.18 1 95.19 182 VAL B CA 1
ATOM 3072 C C . VAL B 1 182 ? -9.422 18.688 -8.969 1 95.19 182 VAL B C 1
ATOM 3074 O O . VAL B 1 182 ? -10.07 19.641 -9.406 1 95.19 182 VAL B O 1
ATOM 3077 N N . ASP B 1 183 ? -9.719 17.484 -9.133 1 92.19 183 ASP B N 1
ATOM 3078 C CA . ASP B 1 183 ? -10.977 17.094 -9.766 1 92.19 183 ASP B CA 1
ATOM 3079 C C . ASP B 1 183 ? -12.172 17.406 -8.875 1 92.19 183 ASP B C 1
ATOM 3081 O O . ASP B 1 183 ? -12.133 17.156 -7.668 1 92.19 183 ASP B O 1
ATOM 3085 N N . GLU B 1 184 ? -13.25 17.938 -9.477 1 94 184 GLU B N 1
ATOM 3086 C CA . GLU B 1 184 ? -14.453 18.281 -8.727 1 94 184 GLU B CA 1
ATOM 3087 C C . GLU B 1 184 ? -15.039 17.062 -8.023 1 94 184 GLU B C 1
ATOM 3089 O O . GLU B 1 184 ? -15.586 17.172 -6.93 1 94 184 GLU B O 1
ATOM 3094 N N . GLU B 1 185 ? -14.922 15.953 -8.672 1 90.19 185 GLU B N 1
ATOM 3095 C CA . GLU B 1 185 ? -15.469 14.727 -8.094 1 90.19 185 GLU B CA 1
ATOM 3096 C C . GLU B 1 185 ? -14.789 14.383 -6.773 1 90.19 185 GLU B C 1
ATOM 3098 O O . GLU B 1 185 ? -15.445 13.953 -5.824 1 90.19 185 GLU B O 1
ATOM 3103 N N . LEU B 1 186 ? -13.516 14.555 -6.762 1 90.94 186 LEU B N 1
ATOM 3104 C CA . LEU B 1 186 ? -12.758 14.289 -5.547 1 90.94 186 LEU B CA 1
ATOM 3105 C C . LEU B 1 186 ? -13.18 15.234 -4.426 1 90.94 186 LEU B C 1
ATOM 3107 O O . LEU B 1 186 ? -13.328 14.812 -3.275 1 90.94 186 LEU B O 1
ATOM 3111 N N . VAL B 1 187 ? -13.359 16.5 -4.781 1 94.75 187 VAL B N 1
ATOM 3112 C CA . VAL B 1 187 ? -13.773 17.5 -3.803 1 94.75 187 VAL B CA 1
ATOM 3113 C C . VAL B 1 187 ? -15.172 17.156 -3.285 1 94.75 187 VAL B C 1
ATOM 3115 O O . VAL B 1 187 ? -15.445 17.297 -2.09 1 94.75 187 VAL B O 1
ATOM 3118 N N . ARG B 1 188 ? -15.977 16.703 -4.172 1 93.12 188 ARG B N 1
ATOM 3119 C CA . ARG B 1 188 ? -17.328 16.297 -3.791 1 93.12 188 ARG B CA 1
ATOM 3120 C C . ARG B 1 188 ? -17.297 15.148 -2.801 1 93.12 188 ARG B C 1
ATOM 3122 O O . ARG B 1 188 ? -18.062 15.141 -1.826 1 93.12 188 ARG B O 1
ATOM 3129 N N . ASP B 1 189 ? -16.453 14.234 -3.066 1 88.75 189 ASP B N 1
ATOM 3130 C CA . ASP B 1 189 ? -16.312 13.094 -2.176 1 88.75 189 ASP B CA 1
ATOM 3131 C C . ASP B 1 189 ? -15.922 13.531 -0.767 1 88.75 189 ASP B C 1
ATOM 3133 O O . ASP B 1 189 ? -16.375 12.953 0.221 1 88.75 189 ASP B O 1
ATOM 3137 N N . VAL B 1 190 ? -15.094 14.5 -0.677 1 92.12 190 VAL B N 1
ATOM 3138 C CA . VAL B 1 190 ? -14.594 15 0.601 1 92.12 190 VAL B CA 1
ATOM 3139 C C . VAL B 1 190 ? -15.703 15.766 1.325 1 92.12 190 VAL B C 1
ATOM 3141 O O . VAL B 1 190 ? -15.906 15.578 2.527 1 92.12 190 VAL B O 1
ATOM 3144 N N . LEU B 1 191 ? -16.438 16.562 0.609 1 91.56 191 LEU B N 1
ATOM 3145 C CA . LEU B 1 191 ? -17.422 17.438 1.215 1 91.56 191 LEU B CA 1
ATOM 3146 C C . LEU B 1 191 ? -18.688 16.672 1.569 1 91.56 191 LEU B C 1
ATOM 3148 O O . LEU B 1 191 ? -19.422 17.047 2.488 1 91.56 191 LEU B O 1
ATOM 3152 N N . THR B 1 192 ? -19.047 15.578 0.795 1 82.62 192 THR B N 1
ATOM 3153 C CA . THR B 1 192 ? -20.234 14.789 1.078 1 82.62 192 THR B CA 1
ATOM 3154 C C . THR B 1 192 ? -20.016 13.883 2.281 1 82.62 192 THR B C 1
ATOM 3156 O O . THR B 1 192 ? -20.969 13.508 2.967 1 82.62 192 THR B O 1
ATOM 3159 N N . ASP B 1 193 ? -18.859 13.438 2.492 1 68.75 193 ASP B N 1
ATOM 3160 C CA . ASP B 1 193 ? -18.531 12.578 3.625 1 68.75 193 ASP B CA 1
ATOM 3161 C C . ASP B 1 193 ? -18.5 13.375 4.926 1 68.75 193 ASP B C 1
ATOM 3163 O O . ASP B 1 193 ? -18.391 12.797 6.012 1 68.75 193 ASP B O 1
ATOM 3167 N N . CYS B 1 194 ? -18.484 14.688 4.754 1 47.81 194 CYS B N 1
ATOM 3168 C CA . CYS B 1 194 ? -18.547 15.547 5.93 1 47.81 194 CYS B CA 1
ATOM 3169 C C . CYS B 1 194 ? -19.984 15.773 6.379 1 47.81 194 CYS B C 1
ATOM 3171 O O . CYS B 1 194 ? -20.891 15.867 5.551 1 47.81 194 CYS B O 1
#

pLDDT: mean 93.96, std 10.07, range [46.44, 98.94]

Nearest PDB structures (foldseek):
  5bqo-assembly1_B  TM=8.536E-01  e=8.687E-18  Saccharolobus solfataricus P2
  1vdm-assembly1_F  TM=9.338E-01  e=2.715E-15  Pyrococcus horikoshii
  7kl7-assembly1_A  TM=8.842E-01  e=1.500E-11  Helicobacter pylori
  5esx-assembly1_B  TM=8.296E-01  e=4.416E-09  Legionella pneumophila subsp. pneumophila ATCC 43290
  5kny-assembly2_A  TM=8.208E-01  e=3.808E-08  Mycobacterium tuberculosis H37Rv

Secondary structure (DSSP, 8-state):
----EEE--HHHHHHHHHHHHHHHHHHT---SEEEEEETTTHHHHHHHHHHHT---EEEEEEEEEEETTEEEEEEEEE---S--TT-EEEEEEEEESSSHHHHHHHHHHHTT--SEEEEEEEEEETT-SS--SEEEEEESS--EEE-GGGHHHHHHHHHHHHT--SHHHHHHHHHHHH-----HHHHHHHHH--/----EEE--HHHHHHHHHHHHHHHHHHT---SEEEEEETTTHHHHHHHHHHHT---EEEEEEEEEEETTEEEEEEEEE---S--TT-EEEEEEEEESSSHHHHHHHHHHHTT--SEEEEEEEEEETT-SS--SEEEEEESS--EEE-GGGHHHHHHHHHHHHT--SHHHHHHHHHHHH-----HHHHHHHHH--

Solvent-accessible surface area (backbone atoms only — not comparable to full-atom values): 20602 Å² total; per-residue (Å²): 138,78,54,44,40,46,76,46,50,58,69,55,49,51,52,36,28,48,50,31,30,48,52,42,52,73,71,66,59,74,58,61,31,37,36,16,36,43,72,63,1,43,53,48,34,45,37,23,26,30,73,62,71,45,83,46,72,46,59,32,27,58,43,75,44,82,43,92,94,51,73,75,44,57,39,78,74,32,66,73,78,71,89,45,58,66,29,31,34,33,35,24,31,39,60,28,54,62,20,56,57,58,52,49,48,52,57,55,53,52,74,48,47,39,65,40,79,46,35,36,24,41,34,35,34,74,77,19,77,45,80,61,77,39,55,47,39,77,35,84,66,85,59,47,76,36,48,66,57,40,40,50,55,50,48,43,56,52,34,58,73,67,66,42,88,45,57,68,51,30,49,53,45,35,33,74,50,21,61,33,86,68,59,66,66,60,46,42,57,42,57,66,76,96,138,77,52,44,40,46,75,49,50,60,69,54,47,52,51,36,27,48,48,30,30,47,53,43,53,74,70,66,61,74,58,62,31,36,37,16,36,43,71,65,1,44,53,48,34,45,36,24,25,30,74,62,72,43,82,46,72,46,57,31,28,58,44,74,42,82,42,92,91,50,74,75,43,58,38,79,72,32,67,74,79,72,90,45,58,67,31,31,34,33,36,24,31,41,59,29,54,62,19,57,58,57,50,50,48,52,57,56,54,52,72,48,45,41,65,39,79,45,35,35,24,39,34,35,33,74,76,20,77,46,80,61,78,39,55,47,40,77,35,85,67,85,58,48,77,37,48,67,56,41,39,51,56,50,48,44,55,51,35,58,74,68,66,43,88,45,55,68,50,31,48,50,46,36,32,74,50,21,62,33,88,68,60,66,66,59,46,41,54,41,59,66,74,97

Foldseek 3Di:
DFAAEDEDDPVNLLVLLLLQLVVCVVVVNQFQAEEEEPDQFVVSRVSSCVNSVHDHYHYWYWDFDDDVVDDGATDTPRATDDQQAQTEYEYEGAEQDQQRNVVNNVVRVVVSHYPYYFYEYAEYEPNYPDDGPTYRYYDDDDHHYAYPVCNLVVLLVQQVVQVDQDLVRSQVSCCVRHVDHDDSVSSVVNNVVD/DFAAEDEDDPVNLLVLLLLQLVVCVVVVPQFQAEEEEPDQFVVSRVSSCVNSVHDHYHYWYWDFDDDVVDDGATDTPRATDDQQAQTEYEYEGAEQDQQRNVVNNVVRVVVSHYPYYFYEYAEYEPNYPDDGPTYRYYDDDDHHYAYPVCNLVVLLVVQVVQVDQDLVRSQVSCCVRHVDHDDSVSSVVNNVVD

Radius of gyration: 20.95 Å; Cα contacts (8 Å, |Δi|>4): 784; chains: 2; bounding box: 48×66×57 Å

Organism: Archaeoglobus fulgidus (strain ATCC 49558 / DSM 4304 / JCM 9628 / NBRC 100126 / VC-16) (NCBI:txid224325)

InterPro domains:
  IPR000836 Phosphoribosyltransferase domain [PF00156] (10-150)
  IPR000836 Phosphoribosyltransferase domain [cd06223] (16-138)
  IPR029057 Phosphoribosyltransferase-like [G3DSA:3.40.50.2020] (2-166)
  IPR029057 Phosphoribosyltransferase-like [SSF53271] (3-158)